Protein AF-0000000065781585 (afdb_homodimer)

Foldseek 3Di:
DPPPPPPVVVVVVVVVVVVVVCVVCVVVVLLLQLLQADVVVCVVPNRDPDDDPVRGHNVLVVCCVPPVPLLVLQAVLLVVLLVLLLVLQLVPLLVLLLCLQQDDDDCSVVVLVVLVVVVVDDVVVVLVVLLVVCVVVVNFQHSCSVRVVSSHHSVLNNLSNVVNNPDDCVQVVVVVVVVDDPVRCVPPPSVVVCLLSSLVSSLVSSVCSSQPDPNQVSRHDDSSNHHNNPVLVVLPDPDDCSSSNNSNSVVVSVPVSVVSCVVRVVSNVVVVPVVPPPD/DPPPPPPVVVVVVVVVVVVVVCVVCVVVVLLQQLLQADVVVCVVPNRDPDDDPVRGHNVLVVCCVPPVPLLVLQAVLLVVLLVLLLVLQLVVLLVLLLCLQQPDDDCSVVVLVVLVVVVVDDVVVVLVVLLVVCVVVVNFQHSCSVRVVSSHHSVLNNLSNVVNNPDDCVQVVVVVVVVDDPVRCVPPPSVVVCLLSSLVSSLVSSVCSSQPDPNQVSRHDDSSNHHNNPVLVVLPDPDDCSSSNNSSSVVVSVPVSVVSCVVRVVSNVVVVPVVPPPD

InterPro domains:
  IPR000515 ABC transporter type 1, transmembrane domain MetI-like [PF00528] (95-268)
  IPR000515 ABC transporter type 1, transmembrane domain MetI-like [PS50928] (75-264)
  IPR000515 ABC transporter type 1, transmembrane domain MetI-like [cd06261] (75-258)
  IPR035906 MetI-like superfamily [G3DSA:1.10.3720.10] (1-270)
  IPR035906 MetI-like superfamily [SSF161098] (6-279)

Sequence (558 aa):
MKRKTSPILSWLLTIGFAFIAFIAVFPLLNLILASFRPSTELMRNGITLIFDPSTLTLDNFIYIFTEAGLYWTWFGNSVWISIVIVVLSLLFSSMVGYALAVYDFKGRNFFFLLVLIILMIPFEILMLPLFQLMIKLQLVNTYTAVILPAIVAPIAVFFFRQYALGLPKELMDAARIDGCTEYGIFFKIMLPLMGPSLAAMAILQGLNSWNNFLWPLVVLRSNDMFTLPIGLATLLTPYGNNYDILLAGSVMTIVPIVILFIFFQRYFIAGLTVGGVKGMKRKTSPILSWLLTIGFAFIAFIAVFPLLNLILASFRPSTELMRNGITLIFDPSTLTLDNFIYIFTEAGLYWTWFGNSVWISIVIVVLSLLFSSMVGYALAVYDFKGRNFFFLLVLIILMIPFEILMLPLFQLMIKLQLVNTYTAVILPAIVAPIAVFFFRQYALGLPKELMDAARIDGCTEYGIFFKIMLPLMGPSLAAMAILQGLNSWNNFLWPLVVLRSNDMFTLPIGLATLLTPYGNNYDILLAGSVMTIVPIVILFIFFQRYFIAGLTVGGVKG

pLDDT: mean 84.76, std 13.51, range [27.41, 97.81]

Structure (mmCIF, N/CA/C/O backbone):
data_AF-0000000065781585-model_v1
#
loop_
_entity.id
_entity.type
_entity.pdbx_description
1 polymer 'Arabinooligosaccharides transport system permease protein AraQ'
#
loop_
_atom_site.group_PDB
_atom_site.id
_atom_site.type_symbol
_atom_site.label_atom_id
_atom_site.label_alt_id
_atom_site.label_comp_id
_atom_site.label_asym_id
_atom_site.label_entity_id
_atom_site.label_seq_id
_atom_site.pdbx_PDB_ins_code
_atom_site.Cartn_x
_atom_site.Cartn_y
_atom_site.Cartn_z
_atom_site.occupancy
_atom_site.B_iso_or_equiv
_atom_site.auth_seq_id
_atom_site.auth_comp_id
_atom_site.auth_asym_id
_atom_site.auth_atom_id
_atom_site.pdbx_PDB_model_num
ATOM 1 N N . MET A 1 1 ? 31.219 21.031 26.281 1 35.25 1 MET A N 1
ATOM 2 C CA . MET A 1 1 ? 31.906 19.844 25.766 1 35.25 1 MET A CA 1
ATOM 3 C C . MET A 1 1 ? 31.156 19.266 24.578 1 35.25 1 MET A C 1
ATOM 5 O O . MET A 1 1 ? 30.016 18.828 24.703 1 35.25 1 MET A O 1
ATOM 9 N N . LYS A 1 2 ? 31.297 19.828 23.344 1 43.53 2 LYS A N 1
ATOM 10 C CA . LYS A 1 2 ? 30.766 19.625 22 1 43.53 2 LYS A CA 1
ATOM 11 C C . LYS A 1 2 ? 30.734 18.156 21.625 1 43.53 2 LYS A C 1
ATOM 13 O O . LYS A 1 2 ? 31.797 17.531 21.453 1 43.53 2 LYS A O 1
ATOM 18 N N . ARG A 1 3 ? 29.969 17.406 22.25 1 46.88 3 ARG A N 1
ATOM 19 C CA . ARG A 1 3 ? 30.016 15.961 22.094 1 46.88 3 ARG A CA 1
ATOM 20 C C . ARG A 1 3 ? 30.062 15.57 20.609 1 46.88 3 ARG A C 1
ATOM 22 O O . ARG A 1 3 ? 29.078 15.75 19.891 1 46.88 3 ARG A O 1
ATOM 29 N N . LYS A 1 4 ? 31.203 15.617 19.953 1 51.47 4 LYS A N 1
ATOM 30 C CA . LYS A 1 4 ? 31.609 15.258 18.594 1 51.47 4 LYS A CA 1
ATOM 31 C C . LYS A 1 4 ? 31.141 13.852 18.234 1 51.47 4 LYS A C 1
ATOM 33 O O . LYS A 1 4 ? 31.438 12.898 18.969 1 51.47 4 LYS A O 1
ATOM 38 N N . THR A 1 5 ? 29.938 13.68 17.781 1 59.06 5 THR A N 1
ATOM 39 C CA . THR A 1 5 ? 29.641 12.328 17.328 1 59.06 5 THR A CA 1
ATOM 40 C C . THR A 1 5 ? 30.906 11.648 16.781 1 59.06 5 THR A C 1
ATOM 42 O O . THR A 1 5 ? 31.703 12.281 16.094 1 59.06 5 THR A O 1
ATOM 45 N N . SER A 1 6 ? 31.375 10.609 17.453 1 66 6 SER A N 1
ATOM 46 C CA . SER A 1 6 ? 32.562 9.859 17.109 1 66 6 SER A CA 1
ATOM 47 C C . SER A 1 6 ? 32.656 9.609 15.602 1 66 6 SER A C 1
ATOM 49 O O . SER A 1 6 ? 31.641 9.328 14.961 1 66 6 SER A O 1
ATOM 51 N N . PRO A 1 7 ? 33.656 10.156 14.961 1 74.31 7 PRO A N 1
ATOM 52 C CA . PRO A 1 7 ? 33.906 9.938 13.539 1 74.31 7 PRO A CA 1
ATOM 53 C C . PRO A 1 7 ? 33.625 8.5 13.102 1 74.31 7 PRO A C 1
ATOM 55 O O . PRO A 1 7 ? 33.188 8.266 11.977 1 74.31 7 PRO A O 1
ATOM 58 N N . ILE A 1 8 ? 33.781 7.617 13.984 1 76.75 8 ILE A N 1
ATOM 59 C CA . ILE A 1 8 ? 33.594 6.211 13.648 1 76.75 8 ILE A CA 1
ATOM 60 C C . ILE A 1 8 ? 32.094 5.949 13.43 1 76.75 8 ILE A C 1
ATOM 62 O O . ILE A 1 8 ? 31.719 5.23 12.5 1 76.75 8 ILE A O 1
ATOM 66 N N . LEU A 1 9 ? 31.281 6.516 14.18 1 73.31 9 LEU A N 1
ATOM 67 C CA . LEU A 1 9 ? 29.844 6.324 14.062 1 73.31 9 LEU A CA 1
ATOM 68 C C . LEU A 1 9 ? 29.312 6.941 12.773 1 73.31 9 LEU A C 1
ATOM 70 O O . LEU A 1 9 ? 28.469 6.355 12.102 1 73.31 9 LEU A O 1
ATOM 74 N N . SER A 1 10 ? 29.922 8.039 12.508 1 74.81 10 SER A N 1
ATOM 75 C CA . SER A 1 10 ? 29.516 8.703 11.273 1 74.81 10 SER A CA 1
ATOM 76 C C . SER A 1 10 ? 29.891 7.863 10.047 1 74.81 10 SER A C 1
ATOM 78 O O . SER A 1 10 ? 29.109 7.766 9.102 1 74.81 10 SER A O 1
ATOM 80 N N . TRP A 1 11 ? 31.047 7.234 10.133 1 78.56 11 TRP A N 1
ATOM 81 C CA . TRP A 1 11 ? 31.469 6.395 9.023 1 78.56 11 TRP A CA 1
ATOM 82 C C . TRP A 1 11 ? 30.609 5.145 8.914 1 78.56 11 TRP A C 1
ATOM 84 O O . TRP A 1 11 ? 30.219 4.742 7.816 1 78.56 11 TRP A O 1
ATOM 94 N N . LEU A 1 12 ? 30.219 4.633 10 1 78.62 12 LEU A N 1
ATOM 95 C CA . LEU A 1 12 ? 29.391 3.432 10.016 1 78.62 12 LEU A CA 1
ATOM 96 C C . LEU A 1 12 ? 28 3.719 9.477 1 78.62 12 LEU A C 1
ATOM 98 O O . LEU A 1 12 ? 27.453 2.928 8.711 1 78.62 12 LEU A O 1
ATOM 102 N N . LEU A 1 13 ? 27.5 4.828 9.812 1 76.5 13 LEU A N 1
ATOM 103 C CA . LEU A 1 13 ? 26.172 5.203 9.344 1 76.5 13 LEU A CA 1
ATOM 104 C C . LEU A 1 13 ? 26.188 5.496 7.844 1 76.5 13 LEU A C 1
ATOM 106 O O . LEU A 1 13 ? 25.281 5.094 7.121 1 76.5 13 LEU A O 1
ATOM 110 N N . THR A 1 14 ? 27.266 6.102 7.484 1 77.94 14 THR A N 1
ATOM 111 C CA . THR A 1 14 ? 27.375 6.43 6.066 1 77.94 14 THR A CA 1
ATOM 112 C C . THR A 1 14 ? 27.516 5.164 5.227 1 77.94 14 THR A C 1
ATOM 114 O O . THR A 1 14 ? 26.875 5.027 4.18 1 77.94 14 THR A O 1
ATOM 117 N N . ILE A 1 15 ? 28.266 4.266 5.688 1 83.06 15 ILE A N 1
ATOM 118 C CA . ILE A 1 15 ? 28.469 3.01 4.973 1 83.06 15 ILE A CA 1
ATOM 119 C C . ILE A 1 15 ? 27.172 2.201 4.977 1 83.06 15 ILE A C 1
ATOM 121 O O . ILE A 1 15 ? 26.797 1.609 3.961 1 83.06 15 ILE A O 1
ATOM 125 N N . GLY A 1 16 ? 26.562 2.221 6.137 1 82.44 16 GLY A N 1
ATOM 126 C CA . GLY A 1 16 ? 25.281 1.54 6.234 1 82.44 16 GLY A CA 1
ATOM 127 C C . GLY A 1 16 ? 24.234 2.102 5.289 1 82.44 16 GLY A C 1
ATOM 128 O O . GLY A 1 16 ? 23.547 1.348 4.598 1 82.44 16 GLY A O 1
ATOM 129 N N . PHE A 1 17 ? 24.297 3.363 5.145 1 81.75 17 PHE A N 1
ATOM 130 C CA . PHE A 1 17 ? 23.359 4.039 4.258 1 81.75 17 PHE A CA 1
ATOM 131 C C . PHE A 1 17 ? 23.672 3.729 2.801 1 81.75 17 PHE A C 1
ATOM 133 O O . PHE A 1 17 ? 22.766 3.521 1.996 1 81.75 17 PHE A O 1
ATOM 140 N N . ALA A 1 18 ? 24.906 3.748 2.58 1 82.88 18 ALA A N 1
ATOM 141 C CA . ALA A 1 18 ? 25.328 3.457 1.213 1 82.88 18 ALA A CA 1
ATOM 142 C C . ALA A 1 18 ? 24.938 2.039 0.806 1 82.88 18 ALA A C 1
ATOM 144 O O . ALA A 1 18 ? 24.484 1.812 -0.32 1 82.88 18 ALA A O 1
ATOM 145 N N . PHE A 1 19 ? 25.047 1.165 1.716 1 86.94 19 PHE A N 1
ATOM 146 C CA . PHE A 1 19 ? 24.719 -0.228 1.449 1 86.94 19 PHE A CA 1
ATOM 147 C C . PHE A 1 19 ? 23.219 -0.386 1.203 1 86.94 19 PHE A C 1
ATOM 149 O O . PHE A 1 19 ? 22.812 -1.059 0.255 1 86.94 19 PHE A O 1
ATOM 156 N N . ILE A 1 20 ? 22.5 0.238 1.979 1 84.12 20 ILE A N 1
ATOM 157 C CA . ILE A 1 20 ? 21.047 0.153 1.86 1 84.12 20 ILE A CA 1
ATOM 158 C C . ILE A 1 20 ? 20.594 0.823 0.564 1 84.12 20 ILE A C 1
ATOM 160 O O . ILE A 1 20 ? 19.703 0.314 -0.13 1 84.12 20 ILE A O 1
ATOM 164 N N . ALA A 1 21 ? 21.188 1.916 0.282 1 83.19 21 ALA A N 1
ATOM 165 C CA . ALA A 1 21 ? 20.906 2.619 -0.963 1 83.19 21 ALA A CA 1
ATOM 166 C C . ALA A 1 21 ? 21.234 1.754 -2.176 1 83.19 21 ALA A C 1
ATOM 168 O O . ALA A 1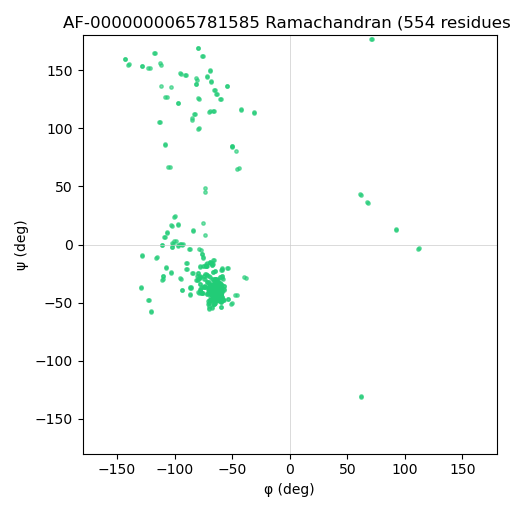 21 ? 20.5 1.746 -3.162 1 83.19 21 ALA A O 1
ATOM 169 N N . PHE A 1 22 ? 22.297 1.062 -2.033 1 85.19 22 PHE A N 1
ATOM 170 C CA . PHE A 1 22 ? 22.719 0.182 -3.117 1 85.19 22 PHE A CA 1
ATOM 171 C C . PHE A 1 22 ? 21.672 -0.909 -3.359 1 85.19 22 PHE A C 1
ATOM 173 O O . PHE A 1 22 ? 21.328 -1.192 -4.504 1 85.19 22 PHE A O 1
ATOM 180 N N . ILE A 1 23 ? 21.203 -1.459 -2.377 1 84.5 23 ILE A N 1
ATOM 181 C CA . ILE A 1 23 ? 20.219 -2.535 -2.48 1 84.5 23 ILE A CA 1
ATOM 182 C C . ILE A 1 23 ? 18.938 -2.008 -3.117 1 84.5 23 ILE A C 1
ATOM 184 O O . ILE A 1 23 ? 18.312 -2.693 -3.93 1 84.5 23 ILE A O 1
ATOM 188 N N . ALA A 1 24 ? 18.609 -0.815 -2.787 1 82.06 24 ALA A N 1
ATOM 189 C CA . ALA A 1 24 ? 17.375 -0.208 -3.283 1 82.06 24 ALA A CA 1
ATOM 190 C C . ALA A 1 24 ? 17.516 0.186 -4.75 1 82.06 24 ALA A C 1
ATOM 192 O O . ALA A 1 24 ? 16.578 -0.002 -5.539 1 82.06 24 ALA A O 1
ATOM 193 N N . VAL A 1 25 ? 18.688 0.637 -5.129 1 85.5 25 VAL A N 1
ATOM 194 C CA . VAL A 1 25 ? 18.906 1.213 -6.453 1 85.5 25 VAL A CA 1
ATOM 195 C C . VAL A 1 25 ? 19.312 0.117 -7.434 1 85.5 25 VAL A C 1
ATOM 197 O O . VAL A 1 25 ? 19.078 0.239 -8.641 1 85.5 25 VAL A O 1
ATOM 200 N N . PHE A 1 26 ? 19.781 -0.948 -6.984 1 85.62 26 PHE A N 1
ATOM 201 C CA . PHE A 1 26 ? 20.344 -2.006 -7.809 1 85.62 26 PHE A CA 1
ATOM 202 C C . PHE A 1 26 ? 19.312 -2.543 -8.789 1 85.62 26 PHE A C 1
ATOM 204 O O . PHE A 1 26 ? 19.562 -2.604 -9.992 1 85.62 26 PHE A O 1
ATOM 211 N N . PRO A 1 27 ? 18.156 -2.955 -8.305 1 85.69 27 PRO A N 1
ATOM 212 C CA . PRO A 1 27 ? 17.172 -3.502 -9.234 1 85.69 27 PRO A CA 1
ATOM 213 C C . PRO A 1 27 ? 16.75 -2.498 -10.312 1 85.69 27 PRO A C 1
ATOM 215 O O . PRO A 1 27 ? 16.531 -2.879 -11.461 1 85.69 27 PRO A O 1
ATOM 218 N N . LEU A 1 28 ? 16.672 -1.355 -9.906 1 85.12 28 LEU A N 1
ATOM 219 C CA . LEU A 1 28 ? 16.281 -0.295 -10.836 1 85.12 28 LEU A CA 1
ATOM 220 C C . LEU A 1 28 ? 17.359 -0.089 -11.898 1 85.12 28 LEU A C 1
ATOM 222 O O . LEU A 1 28 ? 17.062 -0.032 -13.094 1 85.12 28 LEU A O 1
ATOM 226 N N . LEU A 1 29 ? 18.562 0.066 -11.43 1 84.31 29 LEU A N 1
ATOM 227 C CA . LEU A 1 29 ? 19.688 0.274 -12.352 1 84.31 29 LEU A CA 1
ATOM 228 C C . LEU A 1 29 ? 19.812 -0.902 -13.312 1 84.31 29 LEU A C 1
ATOM 230 O O . LEU A 1 29 ? 20.047 -0.708 -14.508 1 84.31 29 LEU A O 1
ATOM 234 N N . ASN A 1 30 ? 19.641 -2.027 -12.797 1 83.38 30 ASN A N 1
ATOM 235 C CA . ASN A 1 30 ? 19.734 -3.227 -13.625 1 83.38 30 ASN A CA 1
ATOM 236 C C . ASN A 1 30 ? 18.625 -3.264 -14.68 1 83.38 30 ASN A C 1
ATOM 238 O O . ASN A 1 30 ? 18.875 -3.672 -15.82 1 83.38 30 ASN A O 1
ATOM 242 N N . LEU A 1 31 ? 17.5 -2.928 -14.297 1 83.88 31 LEU A N 1
ATOM 243 C CA . LEU A 1 31 ? 16.375 -2.916 -15.219 1 83.88 31 LEU A CA 1
ATOM 244 C C . LEU A 1 31 ? 16.578 -1.877 -16.312 1 83.88 31 LEU A C 1
ATOM 246 O O . LEU A 1 31 ? 16.328 -2.15 -17.5 1 83.88 31 LEU A O 1
ATOM 250 N N . ILE A 1 32 ? 17.031 -0.716 -15.93 1 85.19 32 ILE A N 1
ATOM 251 C CA . ILE A 1 32 ? 17.234 0.361 -16.891 1 85.19 32 ILE A CA 1
ATOM 252 C C . ILE A 1 32 ? 18.359 -0.029 -17.859 1 85.19 32 ILE A C 1
ATOM 254 O O . ILE A 1 32 ? 18.203 0.13 -19.078 1 85.19 32 ILE A O 1
ATOM 258 N N . LEU A 1 33 ? 19.375 -0.576 -17.344 1 85.19 33 LEU A N 1
ATOM 259 C CA . LEU A 1 33 ? 20.484 -1.011 -18.188 1 85.19 33 LEU A CA 1
ATOM 260 C C . LEU A 1 33 ? 20.047 -2.137 -19.125 1 85.19 33 LEU A C 1
ATOM 262 O O . LEU A 1 33 ? 20.422 -2.164 -20.297 1 85.19 33 LEU A O 1
ATOM 266 N N . ALA A 1 34 ? 19.281 -3.029 -18.609 1 85.44 34 ALA A N 1
ATOM 267 C CA . ALA A 1 34 ? 18.797 -4.168 -19.375 1 85.44 34 ALA A CA 1
ATOM 268 C C . ALA A 1 34 ? 17.891 -3.713 -20.516 1 85.44 34 ALA A C 1
ATOM 270 O O . ALA A 1 34 ? 17.828 -4.367 -21.562 1 85.44 34 ALA A O 1
ATOM 271 N N . SER A 1 35 ? 17.203 -2.621 -20.328 1 87 35 SER A N 1
ATOM 272 C CA . SER A 1 35 ? 16.281 -2.131 -21.344 1 87 35 SER A CA 1
ATOM 273 C C . SER A 1 35 ? 17.031 -1.628 -22.578 1 87 35 SER A C 1
ATOM 275 O O . SER A 1 35 ? 16.469 -1.521 -23.672 1 87 35 SER A O 1
ATOM 277 N N . PHE A 1 36 ? 18.359 -1.423 -22.422 1 88.44 36 PHE A N 1
ATOM 278 C CA . PHE A 1 36 ? 19.172 -0.934 -23.531 1 88.44 36 PHE A CA 1
ATOM 279 C C . PHE A 1 36 ? 20.047 -2.043 -24.078 1 88.44 36 PHE A C 1
ATOM 281 O O . PHE A 1 36 ? 20.953 -1.785 -24.875 1 88.44 36 PHE A O 1
ATOM 288 N N . ARG A 1 37 ? 19.781 -3.221 -23.641 1 86.69 37 ARG A N 1
ATOM 289 C CA . ARG A 1 37 ? 20.562 -4.363 -24.125 1 86.69 37 ARG A CA 1
ATOM 290 C C . ARG A 1 37 ? 19.688 -5.289 -24.969 1 86.69 37 ARG A C 1
ATOM 292 O O . ARG A 1 37 ? 18.469 -5.332 -24.797 1 86.69 37 ARG A O 1
ATOM 299 N N . PRO A 1 38 ? 20.453 -6.043 -25.859 1 81.81 38 PRO A N 1
ATOM 300 C CA . PRO A 1 38 ? 19.672 -7.016 -26.625 1 81.81 38 PRO A CA 1
ATOM 301 C C . PRO A 1 38 ? 19.062 -8.117 -25.75 1 81.81 38 PRO A C 1
ATOM 303 O O . PRO A 1 38 ? 19.734 -8.625 -24.859 1 81.81 38 PRO A O 1
ATOM 306 N N . SER A 1 39 ? 17.812 -8.359 -25.969 1 79 39 SER A N 1
ATOM 307 C CA . SER A 1 39 ? 17.078 -9.336 -25.188 1 79 39 SER A CA 1
ATOM 308 C C . SER A 1 39 ? 17.719 -10.719 -25.266 1 79 39 SER A C 1
ATOM 310 O O . SER A 1 39 ? 17.625 -11.516 -24.328 1 79 39 SER A O 1
ATOM 312 N N . THR A 1 40 ? 18.312 -10.922 -26.328 1 77.19 40 THR A N 1
ATOM 313 C CA . THR A 1 40 ? 18.953 -12.219 -26.531 1 77.19 40 THR A CA 1
ATOM 314 C C . THR A 1 40 ? 20.078 -12.43 -25.516 1 77.19 40 THR A C 1
ATOM 316 O O . THR A 1 40 ? 20.281 -13.547 -25.016 1 77.19 40 THR A O 1
ATOM 319 N N . GLU A 1 41 ? 20.766 -11.391 -25.188 1 74.25 41 GLU A N 1
ATOM 320 C CA . GLU A 1 41 ? 21.828 -11.484 -24.188 1 74.25 41 GLU A CA 1
ATOM 321 C C . GLU A 1 41 ? 21.266 -11.719 -22.797 1 74.25 41 GLU A C 1
ATOM 323 O O . GLU A 1 41 ? 21.844 -12.453 -22 1 74.25 41 GLU A O 1
ATOM 328 N N . LEU A 1 42 ? 20.188 -11.164 -22.609 1 71.38 42 LEU A N 1
ATOM 329 C CA . LEU A 1 42 ? 19.562 -11.266 -21.297 1 71.38 42 LEU A CA 1
ATOM 330 C C . LEU A 1 42 ? 18.984 -12.664 -21.078 1 71.38 42 LEU A C 1
ATOM 332 O O . LEU A 1 42 ? 19.016 -13.18 -19.953 1 71.38 42 LEU A O 1
ATOM 336 N N . MET A 1 43 ? 18.5 -13.172 -22.125 1 69.75 43 MET A N 1
ATOM 337 C CA . MET A 1 43 ? 17.969 -14.531 -22.047 1 69.75 43 MET A CA 1
ATOM 338 C C . MET A 1 43 ? 19.078 -15.539 -21.75 1 69.75 43 MET A C 1
ATOM 340 O O . MET A 1 43 ? 18.844 -16.516 -21.031 1 69.75 43 MET A O 1
ATOM 344 N N . ARG A 1 44 ? 20.203 -15.203 -22.188 1 67.25 44 ARG A N 1
ATOM 345 C CA . ARG A 1 44 ? 21.312 -16.125 -22.047 1 67.25 44 ARG A CA 1
ATOM 346 C C . ARG A 1 44 ? 22 -15.953 -20.688 1 67.25 44 ARG A C 1
ATOM 348 O O . ARG A 1 44 ? 22.328 -16.938 -20.016 1 67.25 44 ARG A O 1
ATOM 355 N N . ASN A 1 45 ? 22.203 -14.711 -20.281 1 65 45 ASN A N 1
ATOM 356 C CA . ASN A 1 45 ? 23.047 -14.438 -19.125 1 65 45 ASN A CA 1
ATOM 357 C C . ASN A 1 45 ? 22.219 -13.922 -17.953 1 65 45 ASN A C 1
ATOM 359 O O . ASN A 1 45 ? 22.75 -13.781 -16.844 1 65 45 ASN A O 1
ATOM 363 N N . GLY A 1 46 ? 20.984 -13.82 -18.172 1 66.06 46 GLY A N 1
ATOM 364 C CA . GLY A 1 46 ? 20.188 -13.188 -17.141 1 66.06 46 GLY A CA 1
ATOM 365 C C . GLY A 1 46 ? 20.422 -11.695 -17.031 1 66.06 46 GLY A C 1
ATOM 366 O O . GLY A 1 46 ? 21.172 -11.125 -17.828 1 66.06 46 GLY A O 1
ATOM 367 N N . ILE A 1 47 ? 19.688 -11.078 -16.156 1 65.44 47 ILE A N 1
ATOM 368 C CA . ILE A 1 47 ? 19.859 -9.648 -15.922 1 65.44 47 ILE A CA 1
ATOM 369 C C . ILE A 1 47 ? 21.078 -9.414 -15.023 1 65.44 47 ILE A C 1
ATOM 371 O O . ILE A 1 47 ? 21.094 -9.867 -13.875 1 65.44 47 ILE A O 1
ATOM 375 N N . THR A 1 48 ? 22.234 -9.023 -15.648 1 67.75 48 THR A N 1
ATOM 376 C CA . THR A 1 48 ? 23.484 -8.812 -14.922 1 67.75 48 THR A CA 1
ATOM 377 C C . THR A 1 48 ? 24.016 -7.398 -15.141 1 67.75 48 THR A C 1
ATOM 379 O O . THR A 1 48 ? 23.641 -6.738 -16.109 1 67.75 48 THR A O 1
ATOM 382 N N . LEU A 1 49 ? 24.719 -6.949 -14.18 1 67.56 49 LEU A N 1
ATOM 383 C CA . LEU A 1 49 ? 25.328 -5.621 -14.273 1 67.56 49 LEU A CA 1
ATOM 384 C C . LEU A 1 49 ? 26.516 -5.629 -15.211 1 67.56 49 LEU A C 1
ATOM 386 O O . LEU A 1 49 ? 26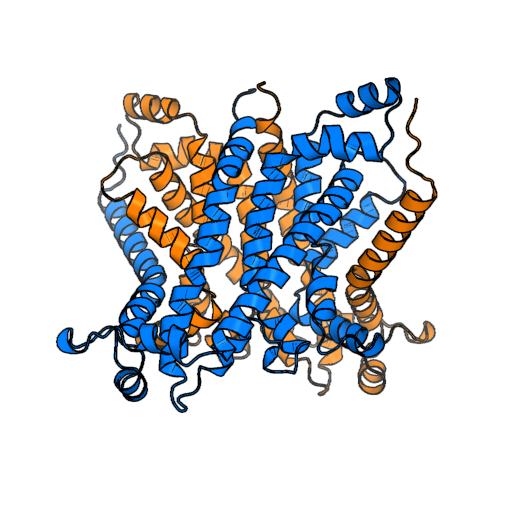.938 -4.578 -15.711 1 67.56 49 LEU A O 1
ATOM 390 N N . ILE A 1 50 ? 27 -6.762 -15.445 1 67.56 50 ILE A N 1
ATOM 391 C CA . ILE A 1 50 ? 28.156 -6.852 -16.312 1 67.56 50 ILE A CA 1
ATOM 392 C C . ILE A 1 50 ? 27.719 -6.902 -17.781 1 67.56 50 ILE A C 1
ATOM 394 O O . ILE A 1 50 ? 26.969 -7.801 -18.172 1 67.56 50 ILE A O 1
ATOM 398 N N . PHE A 1 51 ? 27.969 -5.762 -18.438 1 69.25 51 PHE A N 1
ATOM 399 C CA . PHE A 1 51 ? 27.562 -5.746 -19.844 1 69.25 51 PHE A CA 1
ATOM 400 C C . PHE A 1 51 ? 28.609 -5.055 -20.703 1 69.25 51 PHE A C 1
ATOM 402 O O . PHE A 1 51 ? 29.484 -4.363 -20.188 1 69.25 51 PHE A O 1
ATOM 409 N N . ASP A 1 52 ? 28.562 -5.473 -21.984 1 75.69 52 ASP A N 1
ATOM 410 C CA . ASP A 1 52 ? 29.375 -4.805 -22.984 1 75.69 52 ASP A CA 1
ATOM 411 C C . ASP A 1 52 ? 28.688 -3.537 -23.5 1 75.69 52 ASP A C 1
ATOM 413 O O . ASP A 1 52 ? 27.609 -3.604 -24.094 1 75.69 52 ASP A O 1
ATOM 417 N N . PRO A 1 53 ? 29.25 -2.332 -23.188 1 80.62 53 PRO A N 1
ATOM 418 C CA . PRO A 1 53 ? 28.656 -1.068 -23.609 1 80.62 53 PRO A CA 1
ATOM 419 C C . PRO A 1 53 ? 28.406 -1.012 -25.109 1 80.62 53 PRO A C 1
ATOM 421 O O . PRO A 1 53 ? 27.547 -0.248 -25.578 1 80.62 53 PRO A O 1
ATOM 424 N N . SER A 1 54 ? 29.078 -1.837 -25.859 1 79.12 54 SER A N 1
ATOM 425 C CA . SER A 1 54 ? 28.953 -1.817 -27.312 1 79.12 54 SER A CA 1
ATOM 426 C C . SER A 1 54 ? 27.625 -2.451 -27.75 1 79.12 54 SER A C 1
ATOM 428 O O . SER A 1 54 ? 27.188 -2.238 -28.875 1 79.12 54 SER A O 1
ATOM 430 N N . THR A 1 55 ? 27.016 -3.051 -26.875 1 81 55 THR A N 1
ATOM 431 C CA . THR A 1 55 ? 25.797 -3.771 -27.25 1 81 55 THR A CA 1
ATOM 432 C C . THR A 1 55 ? 24.562 -2.953 -26.922 1 81 55 THR A C 1
ATOM 434 O O . THR A 1 55 ? 23.438 -3.395 -27.172 1 81 55 THR A O 1
ATOM 437 N N . LEU A 1 56 ? 24.797 -1.786 -26.438 1 86 56 LEU A N 1
ATOM 438 C CA . LEU A 1 56 ? 23.672 -0.944 -26.078 1 86 56 LEU A CA 1
ATOM 439 C C . LEU A 1 56 ? 22.844 -0.587 -27.312 1 86 56 LEU A C 1
ATOM 441 O O . LEU A 1 56 ? 23.406 -0.319 -28.375 1 86 56 LEU A O 1
ATOM 445 N N . THR A 1 57 ? 21.516 -0.782 -27.266 1 86.25 57 THR A N 1
ATOM 446 C CA . THR A 1 57 ? 20.625 -0.524 -28.406 1 86.25 57 THR A CA 1
ATOM 447 C C . THR A 1 57 ? 19.297 0.043 -27.938 1 86.25 57 THR A C 1
ATOM 449 O O . THR A 1 57 ? 18.984 -0.009 -26.734 1 86.25 57 THR A O 1
ATOM 452 N N . LEU A 1 58 ? 18.625 0.685 -28.859 1 89.31 58 LEU A N 1
ATOM 453 C CA . LEU A 1 58 ? 17.281 1.194 -28.594 1 89.31 58 LEU A CA 1
ATOM 454 C C . LEU A 1 58 ? 16.219 0.29 -29.234 1 89.31 58 LEU A C 1
ATOM 456 O O . LEU A 1 58 ? 15.047 0.659 -29.312 1 89.31 58 LEU A O 1
ATOM 460 N N . ASP A 1 59 ? 16.609 -0.877 -29.578 1 87.19 59 ASP A N 1
ATOM 461 C CA . ASP A 1 59 ? 15.75 -1.791 -30.328 1 87.19 59 ASP A CA 1
ATOM 462 C C . ASP A 1 59 ? 14.516 -2.174 -29.516 1 87.19 59 ASP A C 1
ATOM 464 O O . ASP A 1 59 ? 13.414 -2.27 -30.062 1 87.19 59 ASP A O 1
ATOM 468 N N . ASN A 1 60 ? 14.727 -2.344 -28.234 1 87.62 60 ASN A N 1
ATOM 469 C CA . ASN A 1 60 ? 13.594 -2.705 -27.391 1 87.62 60 ASN A CA 1
ATOM 470 C C . ASN A 1 60 ? 12.531 -1.608 -27.375 1 87.62 60 ASN A C 1
ATOM 472 O O . ASN A 1 60 ? 11.336 -1.897 -27.422 1 87.62 60 ASN A O 1
ATOM 476 N N . PHE A 1 61 ? 12.984 -0.423 -27.438 1 90.12 61 PHE A N 1
ATOM 477 C CA . PHE A 1 61 ? 12.07 0.711 -27.375 1 90.12 61 PHE A CA 1
ATOM 478 C C . PHE A 1 61 ? 11.383 0.916 -28.719 1 90.12 61 PHE A C 1
ATOM 480 O O . PHE A 1 61 ? 10.211 1.298 -28.766 1 90.12 61 PHE A O 1
ATOM 487 N N . ILE A 1 62 ? 12.062 0.654 -29.75 1 89.25 62 ILE A N 1
ATOM 488 C CA . ILE A 1 62 ? 11.453 0.738 -31.062 1 89.25 62 ILE A CA 1
ATOM 489 C C . ILE A 1 62 ? 10.414 -0.369 -31.234 1 89.25 62 ILE A C 1
ATOM 491 O O . ILE A 1 62 ? 9.305 -0.124 -31.719 1 89.25 62 ILE A O 1
ATOM 495 N N . TYR A 1 63 ? 10.695 -1.444 -30.75 1 87.81 63 TYR A N 1
ATOM 496 C CA . TYR A 1 63 ? 9.836 -2.611 -30.891 1 87.81 63 TYR A CA 1
ATOM 497 C C . TYR A 1 63 ? 8.523 -2.408 -30.141 1 87.81 63 TYR A C 1
ATOM 499 O O . TYR A 1 63 ? 7.449 -2.748 -30.641 1 87.81 63 TYR A O 1
ATOM 507 N N . ILE A 1 64 ? 8.594 -1.896 -28.969 1 89.19 64 ILE A N 1
ATOM 508 C CA . ILE A 1 64 ? 7.402 -1.746 -28.125 1 89.19 64 ILE A CA 1
ATOM 509 C C . ILE A 1 64 ? 6.422 -0.785 -28.797 1 89.19 64 ILE A C 1
ATOM 511 O O . ILE A 1 64 ? 5.207 -0.941 -28.672 1 89.19 64 ILE A O 1
ATOM 515 N N . PHE A 1 65 ? 6.883 0.194 -29.562 1 90.62 65 PHE A N 1
ATOM 516 C CA . PHE A 1 65 ? 6.012 1.188 -30.172 1 90.62 65 PHE A CA 1
ATOM 517 C C . PHE A 1 65 ? 5.535 0.718 -31.547 1 90.62 65 PHE A C 1
ATOM 519 O O . PHE A 1 65 ? 4.551 1.232 -32.062 1 90.62 65 PHE A O 1
ATOM 526 N N . THR A 1 66 ? 6.188 -0.282 -32.094 1 87.88 66 THR A N 1
ATOM 527 C CA . THR A 1 66 ? 5.859 -0.652 -33.469 1 87.88 66 THR A CA 1
ATOM 528 C C . THR A 1 66 ? 5.156 -2.006 -33.5 1 87.88 66 THR A C 1
ATOM 530 O O . THR A 1 66 ? 4.293 -2.238 -34.344 1 87.88 66 THR A O 1
ATOM 533 N N . GLU A 1 67 ? 5.473 -2.912 -32.531 1 85.25 67 GLU A N 1
ATOM 534 C CA . GLU A 1 67 ? 5.035 -4.293 -32.719 1 85.25 67 GLU A CA 1
ATOM 535 C C . GLU A 1 67 ? 4.289 -4.793 -31.484 1 85.25 67 GLU A C 1
ATOM 537 O O . GLU A 1 67 ? 3.695 -5.871 -31.5 1 85.25 67 GLU A O 1
ATOM 542 N N . ALA A 1 68 ? 4.336 -4.012 -30.484 1 85.25 68 ALA A N 1
ATOM 543 C CA . ALA A 1 68 ? 3.773 -4.516 -29.234 1 85.25 68 ALA A CA 1
ATOM 544 C C . ALA A 1 68 ? 2.426 -3.867 -28.938 1 85.25 68 ALA A C 1
ATOM 546 O O . ALA A 1 68 ? 2.264 -3.201 -27.906 1 85.25 68 ALA A O 1
ATOM 547 N N . GLY A 1 69 ? 1.392 -4.172 -29.797 1 89.12 69 GLY A N 1
ATOM 548 C CA . GLY A 1 69 ? 0.068 -3.59 -29.641 1 89.12 69 GLY A CA 1
ATOM 549 C C . GLY A 1 69 ? -0.594 -3.949 -28.328 1 89.12 69 GLY A C 1
ATOM 550 O O . GLY A 1 69 ? -1.215 -3.098 -27.688 1 89.12 69 GLY A O 1
ATOM 551 N N . LEU A 1 70 ? -0.377 -5.145 -27.922 1 92.5 70 LEU A N 1
ATOM 552 C CA . LEU A 1 70 ? -1 -5.633 -26.688 1 92.5 70 LEU A CA 1
ATOM 553 C C . LEU A 1 70 ? -0.47 -4.879 -25.469 1 92.5 70 LEU A C 1
ATOM 555 O O . LEU A 1 70 ? -1.202 -4.66 -24.5 1 92.5 70 LEU A O 1
ATOM 559 N N . TYR A 1 71 ? 0.74 -4.465 -25.562 1 94.38 71 TYR A N 1
ATOM 560 C CA . TYR A 1 71 ? 1.316 -3.68 -24.484 1 94.38 71 TYR A CA 1
ATOM 561 C C . TYR A 1 71 ? 0.537 -2.389 -24.266 1 94.38 71 TYR A C 1
ATOM 563 O O . TYR A 1 71 ? 0.2 -2.039 -23.141 1 94.38 71 TYR A O 1
ATOM 571 N N . TRP A 1 72 ? 0.215 -1.759 -25.312 1 94.88 72 TRP A N 1
ATOM 572 C CA . TRP A 1 72 ? -0.455 -0.466 -25.203 1 94.88 72 TRP A CA 1
ATOM 573 C C . TRP A 1 72 ? -1.909 -0.64 -24.781 1 94.88 72 TRP A C 1
ATOM 575 O O . TRP A 1 72 ? -2.488 0.251 -24.156 1 94.88 72 TRP A O 1
ATOM 585 N N . THR A 1 73 ? -2.465 -1.79 -25.109 1 96.44 73 THR A N 1
ATOM 586 C CA . THR A 1 73 ? -3.785 -2.119 -24.578 1 96.44 73 THR A CA 1
ATOM 587 C C . THR A 1 73 ? -3.734 -2.283 -23.062 1 96.44 73 THR A C 1
ATOM 589 O O . THR A 1 73 ? -4.566 -1.722 -22.344 1 96.44 73 THR A O 1
ATOM 592 N N . TRP A 1 74 ? -2.748 -2.998 -22.562 1 96.56 74 TRP A N 1
ATOM 593 C CA . TRP A 1 74 ? -2.572 -3.182 -21.125 1 96.56 74 TRP A CA 1
ATOM 594 C C . TRP A 1 74 ? -2.309 -1.847 -20.438 1 96.56 74 TRP A C 1
ATOM 596 O O . TRP A 1 74 ? -2.861 -1.574 -19.359 1 96.56 74 TRP A O 1
ATOM 606 N N . PHE A 1 75 ? -1.503 -1.065 -21.109 1 96.06 75 PHE A N 1
ATOM 607 C CA . PHE A 1 75 ? -1.173 0.257 -20.594 1 96.06 75 PHE A CA 1
ATOM 608 C C . PHE A 1 75 ? -2.424 1.12 -20.484 1 96.06 75 PHE A C 1
ATOM 610 O O . PHE A 1 75 ? -2.682 1.707 -19.422 1 96.06 75 PHE A O 1
ATOM 617 N N . GLY A 1 76 ? -3.184 1.149 -21.484 1 96.5 76 GLY A N 1
ATOM 618 C CA . GLY A 1 76 ? -4.43 1.898 -21.484 1 96.5 76 GLY A CA 1
ATOM 619 C C . GLY A 1 76 ? -5.426 1.401 -20.453 1 96.5 76 GLY A C 1
ATOM 620 O O . GLY A 1 76 ? -6.07 2.199 -19.766 1 96.5 76 GLY A O 1
ATOM 621 N N . ASN A 1 77 ? -5.547 0.125 -20.328 1 97.62 77 ASN A N 1
ATOM 622 C CA . ASN A 1 77 ? -6.414 -0.459 -19.312 1 97.62 77 ASN A CA 1
ATOM 623 C C . ASN A 1 77 ? -6.023 -0.002 -17.906 1 97.62 77 ASN A C 1
ATOM 625 O O . ASN A 1 77 ? -6.879 0.414 -17.125 1 97.62 77 ASN A O 1
ATOM 629 N N . SER A 1 78 ? -4.73 -0.081 -17.609 1 96.25 78 SER A N 1
ATOM 630 C CA . SER A 1 78 ? -4.25 0.323 -16.297 1 96.25 78 SER A CA 1
ATOM 631 C C . SER A 1 78 ? -4.535 1.798 -16.031 1 96.25 78 SER A C 1
ATOM 633 O O . SER A 1 78 ? -4.93 2.17 -14.922 1 96.25 78 SER A O 1
ATOM 635 N N . VAL A 1 79 ? -4.383 2.607 -17.078 1 95.62 79 VAL A N 1
ATOM 636 C CA . VAL A 1 79 ? -4.566 4.047 -16.922 1 95.62 79 VAL A CA 1
ATOM 637 C C . VAL A 1 79 ? -6.031 4.348 -16.625 1 95.62 79 VAL A C 1
ATOM 639 O O . VAL A 1 79 ? -6.348 4.996 -15.617 1 95.62 79 VAL A O 1
ATOM 642 N N . TRP A 1 80 ? -6.883 3.895 -17.406 1 96.69 80 TRP A N 1
ATOM 643 C CA . TRP A 1 80 ? -8.281 4.277 -17.234 1 96.69 80 TRP A CA 1
ATOM 644 C C . TRP A 1 80 ? -8.867 3.629 -15.984 1 96.69 80 TRP A C 1
ATOM 646 O O . TRP A 1 80 ? -9.664 4.246 -15.273 1 96.69 80 TRP A O 1
ATOM 656 N N . ILE A 1 81 ? -8.508 2.395 -15.664 1 97.62 81 ILE A N 1
ATOM 657 C CA . ILE A 1 81 ? -8.969 1.739 -14.445 1 97.62 81 ILE A CA 1
ATOM 658 C C . ILE A 1 81 ? -8.484 2.523 -13.227 1 97.62 81 ILE A C 1
ATOM 660 O O . ILE A 1 81 ? -9.25 2.764 -12.289 1 97.62 81 ILE A O 1
ATOM 664 N N . SER A 1 82 ? -7.215 2.914 -13.258 1 96.56 82 SER A N 1
ATOM 665 C CA . SER A 1 82 ? -6.66 3.666 -12.133 1 96.56 82 SER A CA 1
ATOM 666 C C . SER A 1 82 ? -7.371 5.004 -11.961 1 96.56 82 SER A C 1
ATOM 668 O O . SER A 1 82 ? -7.664 5.414 -10.836 1 96.56 82 SER A O 1
ATOM 670 N N . ILE A 1 83 ? -7.645 5.676 -13.055 1 96.12 83 ILE A N 1
ATOM 671 C CA . ILE A 1 83 ? -8.336 6.961 -12.984 1 96.12 83 ILE A CA 1
ATOM 672 C C . ILE A 1 83 ? -9.719 6.773 -12.367 1 96.12 83 ILE A C 1
ATOM 674 O O . ILE A 1 83 ? -10.102 7.512 -11.461 1 96.12 83 ILE A O 1
ATOM 678 N N . VAL A 1 84 ? -10.398 5.805 -12.82 1 97.81 84 VAL A N 1
ATOM 679 C CA . VAL A 1 84 ? -11.75 5.547 -12.344 1 97.81 84 VAL A CA 1
ATOM 680 C C . VAL A 1 84 ? -11.711 5.18 -10.859 1 97.81 84 VAL A C 1
ATOM 682 O O . VAL A 1 84 ? -12.508 5.691 -10.062 1 97.81 84 VAL A O 1
ATOM 685 N N . ILE A 1 85 ? -10.773 4.336 -10.461 1 97.12 85 ILE A N 1
ATOM 686 C CA . ILE A 1 85 ? -10.656 3.895 -9.07 1 97.12 85 ILE A CA 1
ATOM 687 C C . ILE A 1 85 ? -10.312 5.086 -8.18 1 97.12 85 ILE A C 1
ATOM 689 O O . ILE A 1 85 ? -10.906 5.27 -7.117 1 97.12 85 ILE A O 1
ATOM 693 N N . VAL A 1 86 ? -9.375 5.883 -8.625 1 96 86 VAL A N 1
ATOM 694 C CA . VAL A 1 86 ? -8.945 7.016 -7.816 1 96 86 VAL A CA 1
ATOM 695 C C . VAL A 1 86 ? -10.109 7.992 -7.629 1 96 86 VAL A C 1
ATOM 697 O O . VAL A 1 86 ? -10.406 8.398 -6.504 1 96 86 VAL A O 1
ATOM 700 N N . VAL A 1 87 ? -10.805 8.344 -8.664 1 96.81 87 VAL A N 1
ATOM 701 C CA . VAL A 1 87 ? -11.891 9.32 -8.609 1 96.81 87 VAL A CA 1
ATOM 702 C C . VAL A 1 87 ? -13.008 8.789 -7.711 1 96.81 87 VAL A C 1
ATOM 704 O O . VAL A 1 87 ? -13.469 9.484 -6.805 1 96.81 87 VAL A O 1
ATOM 707 N N . LEU A 1 88 ? -13.391 7.582 -7.914 1 95.94 88 LEU A N 1
ATOM 708 C CA . LEU A 1 88 ? -14.492 7.012 -7.141 1 95.94 88 LEU A CA 1
ATOM 709 C C . LEU A 1 88 ? -14.078 6.781 -5.691 1 95.94 88 LEU A C 1
ATOM 711 O O . LEU A 1 88 ? -14.859 7.012 -4.773 1 95.94 88 LEU A O 1
ATOM 715 N N . SER A 1 89 ? -12.875 6.297 -5.516 1 96.12 89 SER A N 1
ATOM 716 C CA . SER A 1 89 ? -12.391 6.047 -4.164 1 96.12 89 SER A CA 1
ATOM 717 C C . SER A 1 89 ? -12.305 7.34 -3.359 1 96.12 89 SER A C 1
ATOM 719 O O . SER A 1 89 ? -12.711 7.383 -2.197 1 96.12 89 SER A O 1
ATOM 721 N N . LEU A 1 90 ? -11.742 8.391 -3.984 1 96.06 90 LEU A N 1
ATOM 722 C CA . LEU A 1 90 ? -11.648 9.672 -3.289 1 96.06 90 LEU A CA 1
ATOM 723 C C . LEU A 1 90 ? -13.039 10.211 -2.951 1 96.06 90 LEU A C 1
ATOM 725 O O . LEU A 1 90 ? -13.266 10.703 -1.845 1 96.06 90 LEU A O 1
ATOM 729 N N . LEU A 1 91 ? -13.906 10.086 -3.869 1 94.25 91 LEU A N 1
ATOM 730 C CA . LEU A 1 91 ? -15.25 10.609 -3.674 1 94.25 91 LEU A CA 1
ATOM 731 C C . LEU A 1 91 ? -15.977 9.852 -2.566 1 94.25 91 LEU A C 1
ATOM 733 O O . LEU A 1 91 ? -16.406 10.453 -1.579 1 94.25 91 LEU A O 1
ATOM 737 N N . PHE A 1 92 ? -16 8.57 -2.635 1 93.25 92 PHE A N 1
ATOM 738 C CA . PHE A 1 92 ? -16.812 7.781 -1.712 1 93.25 92 PHE A CA 1
ATOM 739 C C . PHE A 1 92 ? -16.109 7.633 -0.368 1 93.25 92 PHE A C 1
ATOM 741 O O . PHE A 1 92 ? -16.734 7.723 0.685 1 93.25 92 PHE A O 1
ATOM 748 N N . SER A 1 93 ? -14.828 7.41 -0.379 1 95.31 93 SER A N 1
ATOM 749 C CA . SER A 1 93 ? -14.117 7.242 0.884 1 95.31 93 SER A CA 1
ATOM 750 C C . SER A 1 93 ? -14.07 8.555 1.667 1 95.31 93 SER A C 1
ATOM 752 O O . SER A 1 93 ? -14.109 8.547 2.898 1 95.31 93 SER A O 1
ATOM 754 N N . SER A 1 94 ? -13.938 9.695 0.952 1 95.56 94 SER A N 1
ATOM 755 C CA . SER A 1 94 ? -13.945 10.977 1.654 1 95.56 94 SER A CA 1
ATOM 756 C C . SER A 1 94 ? -15.312 11.25 2.281 1 95.56 94 SER A C 1
ATOM 758 O O . SER A 1 94 ? -15.398 11.805 3.379 1 95.56 94 SER A O 1
ATOM 760 N N . MET A 1 95 ? -16.359 10.875 1.603 1 93.25 95 MET A N 1
ATOM 761 C CA . MET A 1 95 ? -17.703 11.047 2.146 1 93.25 95 MET A CA 1
ATOM 762 C C . MET A 1 95 ? -17.891 10.219 3.414 1 93.25 95 MET A C 1
ATOM 764 O O . MET A 1 95 ? -18.391 10.727 4.418 1 93.25 95 MET A O 1
ATOM 768 N N . VAL A 1 96 ? -17.453 8.969 3.34 1 92.81 96 VAL A N 1
ATOM 769 C CA . VAL A 1 96 ? -17.609 8.07 4.477 1 92.81 96 VAL A CA 1
ATOM 770 C C . VAL A 1 96 ? -16.734 8.547 5.637 1 92.81 96 VAL A C 1
ATOM 772 O O . VAL A 1 96 ? -17.203 8.633 6.777 1 92.81 96 VAL A O 1
ATOM 775 N N . GLY A 1 97 ? -15.5 8.852 5.332 1 94.19 97 GLY A N 1
ATOM 776 C CA . GLY A 1 97 ? -14.609 9.352 6.371 1 94.19 97 GLY A CA 1
ATOM 777 C C . GLY A 1 97 ? -15.102 10.633 7.016 1 94.19 97 GLY A C 1
ATOM 778 O O . GLY A 1 97 ? -15.078 10.766 8.242 1 94.19 97 GLY A O 1
ATOM 779 N N . TYR A 1 98 ? -15.57 11.539 6.199 1 94.25 98 TYR A N 1
ATOM 780 C CA . TYR A 1 98 ? -16.125 12.805 6.664 1 94.25 98 TYR A CA 1
ATOM 781 C C . TYR A 1 98 ? -17.328 12.57 7.574 1 94.25 98 TYR A C 1
ATOM 783 O O . TYR A 1 98 ? -17.422 13.141 8.664 1 94.25 98 TYR A O 1
ATOM 791 N N . ALA A 1 99 ? -18.219 11.734 7.156 1 93.19 99 ALA A N 1
ATOM 792 C CA . ALA A 1 99 ? -19.422 11.438 7.934 1 93.19 99 ALA A CA 1
ATOM 793 C C . ALA A 1 99 ? -19.062 10.82 9.281 1 93.19 99 ALA A C 1
ATOM 795 O O . ALA A 1 99 ? -19.656 11.172 10.305 1 93.19 99 ALA A O 1
ATOM 796 N N . LEU A 1 100 ? -18.125 10 9.312 1 93.31 100 LEU A N 1
ATOM 797 C CA . LEU A 1 100 ? -17.719 9.312 10.539 1 93.31 100 LEU A CA 1
ATOM 798 C C . LEU A 1 100 ? -17 10.266 11.484 1 93.31 100 LEU A C 1
ATOM 800 O O . LEU A 1 100 ? -16.891 9.992 12.688 1 93.31 100 LEU A O 1
ATOM 804 N N . ALA A 1 101 ? -16.547 11.344 10.969 1 92.81 101 ALA A N 1
ATOM 805 C CA . ALA A 1 101 ? -15.797 12.297 11.773 1 92.81 101 ALA A CA 1
ATOM 806 C C . ALA A 1 101 ? -16.703 13.375 12.344 1 92.81 101 ALA A C 1
ATOM 808 O O . ALA A 1 101 ? -16.562 13.773 13.5 1 92.81 101 ALA A O 1
ATOM 809 N N . VAL A 1 102 ? -17.641 13.828 11.586 1 93.06 102 VAL A N 1
ATOM 810 C CA . VAL A 1 102 ? -18.281 15.086 11.969 1 93.06 102 VAL A CA 1
ATOM 811 C C . VAL A 1 102 ? -19.703 14.828 12.43 1 93.06 102 VAL A C 1
ATOM 813 O O . VAL A 1 102 ? -20.266 15.617 13.195 1 93.06 102 VAL A O 1
ATOM 816 N N . TYR A 1 103 ? -20.312 13.805 11.953 1 92.44 103 TYR A N 1
ATOM 817 C CA . TYR A 1 103 ? -21.703 13.547 12.352 1 92.44 103 TYR A CA 1
ATOM 818 C C . TYR A 1 103 ? -21.75 12.648 13.578 1 92.44 103 TYR A C 1
ATOM 820 O O . TYR A 1 103 ? -20.891 11.773 13.75 1 92.44 103 TYR A O 1
ATOM 828 N N . ASP A 1 104 ? -22.766 12.938 14.375 1 90 104 ASP A N 1
ATOM 829 C CA . ASP A 1 104 ? -22.984 12.125 15.57 1 90 104 ASP A CA 1
ATOM 830 C C . ASP A 1 104 ? -24.234 11.242 15.406 1 90 104 ASP A C 1
ATOM 832 O O . ASP A 1 104 ? -25.344 11.688 15.664 1 90 104 ASP A O 1
ATOM 836 N N . PHE A 1 105 ? -24.109 10.133 14.852 1 89.5 105 PHE A N 1
ATOM 837 C CA . PHE A 1 105 ? -25.234 9.219 14.688 1 89.5 105 PHE A CA 1
ATOM 838 C C . PHE A 1 105 ? -24.984 7.918 15.438 1 89.5 105 PHE A C 1
ATOM 840 O O . PHE A 1 105 ? -23.844 7.605 15.789 1 89.5 105 PHE A O 1
ATOM 847 N N . LYS A 1 106 ? -26.172 7.172 15.586 1 87.06 106 LYS A N 1
ATOM 848 C CA . LYS A 1 106 ? -26.094 5.902 16.297 1 87.06 106 LYS A CA 1
ATOM 849 C C . LYS A 1 106 ? -25.328 4.859 15.492 1 87.06 106 LYS A C 1
ATOM 851 O O . LYS A 1 106 ? -25.578 4.672 14.305 1 87.06 106 LYS A O 1
ATOM 856 N N . GLY A 1 107 ? -24.188 4.355 15.883 1 89.19 107 GLY A N 1
ATOM 857 C CA . GLY A 1 107 ? -23.406 3.309 15.234 1 89.19 107 GLY A CA 1
ATOM 858 C C . GLY A 1 107 ? -22.109 3.811 14.641 1 89.19 107 GLY A C 1
ATOM 859 O O . GLY A 1 107 ? -21.375 3.051 13.992 1 89.19 107 GLY A O 1
ATOM 860 N N . ARG A 1 108 ? -21.938 5.051 14.719 1 90.19 108 ARG A N 1
ATOM 861 C CA . ARG A 1 108 ? -20.734 5.668 14.156 1 90.19 108 ARG A CA 1
ATOM 862 C C . ARG A 1 108 ? -19.484 4.898 14.547 1 90.19 108 ARG A C 1
ATOM 864 O O . ARG A 1 108 ? -18.656 4.574 13.695 1 90.19 108 ARG A O 1
ATOM 871 N N . ASN A 1 109 ? -19.438 4.531 15.789 1 87.5 109 ASN A N 1
ATOM 872 C CA . ASN A 1 109 ? -18.25 3.816 16.281 1 87.5 109 ASN A CA 1
ATOM 873 C C . ASN A 1 109 ? -18.203 2.391 15.742 1 87.5 109 ASN A C 1
ATOM 875 O O . ASN A 1 109 ? -17.125 1.865 15.477 1 87.5 109 ASN A O 1
ATOM 879 N N . PHE A 1 110 ? -19.359 1.88 15.562 1 86.88 110 PHE A N 1
ATOM 880 C CA . PHE A 1 110 ? -19.438 0.53 15.016 1 86.88 110 PHE A CA 1
ATOM 881 C C . PHE A 1 110 ? -18.938 0.503 13.57 1 86.88 110 PHE A C 1
ATOM 883 O O . PHE A 1 110 ? -18.141 -0.367 13.203 1 86.88 110 PHE A O 1
ATOM 890 N N . PHE A 1 111 ? -19.328 1.441 12.773 1 88 111 PHE A N 1
ATOM 891 C CA . PHE A 1 111 ? -18.922 1.495 11.375 1 88 111 PHE A CA 1
ATOM 892 C C . PHE A 1 111 ? -17.422 1.78 11.258 1 88 111 PHE A C 1
ATOM 894 O O . PHE A 1 111 ? -16.75 1.219 10.391 1 88 111 PHE A O 1
ATOM 901 N N . PHE A 1 112 ? -17 2.604 12.133 1 87.75 112 PHE A N 1
ATOM 902 C CA . PHE A 1 112 ? -15.578 2.889 12.109 1 87.75 112 PHE A CA 1
ATOM 903 C C . PHE A 1 112 ? -14.773 1.655 12.5 1 87.75 112 PHE A C 1
ATOM 905 O O . PHE A 1 112 ? -13.719 1.389 11.922 1 87.75 112 PHE A O 1
ATOM 912 N N . LEU A 1 113 ? -15.312 0.906 13.414 1 83.69 113 LEU A N 1
ATOM 913 C CA . LEU A 1 113 ? -14.664 -0.339 13.812 1 83.69 113 LEU A CA 1
ATOM 914 C C . LEU A 1 113 ? -14.617 -1.323 12.648 1 83.69 113 LEU A C 1
ATOM 916 O O . LEU A 1 113 ? -13.625 -2.027 12.469 1 83.69 113 LEU A O 1
ATOM 920 N N . LEU A 1 114 ? -15.648 -1.342 11.875 1 85.75 114 LEU A N 1
ATOM 921 C CA . LEU A 1 114 ? -15.68 -2.217 10.703 1 85.75 114 LEU A CA 1
ATOM 922 C C . LEU A 1 114 ? -14.609 -1.817 9.695 1 85.75 114 LEU A C 1
ATOM 924 O O . LEU A 1 114 ? -13.961 -2.68 9.094 1 85.75 114 LEU A O 1
ATOM 928 N N . VAL A 1 115 ? -14.453 -0.534 9.5 1 87.25 115 VAL A N 1
ATOM 929 C CA . VAL A 1 115 ? -13.422 -0.029 8.594 1 87.25 115 VAL A CA 1
ATOM 930 C C . VAL A 1 115 ? -12.047 -0.491 9.07 1 87.25 115 VAL A C 1
ATOM 932 O O . VAL A 1 115 ? -11.242 -0.979 8.281 1 87.25 115 VAL A O 1
ATOM 935 N N . LEU A 1 116 ? -11.828 -0.481 10.336 1 83.25 116 LEU A N 1
ATOM 936 C CA . LEU A 1 116 ? -10.547 -0.872 10.922 1 83.25 116 LEU A CA 1
ATOM 937 C C . LEU A 1 116 ? -10.32 -2.373 10.773 1 83.25 116 LEU A C 1
ATOM 939 O O . LEU A 1 116 ? -9.211 -2.807 10.445 1 83.25 116 LEU A O 1
ATOM 943 N N . ILE A 1 117 ? -11.367 -3.141 10.969 1 83.75 117 ILE A N 1
ATOM 944 C CA . ILE A 1 117 ? -11.266 -4.594 10.875 1 83.75 117 ILE A CA 1
ATOM 945 C C . ILE A 1 117 ? -10.883 -4.992 9.453 1 83.75 117 ILE A C 1
ATOM 947 O O . ILE A 1 117 ? -10.023 -5.848 9.25 1 83.75 117 ILE A O 1
ATOM 951 N N . ILE A 1 118 ? -11.477 -4.344 8.477 1 84.62 118 ILE A N 1
ATOM 952 C CA . ILE A 1 118 ? -11.172 -4.652 7.086 1 84.62 118 ILE A CA 1
ATOM 953 C C . ILE A 1 118 ? -9.711 -4.328 6.785 1 84.62 118 ILE A C 1
ATOM 955 O O . ILE A 1 118 ? -9.039 -5.074 6.074 1 84.62 118 ILE A O 1
ATOM 959 N N . LEU A 1 119 ? -9.234 -3.266 7.312 1 80.69 119 LEU A N 1
ATOM 960 C CA . LEU A 1 119 ? -7.855 -2.836 7.117 1 80.69 119 LEU A CA 1
ATOM 961 C C . LEU A 1 119 ? -6.883 -3.838 7.73 1 80.69 119 LEU A C 1
ATOM 963 O O . LEU A 1 119 ? -5.754 -3.986 7.254 1 80.69 119 LEU A O 1
ATOM 967 N N . MET A 1 120 ? -7.355 -4.594 8.656 1 76.94 120 MET A N 1
ATOM 968 C CA . MET A 1 120 ? -6.473 -5.434 9.461 1 76.94 120 MET A CA 1
ATOM 969 C C . MET A 1 120 ? -6.383 -6.84 8.883 1 76.94 120 MET A C 1
ATOM 971 O O . MET A 1 120 ? -5.406 -7.555 9.117 1 76.94 120 MET A O 1
ATOM 975 N N . ILE A 1 121 ? -7.363 -7.309 8.258 1 80.38 121 ILE A N 1
ATOM 976 C CA . ILE A 1 121 ? -7.379 -8.641 7.672 1 80.38 121 ILE A CA 1
ATOM 977 C C . ILE A 1 121 ? -6.613 -8.641 6.352 1 80.38 121 ILE A C 1
ATOM 979 O O . ILE A 1 121 ? -6.848 -7.781 5.496 1 80.38 121 ILE A O 1
ATOM 983 N N . PRO A 1 122 ? -5.602 -9.547 6.219 1 81.81 122 PRO A N 1
ATOM 984 C CA . PRO A 1 122 ? -4.855 -9.633 4.961 1 81.81 122 PRO A CA 1
ATOM 985 C C . PRO A 1 122 ? -5.762 -9.836 3.748 1 81.81 122 PRO A C 1
ATOM 987 O O . PRO A 1 122 ? -6.695 -10.641 3.799 1 81.81 122 PRO A O 1
ATOM 990 N N . PHE A 1 123 ? -5.457 -9.141 2.779 1 85.19 123 PHE A N 1
ATOM 991 C CA . PHE A 1 123 ? -6.258 -9.219 1.562 1 85.19 123 PHE A CA 1
ATOM 992 C C . PHE A 1 123 ? -6.27 -10.633 1.006 1 85.19 123 PHE A C 1
ATOM 994 O O . PHE A 1 123 ? -7.281 -11.078 0.456 1 85.19 123 PHE A O 1
ATOM 1001 N N . GLU A 1 124 ? -5.203 -11.336 1.131 1 78.94 124 GLU A N 1
ATOM 1002 C CA . GLU A 1 124 ? -5.062 -12.68 0.582 1 78.94 124 GLU A CA 1
ATOM 1003 C C . GLU A 1 124 ? -6.125 -13.625 1.147 1 78.94 124 GLU A C 1
ATOM 1005 O O . GLU A 1 124 ? -6.488 -14.609 0.51 1 78.94 124 GLU A O 1
ATOM 1010 N N . ILE A 1 125 ? -6.559 -13.289 2.332 1 79.56 125 ILE A N 1
ATOM 1011 C CA . ILE A 1 125 ? -7.594 -14.102 2.959 1 79.56 125 ILE A CA 1
ATOM 1012 C C . ILE A 1 125 ? -8.969 -13.633 2.5 1 79.56 125 ILE A C 1
ATOM 1014 O O . ILE A 1 125 ? -9.859 -14.453 2.242 1 79.56 125 ILE A O 1
ATOM 1018 N N . LEU A 1 126 ? -9.109 -12.359 2.336 1 86.62 126 LEU A N 1
ATOM 1019 C CA . LEU A 1 126 ? -10.406 -11.789 1.966 1 86.62 126 LEU A CA 1
ATOM 1020 C C . LEU A 1 126 ? -10.68 -11.992 0.479 1 86.62 126 LEU A C 1
ATOM 1022 O O . LEU A 1 126 ? -11.828 -11.914 0.04 1 86.62 126 LEU A O 1
ATOM 1026 N N . MET A 1 127 ? -9.602 -12.25 -0.212 1 87 127 MET A N 1
ATOM 1027 C CA . MET A 1 127 ? -9.75 -12.297 -1.664 1 87 127 MET A CA 1
ATOM 1028 C C . MET A 1 127 ? -10.609 -13.477 -2.092 1 87 127 MET A C 1
ATOM 1030 O O . MET A 1 127 ? -11.336 -13.398 -3.082 1 87 127 MET A O 1
ATOM 1034 N N . LEU A 1 128 ? -10.57 -14.531 -1.317 1 83.88 128 LEU A N 1
ATOM 1035 C CA . LEU A 1 128 ? -11.297 -15.727 -1.725 1 83.88 128 LEU A CA 1
ATOM 1036 C C . LEU A 1 128 ? -12.805 -15.508 -1.63 1 83.88 128 LEU A C 1
ATOM 1038 O O . LEU A 1 128 ? -13.523 -15.703 -2.611 1 83.88 128 LEU A O 1
ATOM 1042 N N . PRO A 1 129 ? -13.281 -15.102 -0.45 1 86.12 129 PRO A N 1
ATOM 1043 C CA . PRO A 1 129 ? -14.719 -14.82 -0.401 1 86.12 129 PRO A CA 1
ATOM 1044 C C . PRO A 1 129 ? -15.133 -13.719 -1.368 1 86.12 129 PRO A C 1
ATOM 1046 O O . PRO A 1 129 ? -16.25 -13.742 -1.905 1 86.12 129 PRO A O 1
ATOM 1049 N N . LEU A 1 130 ? -14.32 -12.805 -1.579 1 90 130 LEU A N 1
ATOM 1050 C CA . LEU A 1 130 ? -14.617 -11.742 -2.529 1 90 130 LEU A CA 1
ATOM 1051 C C . LEU A 1 130 ? -14.734 -12.297 -3.945 1 90 130 LEU A C 1
ATOM 1053 O O . LEU A 1 130 ? -15.609 -11.883 -4.707 1 90 130 LEU A O 1
ATOM 1057 N N . PHE A 1 131 ? -13.891 -13.219 -4.262 1 91.69 131 PHE A N 1
ATOM 1058 C CA . PHE A 1 131 ? -13.922 -13.836 -5.582 1 91.69 131 PHE A CA 1
ATOM 1059 C C . PHE A 1 131 ? -15.203 -14.641 -5.77 1 91.69 131 PHE A C 1
ATOM 1061 O O . PHE A 1 131 ? -15.828 -14.586 -6.832 1 91.69 131 PHE A O 1
ATOM 1068 N N . GLN A 1 132 ? -15.547 -15.336 -4.734 1 88 132 GLN A N 1
ATOM 1069 C CA . GLN A 1 132 ? -16.797 -16.094 -4.785 1 88 132 GLN A CA 1
ATOM 1070 C C . GLN A 1 132 ? -18 -15.172 -4.988 1 88 132 GLN A C 1
ATOM 1072 O O . GLN A 1 132 ? -18.938 -15.516 -5.703 1 88 132 GLN A O 1
ATOM 1077 N N . LEU A 1 133 ? -17.938 -14.055 -4.336 1 89.94 133 LEU A N 1
ATOM 1078 C CA . LEU A 1 133 ? -19 -13.07 -4.516 1 89.94 133 LEU A CA 1
ATOM 1079 C C . LEU A 1 133 ? -19.062 -12.586 -5.965 1 89.94 133 LEU A C 1
ATOM 1081 O O . LEU A 1 133 ? -20.141 -12.445 -6.535 1 89.94 133 LEU A O 1
ATOM 1085 N N . MET A 1 134 ? -17.875 -12.344 -6.598 1 93.56 134 MET A N 1
ATOM 1086 C CA . MET A 1 134 ? -17.828 -11.898 -7.988 1 93.56 134 MET A CA 1
ATOM 1087 C C . MET A 1 134 ? -18.391 -12.969 -8.922 1 93.56 134 MET A C 1
ATOM 1089 O O . MET A 1 134 ? -19.016 -12.648 -9.938 1 93.56 134 MET A O 1
ATOM 1093 N N . ILE A 1 135 ? -18.078 -14.211 -8.594 1 93.19 135 ILE A N 1
ATOM 1094 C CA . ILE A 1 135 ? -18.625 -15.312 -9.375 1 93.19 135 ILE A CA 1
ATOM 1095 C C . ILE A 1 135 ? -20.156 -15.312 -9.289 1 93.19 135 ILE A C 1
ATOM 1097 O O . ILE A 1 135 ? -20.844 -15.391 -10.312 1 93.19 135 ILE A O 1
ATOM 1101 N N . LYS A 1 136 ? -20.656 -15.148 -8.086 1 90 136 LYS A N 1
ATOM 1102 C CA . LYS A 1 136 ? -22.094 -15.164 -7.859 1 90 136 LYS A CA 1
ATOM 1103 C C . LYS A 1 136 ? -22.781 -14.008 -8.586 1 90 136 LYS A C 1
ATOM 1105 O O . LYS A 1 136 ? -23.891 -14.156 -9.094 1 90 136 LYS A O 1
ATOM 1110 N N . LEU A 1 137 ? -22.125 -12.906 -8.664 1 93.56 137 LEU A N 1
ATOM 1111 C CA . LEU A 1 137 ? -22.688 -11.727 -9.312 1 93.56 137 LEU A CA 1
ATOM 1112 C C . LEU A 1 137 ? -22.406 -11.742 -10.805 1 93.56 137 LEU A C 1
ATOM 1114 O O . LEU A 1 137 ? -22.781 -10.805 -11.523 1 93.56 137 LEU A O 1
ATOM 1118 N N . GLN A 1 138 ? -21.656 -12.727 -11.297 1 96.5 138 GLN A N 1
ATOM 1119 C CA . GLN A 1 138 ? -21.297 -12.891 -12.703 1 96.5 138 GLN A CA 1
ATOM 1120 C C . GLN A 1 138 ? -20.484 -11.695 -13.203 1 96.5 138 GLN A C 1
ATOM 1122 O O . GLN A 1 138 ? -20.734 -11.203 -14.305 1 96.5 138 GLN A O 1
ATOM 1127 N N . LEU A 1 139 ? -19.578 -11.305 -12.344 1 96.56 139 LEU A N 1
ATOM 1128 C CA . LEU A 1 139 ? -18.766 -10.141 -12.703 1 96.56 139 LEU A CA 1
ATOM 1129 C C . LEU A 1 139 ? -17.344 -10.547 -13.039 1 96.56 139 LEU A C 1
ATOM 1131 O O . LEU A 1 139 ? -16.516 -9.703 -13.367 1 96.56 139 LEU A O 1
ATOM 1135 N N . VAL A 1 140 ? -17.109 -11.836 -13.094 1 96.19 140 VAL A N 1
ATOM 1136 C CA . VAL A 1 140 ? -15.758 -12.289 -13.398 1 96.19 140 VAL A CA 1
ATOM 1137 C C . VAL A 1 140 ? -15.414 -11.945 -14.852 1 96.19 140 VAL A C 1
ATOM 1139 O O . VAL A 1 140 ? -16.266 -12 -15.727 1 96.19 140 VAL A O 1
ATOM 1142 N N . ASN A 1 141 ? -14.164 -11.523 -15.031 1 97.56 141 ASN A N 1
ATOM 1143 C CA . ASN A 1 141 ? -13.617 -11.109 -16.312 1 97.56 141 ASN A CA 1
ATOM 1144 C C . ASN A 1 141 ? -14.273 -9.828 -16.828 1 97.56 141 ASN A C 1
ATOM 1146 O O . ASN A 1 141 ? -14.633 -9.734 -18 1 97.56 141 ASN A O 1
ATOM 1150 N N . THR A 1 142 ? -14.555 -8.977 -15.867 1 97.69 142 THR A N 1
ATOM 1151 C CA . THR A 1 142 ? -15 -7.621 -16.172 1 97.69 142 THR A CA 1
ATOM 1152 C C . THR A 1 142 ? -14.164 -6.59 -15.414 1 97.69 142 THR A C 1
ATOM 1154 O O . THR A 1 142 ? -13.609 -6.891 -14.359 1 97.69 142 THR A O 1
ATOM 1157 N N . TYR A 1 143 ? -14.109 -5.375 -16.031 1 97.75 143 TYR A N 1
ATOM 1158 C CA . TYR A 1 143 ? -13.414 -4.297 -15.336 1 97.75 143 TYR A CA 1
ATOM 1159 C C . TYR A 1 143 ? -14.156 -3.9 -14.07 1 97.75 143 TYR A C 1
ATOM 1161 O O . TYR A 1 143 ? -13.547 -3.434 -13.102 1 97.75 143 TYR A O 1
ATOM 1169 N N . THR A 1 144 ? -15.414 -4.168 -14.039 1 96.44 144 THR A N 1
ATOM 1170 C CA . THR A 1 144 ? -16.234 -3.859 -12.867 1 96.44 144 THR A CA 1
ATOM 1171 C C . THR A 1 144 ? -15.773 -4.672 -11.656 1 96.44 144 THR A C 1
ATOM 1173 O O . THR A 1 144 ? -15.773 -4.168 -10.531 1 96.44 144 THR A O 1
ATOM 1176 N N . ALA A 1 145 ? -15.383 -5.91 -11.898 1 96.56 145 ALA A N 1
ATOM 1177 C CA . ALA A 1 145 ? -14.898 -6.754 -10.812 1 96.56 145 ALA A CA 1
ATOM 1178 C C . ALA A 1 145 ? -13.625 -6.188 -10.203 1 96.56 145 ALA A C 1
ATOM 1180 O O . ALA A 1 145 ? -13.383 -6.336 -9 1 96.56 145 ALA A O 1
ATOM 1181 N N . VAL A 1 146 ? -12.852 -5.52 -11.039 1 97 146 VAL A N 1
ATOM 1182 C CA . VAL A 1 146 ? -11.594 -4.938 -10.586 1 97 146 VAL A CA 1
ATOM 1183 C C . VAL A 1 146 ? -11.867 -3.648 -9.812 1 97 146 VAL A C 1
ATOM 1185 O O . VAL A 1 146 ? -11.273 -3.408 -8.758 1 97 146 VAL A O 1
ATOM 1188 N N . ILE A 1 147 ? -12.805 -2.854 -10.227 1 96.94 147 ILE A N 1
ATOM 1189 C CA . ILE A 1 147 ? -13.008 -1.482 -9.766 1 96.94 147 ILE A CA 1
ATOM 1190 C C . ILE A 1 147 ? -13.875 -1.48 -8.508 1 96.94 147 ILE A C 1
ATOM 1192 O O . ILE A 1 147 ? -13.586 -0.764 -7.551 1 96.94 147 ILE A O 1
ATOM 1196 N N . LEU A 1 148 ? -14.812 -2.342 -8.453 1 94.62 148 LEU A N 1
ATOM 1197 C CA . LEU A 1 148 ? -15.883 -2.277 -7.461 1 94.62 148 LEU A CA 1
ATOM 1198 C C . LEU A 1 148 ? -15.328 -2.4 -6.047 1 94.62 148 LEU A C 1
ATOM 1200 O O . LEU A 1 148 ? -15.648 -1.592 -5.176 1 94.62 148 LEU A O 1
ATOM 1204 N N . PRO A 1 149 ? -14.469 -3.363 -5.816 1 92.62 149 PRO A N 1
ATOM 1205 C CA . PRO A 1 149 ? -13.984 -3.525 -4.441 1 92.62 149 PRO A CA 1
ATOM 1206 C C . PRO A 1 149 ? -13.086 -2.373 -3.994 1 92.62 149 PRO A C 1
ATOM 1208 O O . PRO A 1 149 ? -12.852 -2.199 -2.795 1 92.62 149 PRO A O 1
ATOM 1211 N N . ALA A 1 150 ? -12.609 -1.59 -4.953 1 93.56 150 ALA A N 1
ATOM 1212 C CA . ALA A 1 150 ? -11.633 -0.55 -4.641 1 93.56 150 ALA A CA 1
ATOM 1213 C C . ALA A 1 150 ? -12.305 0.807 -4.473 1 93.56 150 ALA A C 1
ATOM 1215 O O . ALA A 1 150 ? -11.656 1.796 -4.133 1 93.56 150 ALA A O 1
ATOM 1216 N N . ILE A 1 151 ? -13.609 0.881 -4.637 1 93.62 151 ILE A N 1
ATOM 1217 C CA . ILE A 1 151 ? -14.336 2.145 -4.625 1 93.62 151 ILE A CA 1
ATOM 1218 C C . ILE A 1 151 ? -14.289 2.758 -3.229 1 93.62 151 ILE A C 1
ATOM 1220 O O . ILE A 1 151 ? -14.102 3.967 -3.08 1 93.62 151 ILE A O 1
ATOM 1224 N N . VAL A 1 152 ? -14.492 1.92 -2.238 1 91.12 152 VAL A N 1
ATOM 1225 C CA . VAL A 1 152 ? -14.336 2.373 -0.86 1 91.12 152 VAL A CA 1
ATOM 1226 C C . VAL A 1 152 ? -13.141 1.674 -0.221 1 91.12 152 VAL A C 1
ATOM 1228 O O . VAL A 1 152 ? -13.188 0.473 0.057 1 91.12 152 VAL A O 1
ATOM 1231 N N . ALA A 1 153 ? -12.125 2.395 -0.084 1 91.69 153 ALA A N 1
ATOM 1232 C CA . ALA A 1 153 ? -10.891 1.853 0.467 1 91.69 153 ALA A CA 1
ATOM 1233 C C . ALA A 1 153 ? -10.773 2.154 1.958 1 91.69 153 ALA A C 1
ATOM 1235 O O . ALA A 1 153 ? -10.742 3.318 2.363 1 91.69 153 ALA A O 1
ATOM 1236 N N . PRO A 1 154 ? -10.656 1.146 2.734 1 90.12 154 PRO A N 1
ATOM 1237 C CA . PRO A 1 154 ? -10.617 1.354 4.184 1 90.12 154 PRO A CA 1
ATOM 1238 C C . PRO A 1 154 ? -9.492 2.289 4.617 1 90.12 154 PRO A C 1
ATOM 1240 O O . PRO A 1 154 ? -9.68 3.113 5.516 1 90.12 154 PRO A O 1
ATOM 1243 N N . ILE A 1 155 ? -8.391 2.176 3.994 1 88.5 155 ILE A N 1
ATOM 1244 C CA . ILE A 1 155 ? -7.266 3.037 4.344 1 88.5 155 ILE A CA 1
ATOM 1245 C C . ILE A 1 155 ? -7.621 4.492 4.043 1 88.5 155 ILE A C 1
ATOM 1247 O O . ILE A 1 155 ? -7.27 5.395 4.809 1 88.5 155 ILE A O 1
ATOM 1251 N N . ALA A 1 156 ? -8.25 4.73 2.949 1 92.75 156 ALA A N 1
ATOM 1252 C CA . ALA A 1 156 ? -8.664 6.082 2.59 1 92.75 156 ALA A CA 1
ATOM 1253 C C . ALA A 1 156 ? -9.727 6.609 3.555 1 92.75 156 ALA A C 1
ATOM 1255 O O . ALA A 1 156 ? -9.672 7.77 3.973 1 92.75 156 ALA A O 1
ATOM 1256 N N . VAL A 1 157 ? -10.656 5.754 3.902 1 92.44 157 VAL A N 1
ATOM 1257 C CA . VAL A 1 157 ? -11.695 6.152 4.848 1 92.44 157 VAL A CA 1
ATOM 1258 C C . VAL A 1 157 ? -11.055 6.562 6.176 1 92.44 157 VAL A C 1
ATOM 1260 O O . VAL A 1 157 ? -11.391 7.605 6.738 1 92.44 157 VAL A O 1
ATOM 1263 N N . PHE A 1 158 ? -10.234 5.734 6.57 1 87.69 158 PHE A N 1
ATOM 1264 C CA . PHE A 1 158 ? -9.539 6.012 7.82 1 87.69 158 PHE A CA 1
ATOM 1265 C C . PHE A 1 158 ? -8.805 7.34 7.746 1 87.69 158 PHE A C 1
ATOM 1267 O O . PHE A 1 158 ? -8.883 8.156 8.672 1 87.69 158 PHE A O 1
ATOM 1274 N N . PHE A 1 159 ? -8.102 7.531 6.711 1 86.25 159 PHE A N 1
ATOM 1275 C CA . PHE A 1 159 ? -7.316 8.742 6.531 1 86.25 159 PHE A CA 1
ATOM 1276 C C . PHE A 1 159 ? -8.219 9.969 6.484 1 86.25 159 PHE A C 1
ATOM 1278 O O . PHE A 1 159 ? -7.938 10.977 7.137 1 86.25 159 PHE A O 1
ATOM 1285 N N . PHE A 1 160 ? -9.258 9.938 5.781 1 91.88 160 PHE A N 1
ATOM 1286 C CA . PHE A 1 160 ? -10.164 11.078 5.66 1 91.88 160 PHE A CA 1
ATOM 1287 C C . PHE A 1 160 ? -10.867 11.352 6.984 1 91.88 160 PHE A C 1
ATOM 1289 O O . PHE A 1 160 ? -11.125 12.508 7.324 1 91.88 160 PHE A O 1
ATOM 1296 N N . ARG A 1 161 ? -11.211 10.305 7.648 1 90.69 161 ARG A N 1
ATOM 1297 C CA . ARG A 1 161 ? -11.828 10.484 8.961 1 90.69 161 ARG A CA 1
ATOM 1298 C C . ARG A 1 161 ? -10.891 11.242 9.898 1 90.69 161 ARG A C 1
ATOM 1300 O O . ARG A 1 161 ? -11.312 12.195 10.562 1 90.69 161 ARG A O 1
ATOM 1307 N N . GLN A 1 162 ? -9.727 10.766 9.922 1 81.94 162 GLN A N 1
ATOM 1308 C CA . GLN A 1 162 ? -8.742 11.406 10.789 1 81.94 162 GLN A CA 1
ATOM 1309 C C . GLN A 1 162 ? -8.523 12.859 10.398 1 81.94 162 GLN A C 1
ATOM 1311 O O . GLN A 1 162 ? -8.43 13.734 11.266 1 81.94 162 GLN A O 1
ATOM 1316 N N . TYR A 1 163 ? -8.469 13.18 9.148 1 83.69 163 TYR A N 1
ATOM 1317 C CA . TYR A 1 163 ? -8.289 14.547 8.672 1 83.69 163 TYR A CA 1
ATOM 1318 C C . TYR A 1 163 ? -9.508 15.406 9.016 1 83.69 163 TYR A C 1
ATOM 1320 O O . TYR A 1 163 ? -9.367 16.547 9.469 1 83.69 163 TYR A O 1
ATOM 1328 N N . ALA A 1 164 ? -10.625 14.883 8.875 1 90.69 164 ALA A N 1
ATOM 1329 C CA . ALA A 1 164 ? -11.875 15.625 9.039 1 90.69 164 ALA A CA 1
ATOM 1330 C C . ALA A 1 164 ? -12.133 15.953 10.5 1 90.69 164 ALA A C 1
ATOM 1332 O O . ALA A 1 164 ? -12.867 16.891 10.812 1 90.69 164 ALA A O 1
ATOM 1333 N N . LEU A 1 165 ? -11.609 15.164 11.352 1 86.38 165 LEU A N 1
ATOM 1334 C CA . LEU A 1 165 ? -11.734 15.445 12.781 1 86.38 165 LEU A CA 1
ATOM 1335 C C . LEU A 1 165 ? -11.133 16.797 13.117 1 86.38 165 LEU A C 1
ATOM 1337 O O . LEU A 1 165 ? -11.531 17.438 14.102 1 86.38 165 LEU A O 1
ATOM 1341 N N . GLY A 1 166 ? -10.258 17.25 12.258 1 82.19 166 GLY A N 1
ATOM 1342 C CA . GLY A 1 166 ? -9.586 18.516 12.516 1 82.19 166 GLY A CA 1
ATOM 1343 C C . GLY A 1 166 ? -10.266 19.703 11.836 1 82.19 166 GLY A C 1
ATOM 1344 O O . GLY A 1 166 ? -9.852 20.844 12.023 1 82.19 166 GLY A O 1
ATOM 1345 N N . LEU A 1 167 ? -11.328 19.469 11.148 1 86.62 167 LEU A N 1
ATOM 1346 C CA . LEU A 1 167 ? -12.016 20.531 10.43 1 86.62 167 LEU A CA 1
ATOM 1347 C C . LEU A 1 167 ? -12.906 21.344 11.367 1 86.62 167 LEU A C 1
ATOM 1349 O O . LEU A 1 167 ? -13.469 20.781 12.32 1 86.62 167 LEU A O 1
ATOM 1353 N N . PRO A 1 168 ? -12.938 22.641 11.133 1 91.06 168 PRO A N 1
ATOM 1354 C CA . PRO A 1 168 ? -13.82 23.469 11.961 1 91.06 168 PRO A CA 1
ATOM 1355 C C . PRO A 1 168 ? -15.297 23.156 11.734 1 91.06 168 PRO A C 1
ATOM 1357 O O . PRO A 1 168 ? -15.867 23.547 10.711 1 91.06 168 PRO A O 1
ATOM 1360 N N . LYS A 1 169 ? -15.945 22.656 12.727 1 91.25 169 LYS A N 1
ATOM 1361 C CA . LYS A 1 169 ? -17.344 22.266 12.648 1 91.25 169 LYS A CA 1
ATOM 1362 C C . LYS A 1 169 ? -18.25 23.484 12.602 1 91.25 169 LYS A C 1
ATOM 1364 O O . LYS A 1 169 ? -19.406 23.406 12.164 1 91.25 169 LYS A O 1
ATOM 1369 N N . GLU A 1 170 ? -17.688 24.547 13.008 1 93.94 170 GLU A N 1
ATOM 1370 C CA . GLU A 1 170 ? -18.453 25.797 13.016 1 93.94 170 GLU A CA 1
ATOM 1371 C C . GLU A 1 170 ? -18.859 26.188 11.609 1 93.94 170 GLU A C 1
ATOM 1373 O O . GLU A 1 170 ? -19.906 26.812 11.414 1 93.94 170 GLU A O 1
ATOM 1378 N N . LEU A 1 171 ? -18.078 25.828 10.672 1 93.69 171 LEU A N 1
ATOM 1379 C CA . LEU A 1 171 ? -18.406 26.125 9.289 1 93.69 171 LEU A CA 1
ATOM 1380 C C . LEU A 1 171 ? -19.641 25.375 8.828 1 93.69 171 LEU A C 1
ATOM 1382 O O . LEU A 1 171 ? -20.438 25.875 8.039 1 93.69 171 LEU A O 1
ATOM 1386 N N . MET A 1 172 ? -19.781 24.234 9.344 1 94.19 172 MET A N 1
ATOM 1387 C CA . MET A 1 172 ? -20.953 23.422 9.023 1 94.19 172 MET A CA 1
ATOM 1388 C C . MET A 1 172 ? -22.219 24.031 9.617 1 94.19 172 MET A C 1
ATOM 1390 O O . MET A 1 172 ? -23.25 24.141 8.938 1 94.19 172 MET A O 1
ATOM 1394 N N . ASP A 1 173 ? -22.094 24.438 10.812 1 94.38 173 ASP A N 1
ATOM 1395 C CA . ASP A 1 173 ? -23.234 25.047 11.508 1 94.38 173 ASP A CA 1
ATOM 1396 C C . ASP A 1 173 ? -23.656 26.344 10.828 1 94.38 173 ASP A C 1
ATOM 1398 O O . ASP A 1 173 ? -24.859 26.594 10.656 1 94.38 173 ASP A O 1
ATOM 1402 N N . ALA A 1 174 ? -22.656 27.109 10.461 1 95.69 174 ALA A N 1
ATOM 1403 C CA . ALA A 1 174 ? -22.938 28.359 9.766 1 95.69 174 ALA A CA 1
ATOM 1404 C C . ALA A 1 174 ? -23.641 28.109 8.438 1 95.69 174 ALA A C 1
ATOM 1406 O O . ALA A 1 174 ? -24.578 28.828 8.078 1 95.69 174 ALA A O 1
ATOM 1407 N N . ALA A 1 175 ? -23.188 27.156 7.758 1 94.94 175 ALA A N 1
ATOM 1408 C CA . ALA A 1 175 ? -23.766 26.828 6.465 1 94.94 175 ALA A CA 1
ATOM 1409 C C . ALA A 1 175 ? -25.203 26.312 6.625 1 94.94 175 ALA A C 1
ATOM 1411 O O . ALA A 1 175 ? -26.062 26.578 5.789 1 94.94 175 ALA A O 1
ATOM 1412 N N . ARG A 1 176 ? -25.422 25.625 7.699 1 93.56 176 ARG A N 1
ATOM 1413 C CA . ARG A 1 176 ? -26.766 25.141 8 1 93.56 176 ARG A CA 1
ATOM 1414 C C . ARG A 1 176 ? -27.719 26.312 8.242 1 93.56 176 ARG A C 1
ATOM 1416 O O . ARG A 1 176 ? -28.859 26.281 7.781 1 93.56 176 ARG A O 1
ATOM 1423 N N . ILE A 1 177 ? -27.203 27.172 8.938 1 95.31 177 ILE A N 1
ATOM 1424 C CA . ILE A 1 177 ? -27.984 28.375 9.242 1 95.31 177 ILE A CA 1
ATOM 1425 C C . ILE A 1 177 ? -28.312 29.109 7.953 1 95.31 177 ILE A C 1
ATOM 1427 O O . ILE A 1 177 ? -29.422 29.656 7.801 1 95.31 177 ILE A O 1
ATOM 1431 N N . ASP A 1 178 ? -27.438 29.109 6.953 1 94.44 178 ASP A N 1
ATOM 1432 C CA . ASP A 1 178 ? -27.641 29.766 5.664 1 94.44 178 ASP A CA 1
ATOM 1433 C C . ASP A 1 178 ? -28.547 28.938 4.762 1 94.44 178 ASP A C 1
ATOM 1435 O O . ASP A 1 178 ? -28.875 29.359 3.645 1 94.44 178 ASP A O 1
ATOM 1439 N N . GLY A 1 179 ? -28.922 27.781 5.227 1 92.12 179 GLY A N 1
ATOM 1440 C CA . GLY A 1 179 ? -29.891 26.969 4.504 1 92.12 179 GLY A CA 1
ATOM 1441 C C . GLY A 1 179 ? -29.266 25.984 3.545 1 92.12 179 GLY A C 1
ATOM 1442 O O . GLY A 1 179 ? -29.938 25.422 2.684 1 92.12 179 GLY A O 1
ATOM 1443 N N . CYS A 1 180 ? -27.984 25.812 3.676 1 92.06 180 CYS A N 1
ATOM 1444 C CA . CYS A 1 180 ? -27.328 24.844 2.807 1 92.06 180 CYS A CA 1
ATOM 1445 C C . CYS A 1 180 ? -27.688 23.422 3.189 1 92.06 180 CYS A C 1
ATOM 1447 O O . CYS A 1 180 ? -27.844 23.109 4.371 1 92.06 180 CYS A O 1
ATOM 1449 N N . THR A 1 181 ? -27.797 22.562 2.117 1 91.31 181 THR A N 1
ATOM 1450 C CA . THR A 1 181 ? -28.031 21.141 2.367 1 91.31 181 THR A CA 1
ATOM 1451 C C . THR A 1 181 ? -26.734 20.453 2.836 1 91.31 181 THR A C 1
ATOM 1453 O O . THR A 1 181 ? -25.641 21 2.682 1 91.31 181 THR A O 1
ATOM 1456 N N . GLU A 1 182 ? -26.906 19.25 3.449 1 90.25 182 GLU A N 1
ATOM 1457 C CA . GLU A 1 182 ? -25.734 18.516 3.934 1 90.25 182 GLU A CA 1
ATOM 1458 C C . GLU A 1 182 ? -24.781 18.156 2.789 1 90.25 182 GLU A C 1
ATOM 1460 O O . GLU A 1 182 ? -23.562 18.219 2.945 1 90.25 182 GLU A O 1
ATOM 1465 N N . TYR A 1 183 ? -25.344 17.812 1.673 1 89.12 183 TYR A N 1
ATOM 1466 C CA . TYR A 1 183 ? -24.516 17.531 0.506 1 89.12 183 TYR A CA 1
ATOM 1467 C C . TYR A 1 183 ? -23.828 18.797 0.008 1 89.12 183 TYR A C 1
ATOM 1469 O O . TYR A 1 183 ? -22.688 18.75 -0.431 1 89.12 183 TYR A O 1
ATOM 1477 N N . GLY A 1 184 ? -24.578 19.875 0.083 1 91.12 184 GLY A N 1
ATOM 1478 C CA . GLY A 1 184 ? -23.969 21.156 -0.275 1 91.12 184 GLY A CA 1
ATOM 1479 C C . GLY A 1 184 ? -22.812 21.531 0.617 1 91.12 184 GLY A C 1
ATOM 1480 O O . GLY A 1 184 ? -21.781 22.016 0.133 1 91.12 184 GLY A O 1
ATOM 1481 N N . ILE A 1 185 ? -23.047 21.328 1.916 1 94.81 185 ILE A N 1
ATOM 1482 C CA . ILE A 1 185 ? -22 21.641 2.881 1 94.81 185 ILE A CA 1
ATOM 1483 C C . ILE A 1 185 ? -20.766 20.797 2.576 1 94.81 185 ILE A C 1
ATOM 1485 O O . ILE A 1 185 ? -19.641 21.312 2.553 1 94.81 185 ILE A O 1
ATOM 1489 N N . PHE A 1 186 ? -20.953 19.531 2.275 1 94.75 186 PHE A N 1
ATOM 1490 C CA . PHE A 1 186 ? -19.828 18.641 1.994 1 94.75 186 PHE A CA 1
ATOM 1491 C C . PHE A 1 186 ? -19.094 19.078 0.731 1 94.75 186 PHE A C 1
ATOM 1493 O O . PHE A 1 186 ? -17.891 19.312 0.758 1 94.75 186 PHE A O 1
ATOM 1500 N N . PHE A 1 187 ? -19.797 19.297 -0.34 1 94.25 187 PHE A N 1
ATOM 1501 C CA . PHE A 1 187 ? -19.172 19.5 -1.641 1 94.25 187 PHE A CA 1
ATOM 1502 C C . PHE A 1 187 ? -18.641 20.922 -1.781 1 94.25 187 PHE A C 1
ATOM 1504 O O . PHE A 1 187 ? -17.594 21.141 -2.402 1 94.25 187 PHE A O 1
ATOM 1511 N N . LYS A 1 188 ? -19.203 21.875 -1.114 1 94.31 188 LYS A N 1
ATOM 1512 C CA . LYS A 1 188 ? -18.859 23.266 -1.364 1 94.31 188 LYS A CA 1
ATOM 1513 C C . LYS A 1 188 ? -17.922 23.812 -0.276 1 94.31 188 LYS A C 1
ATOM 1515 O O . LYS A 1 188 ? -17.172 24.75 -0.51 1 94.31 188 LYS A O 1
ATOM 1520 N N . ILE A 1 189 ? -17.969 23.203 0.895 1 95.06 189 ILE A N 1
ATOM 1521 C CA . ILE A 1 189 ? -17.25 23.797 2.014 1 95.06 189 ILE A CA 1
ATOM 1522 C C . ILE A 1 189 ? -16.219 22.812 2.549 1 95.06 189 ILE A C 1
ATOM 1524 O O . ILE A 1 189 ? -15.008 23.062 2.459 1 95.06 189 ILE A O 1
ATOM 1528 N N . MET A 1 190 ? -16.688 21.656 2.938 1 95.12 190 MET A N 1
ATOM 1529 C CA . MET A 1 190 ? -15.812 20.75 3.676 1 95.12 190 MET A CA 1
ATOM 1530 C C . MET A 1 190 ? -14.836 20.062 2.736 1 95.12 190 MET A C 1
ATOM 1532 O O . MET A 1 190 ? -13.648 19.938 3.049 1 95.12 190 MET A O 1
ATOM 1536 N N . LEU A 1 191 ? -15.297 19.625 1.569 1 95.12 191 LEU A N 1
ATOM 1537 C CA . LEU A 1 191 ? -14.453 18.891 0.629 1 95.12 191 LEU A CA 1
ATOM 1538 C C . LEU A 1 191 ? -13.289 19.75 0.155 1 95.12 191 LEU A C 1
ATOM 1540 O O . LEU A 1 191 ? -12.141 19.297 0.132 1 95.12 191 LEU A O 1
ATOM 1544 N N . PRO A 1 192 ? -13.555 20.984 -0.17 1 92.44 192 PRO A N 1
ATOM 1545 C CA . PRO A 1 192 ? -12.43 21.844 -0.55 1 92.44 192 PRO A CA 1
ATOM 1546 C C . PRO A 1 192 ? -11.414 22.016 0.575 1 92.44 192 PRO A C 1
ATOM 1548 O O . PRO A 1 192 ? -10.211 22.109 0.316 1 92.44 192 PRO A O 1
ATOM 1551 N N . LEU A 1 193 ? -11.883 22.047 1.8 1 88.31 193 LEU A N 1
ATOM 1552 C CA . LEU A 1 193 ? -10.992 22.172 2.945 1 88.31 193 LEU A CA 1
ATOM 1553 C C . LEU A 1 193 ? -10.141 20.922 3.111 1 88.31 193 LEU A C 1
ATOM 1555 O O . LEU A 1 193 ? -9.094 20.953 3.754 1 88.31 193 LEU A O 1
ATOM 1559 N N . MET A 1 194 ? -10.578 19.812 2.459 1 90.25 194 MET A N 1
ATOM 1560 C CA . MET A 1 194 ? -9.852 18.547 2.551 1 90.25 194 MET A CA 1
ATOM 1561 C C . MET A 1 194 ? -8.922 18.359 1.355 1 90.25 194 MET A C 1
ATOM 1563 O O . MET A 1 194 ? -8.453 17.25 1.093 1 90.25 194 MET A O 1
ATOM 1567 N N . GLY A 1 195 ? -8.641 19.391 0.677 1 87.75 195 GLY A N 1
ATOM 1568 C CA . GLY A 1 195 ? -7.82 19.391 -0.524 1 87.75 195 GLY A CA 1
ATOM 1569 C C . GLY A 1 195 ? -6.496 18.672 -0.341 1 87.75 195 GLY A C 1
ATOM 1570 O O . GLY A 1 195 ? -6.176 17.75 -1.096 1 87.75 195 GLY A O 1
ATOM 1571 N N . PRO A 1 196 ? -5.75 18.984 0.666 1 80.31 196 PRO A N 1
ATOM 1572 C CA . PRO A 1 196 ? -4.457 18.328 0.892 1 80.31 196 PRO A CA 1
ATOM 1573 C C . PRO A 1 196 ? -4.582 16.828 1.117 1 80.31 196 PRO A C 1
ATOM 1575 O O . PRO A 1 196 ? -3.773 16.047 0.599 1 80.31 196 PRO A O 1
ATOM 1578 N N . SER A 1 197 ? -5.574 16.547 1.949 1 84.62 197 SER A N 1
ATOM 1579 C CA . SER A 1 197 ? -5.781 15.117 2.197 1 84.62 197 SER A CA 1
ATOM 1580 C C . SER A 1 197 ? -6.223 14.398 0.928 1 84.62 197 SER A C 1
ATOM 1582 O O . SER A 1 197 ? -5.84 13.242 0.701 1 84.62 197 SER A O 1
ATOM 1584 N N . LEU A 1 198 ? -6.992 15.094 0.072 1 91.56 198 LEU A N 1
ATOM 1585 C CA . LEU A 1 198 ? -7.414 14.516 -1.199 1 91.56 198 LEU A CA 1
ATOM 1586 C C . LEU A 1 198 ? -6.219 14.289 -2.117 1 91.56 198 LEU A C 1
ATOM 1588 O O . LEU A 1 198 ? -6.105 13.242 -2.752 1 91.56 198 LEU A O 1
ATOM 1592 N N . ALA A 1 199 ? -5.367 15.219 -2.127 1 86.12 199 ALA A N 1
ATOM 1593 C CA . ALA A 1 199 ? -4.18 15.109 -2.969 1 86.12 199 ALA A CA 1
ATOM 1594 C C . ALA A 1 199 ? -3.291 13.953 -2.514 1 86.12 199 ALA A C 1
ATOM 1596 O O . ALA A 1 199 ? -2.828 13.156 -3.334 1 86.12 199 ALA A O 1
ATOM 1597 N N . ALA A 1 200 ? -3.098 13.891 -1.233 1 82.69 200 ALA A N 1
ATOM 1598 C CA . ALA A 1 200 ? -2.266 12.82 -0.677 1 82.69 200 ALA A CA 1
ATOM 1599 C C . ALA A 1 200 ? -2.857 11.453 -0.982 1 82.69 200 ALA A C 1
ATOM 1601 O O . ALA A 1 200 ? -2.145 10.547 -1.419 1 82.69 200 ALA A O 1
ATOM 1602 N N . MET A 1 201 ? -4.145 11.359 -0.808 1 89.19 201 MET A N 1
ATOM 1603 C CA . MET A 1 201 ? -4.793 10.062 -1.02 1 89.19 201 MET A CA 1
ATOM 1604 C C . MET A 1 201 ? -4.895 9.742 -2.508 1 89.19 201 MET A C 1
ATOM 1606 O O . MET A 1 201 ? -4.918 8.57 -2.893 1 89.19 201 MET A O 1
ATOM 1610 N N . ALA A 1 202 ? -4.992 10.797 -3.303 1 91.38 202 ALA A N 1
ATOM 1611 C CA . ALA A 1 202 ? -4.98 10.57 -4.742 1 91.38 202 ALA A CA 1
ATOM 1612 C C . ALA A 1 202 ? -3.684 9.891 -5.18 1 91.38 202 ALA A C 1
ATOM 1614 O O . ALA A 1 202 ? -3.703 8.961 -5.984 1 91.38 202 ALA A O 1
ATOM 1615 N N .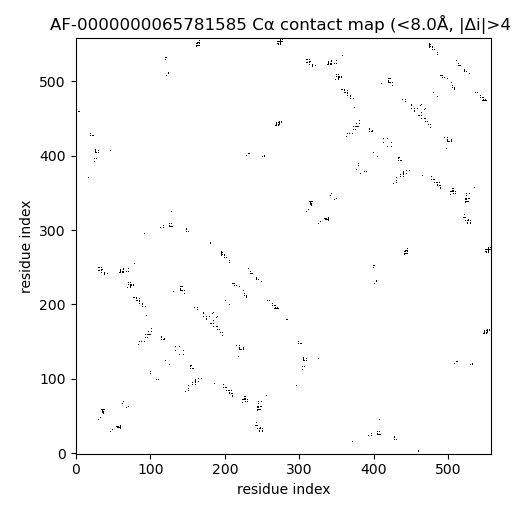 ILE A 1 203 ? -2.617 10.328 -4.648 1 85.88 203 ILE A N 1
ATOM 1616 C CA . ILE A 1 203 ? -1.314 9.766 -4.988 1 85.88 203 ILE A CA 1
ATOM 1617 C C . ILE A 1 203 ? -1.223 8.328 -4.48 1 85.88 203 ILE A C 1
ATOM 1619 O O . ILE A 1 203 ? -0.859 7.418 -5.23 1 85.88 203 ILE A O 1
ATOM 1623 N N . LEU A 1 204 ? -1.605 8.156 -3.242 1 87 204 LEU A N 1
ATOM 1624 C CA . LEU A 1 204 ? -1.485 6.836 -2.635 1 87 204 LEU A CA 1
ATOM 1625 C C . LEU A 1 204 ? -2.402 5.832 -3.326 1 87 204 LEU A C 1
ATOM 1627 O O . LEU A 1 204 ? -1.986 4.711 -3.633 1 87 204 LEU A O 1
ATOM 1631 N N . GLN A 1 205 ? -3.629 6.207 -3.549 1 92.5 205 GLN A N 1
ATOM 1632 C CA . GLN A 1 205 ? -4.574 5.316 -4.215 1 92.5 205 GLN A CA 1
ATOM 1633 C C . GLN A 1 205 ? -4.18 5.086 -5.672 1 92.5 205 GLN A C 1
ATOM 1635 O O . GLN A 1 205 ? -4.402 4.004 -6.219 1 92.5 205 GLN A O 1
ATOM 1640 N N . GLY A 1 206 ? -3.717 6.141 -6.27 1 91.69 206 GLY A N 1
ATOM 1641 C CA . GLY A 1 206 ? -3.221 5.988 -7.629 1 91.69 206 GLY A CA 1
ATOM 1642 C C . GLY A 1 206 ? -2.086 4.988 -7.738 1 91.69 206 GLY A C 1
ATOM 1643 O O . GLY A 1 206 ? -2.094 4.129 -8.625 1 91.69 206 GLY A O 1
ATOM 1644 N N . LEU A 1 207 ? -1.156 5.094 -6.824 1 88.56 207 LEU A N 1
ATOM 1645 C CA . LEU A 1 207 ? -0.036 4.16 -6.789 1 88.56 207 LEU A CA 1
ATOM 1646 C C . LEU A 1 207 ? -0.523 2.736 -6.535 1 88.56 207 LEU A C 1
ATOM 1648 O O . LEU A 1 207 ? -0.074 1.797 -7.195 1 88.56 207 LEU A O 1
ATOM 1652 N N . ASN A 1 208 ? -1.413 2.629 -5.629 1 90.19 208 ASN A N 1
ATOM 1653 C CA . ASN A 1 208 ? -1.947 1.312 -5.293 1 90.19 208 ASN A CA 1
ATOM 1654 C C . ASN A 1 208 ? -2.676 0.683 -6.477 1 90.19 208 ASN A C 1
ATOM 1656 O O . ASN A 1 208 ? -2.488 -0.5 -6.766 1 90.19 208 ASN A O 1
ATOM 1660 N N . SER A 1 209 ? -3.477 1.437 -7.113 1 93.94 209 SER A N 1
ATOM 1661 C CA . SER A 1 209 ? -4.23 0.925 -8.258 1 93.94 209 SER A CA 1
ATOM 1662 C C . SER A 1 209 ? -3.307 0.587 -9.422 1 93.94 209 SER A C 1
ATOM 1664 O O . SER A 1 209 ? -3.469 -0.448 -10.07 1 93.94 209 SER A O 1
ATOM 1666 N N . TRP A 1 210 ? -2.371 1.446 -9.656 1 91.62 210 TRP A N 1
ATOM 1667 C CA . TRP A 1 210 ? -1.433 1.269 -10.758 1 91.62 210 TRP A CA 1
ATOM 1668 C C . TRP A 1 210 ? -0.617 -0.007 -10.578 1 91.62 210 TRP A C 1
ATOM 1670 O O . TRP A 1 210 ? -0.34 -0.716 -11.555 1 91.62 210 TRP A O 1
ATOM 1680 N N . ASN A 1 211 ? -0.321 -0.373 -9.359 1 89.44 211 ASN A N 1
ATOM 1681 C CA . ASN A 1 211 ? 0.576 -1.485 -9.062 1 89.44 211 ASN A CA 1
ATOM 1682 C C . ASN A 1 211 ? -0.198 -2.734 -8.648 1 89.44 211 ASN A C 1
ATOM 1684 O O . ASN A 1 211 ? 0.398 -3.785 -8.398 1 89.44 211 ASN A O 1
ATOM 1688 N N . ASN A 1 212 ? -1.472 -2.578 -8.594 1 92 212 ASN A N 1
ATOM 1689 C CA . ASN A 1 212 ? -2.285 -3.707 -8.156 1 92 212 ASN A CA 1
ATOM 1690 C C . ASN A 1 212 ? -2.113 -4.914 -9.078 1 92 212 ASN A C 1
ATOM 1692 O O . ASN A 1 212 ? -2.34 -4.812 -10.281 1 92 212 ASN A O 1
ATOM 1696 N N . PHE A 1 213 ? -1.758 -6.043 -8.547 1 90.62 213 PHE A N 1
ATOM 1697 C CA . PHE A 1 213 ? -1.45 -7.227 -9.344 1 90.62 213 PHE A CA 1
ATOM 1698 C C . PHE A 1 213 ? -2.355 -8.391 -8.953 1 90.62 213 PHE A C 1
ATOM 1700 O O . PHE A 1 213 ? -3.014 -8.984 -9.812 1 90.62 213 PHE A O 1
ATOM 1707 N N . LEU A 1 214 ? -2.496 -8.648 -7.668 1 89.88 214 LEU A N 1
ATOM 1708 C CA . LEU A 1 214 ? -3.076 -9.898 -7.188 1 89.88 214 LEU A CA 1
ATOM 1709 C C . LEU A 1 214 ? -4.566 -9.969 -7.504 1 89.88 214 LEU A C 1
ATOM 1711 O O . LEU A 1 214 ? -5.039 -10.945 -8.094 1 89.88 214 LEU A O 1
ATOM 1715 N N . TRP A 1 215 ? -5.281 -8.938 -7.223 1 93.88 215 TRP A N 1
ATOM 1716 C CA . TRP A 1 215 ? -6.73 -9 -7.398 1 93.88 215 TRP A CA 1
ATOM 1717 C C . TRP A 1 215 ? -7.098 -9.039 -8.875 1 93.88 215 TRP A C 1
ATOM 1719 O O . TRP A 1 215 ? -7.852 -9.914 -9.312 1 93.88 215 TRP A O 1
ATOM 1729 N N . PRO A 1 216 ? -6.555 -8.133 -9.672 1 96.44 216 PRO A N 1
ATOM 1730 C CA . PRO A 1 216 ? -6.863 -8.234 -11.094 1 96.44 216 PRO A CA 1
ATOM 1731 C C . PRO A 1 216 ? -6.477 -9.594 -11.688 1 96.44 216 PRO A C 1
ATOM 1733 O O . PRO A 1 216 ? -7.164 -10.102 -12.57 1 96.44 216 PRO A O 1
ATOM 1736 N N . LEU A 1 217 ? -5.41 -10.148 -11.234 1 93.75 217 LEU A N 1
ATOM 1737 C CA . LEU A 1 217 ? -4.969 -11.453 -11.711 1 93.75 217 LEU A CA 1
ATOM 1738 C C . LEU A 1 217 ? -6.027 -12.523 -11.453 1 93.75 217 LEU A C 1
ATOM 1740 O O . LEU A 1 217 ? -6.215 -13.43 -12.266 1 93.75 217 LEU A O 1
ATOM 1744 N N . VAL A 1 218 ? -6.73 -12.391 -10.375 1 93.69 218 VAL A N 1
ATOM 1745 C CA . VAL A 1 218 ? -7.695 -13.398 -9.945 1 93.69 218 VAL A CA 1
ATOM 1746 C C . VAL A 1 218 ? -9.008 -13.211 -10.711 1 93.69 218 VAL A C 1
ATOM 1748 O O . VAL A 1 218 ? -9.672 -14.195 -11.055 1 93.69 218 VAL A O 1
ATOM 1751 N N . VAL A 1 219 ? -9.328 -12.008 -11.094 1 96.69 219 VAL A N 1
ATOM 1752 C CA . VAL A 1 219 ? -10.688 -11.789 -11.578 1 96.69 219 VAL A CA 1
ATOM 1753 C C . VAL A 1 219 ? -10.68 -11.594 -13.086 1 96.69 219 VAL A C 1
ATOM 1755 O O . VAL A 1 219 ? -11.719 -11.711 -13.742 1 96.69 219 VAL A O 1
ATOM 1758 N N . LEU A 1 220 ? -9.555 -11.258 -13.688 1 97.19 220 LEU A N 1
ATOM 1759 C CA . LEU A 1 220 ? -9.477 -11.086 -15.133 1 97.19 220 LEU A CA 1
ATOM 1760 C C . LEU A 1 220 ? -8.992 -12.367 -15.805 1 97.19 220 LEU A C 1
ATOM 1762 O O . LEU A 1 220 ? -8.141 -13.078 -15.258 1 97.19 220 LEU A O 1
ATOM 1766 N N . ARG A 1 221 ? -9.5 -12.633 -17.078 1 95.06 221 ARG A N 1
ATOM 1767 C CA . ARG A 1 221 ? -9.164 -13.867 -17.781 1 95.06 221 ARG A CA 1
ATOM 1768 C C . ARG A 1 221 ? -8.664 -13.578 -19.188 1 95.06 221 ARG A C 1
ATOM 1770 O O . ARG A 1 221 ? -7.707 -14.203 -19.656 1 95.06 221 ARG A O 1
ATOM 1777 N N . SER A 1 222 ? -9.227 -12.625 -19.812 1 96.56 222 SER A N 1
ATOM 1778 C CA . SER A 1 222 ? -8.891 -12.328 -21.203 1 96.56 222 SER A CA 1
ATOM 1779 C C . SER A 1 222 ? -7.613 -11.492 -21.297 1 96.56 222 SER A C 1
ATOM 1781 O O . SER A 1 222 ? -7.457 -10.5 -20.578 1 96.56 222 SER A O 1
ATOM 1783 N N . ASN A 1 223 ? -6.863 -11.867 -22.203 1 94.81 223 ASN A N 1
ATOM 1784 C CA . ASN A 1 223 ? -5.559 -11.234 -22.391 1 94.81 223 ASN A CA 1
ATOM 1785 C C . ASN A 1 223 ? -5.688 -9.75 -22.688 1 94.81 223 ASN A C 1
ATOM 1787 O O . ASN A 1 223 ? -4.891 -8.938 -22.203 1 94.81 223 ASN A O 1
ATOM 1791 N N . ASP A 1 224 ? -6.637 -9.422 -23.406 1 95.81 224 ASP A N 1
ATOM 1792 C CA . ASP A 1 224 ? -6.801 -8.023 -23.797 1 95.81 224 ASP A CA 1
ATOM 1793 C C . ASP A 1 224 ? -7.359 -7.191 -22.656 1 95.81 224 ASP A C 1
ATOM 1795 O O . ASP A 1 224 ? -7.34 -5.957 -22.703 1 95.81 224 ASP A O 1
ATOM 1799 N N . MET A 1 225 ? -7.766 -7.852 -21.547 1 97.25 225 MET A N 1
ATOM 1800 C CA . MET A 1 225 ? -8.367 -7.133 -20.422 1 97.25 225 MET A CA 1
ATOM 1801 C C . MET A 1 225 ? -7.359 -6.945 -19.297 1 97.25 225 MET A C 1
ATOM 1803 O O . MET A 1 225 ? -7.652 -6.277 -18.297 1 97.25 225 MET A O 1
ATOM 1807 N N . PHE A 1 226 ? -6.195 -7.414 -19.5 1 96.94 226 PHE A N 1
ATOM 1808 C CA . PHE A 1 226 ? -5.207 -7.371 -18.422 1 96.94 226 PHE A CA 1
ATOM 1809 C C . PHE A 1 226 ? -4.773 -5.934 -18.156 1 96.94 226 PHE A C 1
ATOM 1811 O O . PHE A 1 226 ? -4.836 -5.082 -19.047 1 96.94 226 PHE A O 1
ATOM 1818 N N . THR A 1 227 ? -4.422 -5.742 -16.859 1 96.5 227 THR A N 1
ATOM 1819 C CA . THR A 1 227 ? -3.699 -4.523 -16.5 1 96.5 227 THR A CA 1
ATOM 1820 C C . THR A 1 227 ? -2.217 -4.66 -16.844 1 96.5 227 THR A C 1
ATOM 1822 O O . THR A 1 227 ? -1.748 -5.75 -17.188 1 96.5 227 THR A O 1
ATOM 1825 N N . LEU A 1 228 ? -1.557 -3.568 -16.766 1 93.88 228 LEU A N 1
ATOM 1826 C CA . LEU A 1 228 ? -0.16 -3.523 -17.188 1 93.88 228 LEU A CA 1
ATOM 1827 C C . LEU A 1 228 ? 0.692 -4.461 -16.328 1 93.88 228 LEU A C 1
ATOM 1829 O O . LEU A 1 228 ? 1.503 -5.223 -16.859 1 93.88 228 LEU A O 1
ATOM 1833 N N . PRO A 1 229 ? 0.529 -4.484 -14.969 1 92 229 PRO A N 1
ATOM 1834 C CA . PRO A 1 229 ? 1.342 -5.406 -14.172 1 92 229 PRO A CA 1
ATOM 1835 C C . PRO A 1 229 ? 1.136 -6.867 -14.562 1 92 229 PRO A C 1
ATOM 1837 O O . PRO A 1 229 ? 2.104 -7.629 -14.664 1 92 229 PRO A O 1
ATOM 1840 N N . ILE A 1 230 ? -0.061 -7.242 -14.859 1 93.12 230 ILE A N 1
ATOM 1841 C CA . ILE A 1 230 ? -0.351 -8.617 -15.25 1 93.12 230 ILE A CA 1
ATOM 1842 C C . ILE A 1 230 ? 0.23 -8.891 -16.641 1 93.12 230 ILE A C 1
ATOM 1844 O O . ILE A 1 230 ? 0.851 -9.93 -16.859 1 93.12 230 ILE A O 1
ATOM 1848 N N . GLY A 1 231 ? -0.049 -7.992 -17.531 1 93.56 231 GLY A N 1
ATOM 1849 C CA . GLY A 1 231 ? 0.512 -8.141 -18.859 1 93.56 231 GLY A CA 1
ATOM 1850 C C . GLY A 1 231 ? 2.02 -8.312 -18.859 1 93.56 231 GLY A C 1
ATOM 1851 O O . GLY A 1 231 ? 2.547 -9.211 -19.516 1 93.56 231 GLY A O 1
ATOM 1852 N N . LEU A 1 232 ? 2.707 -7.5 -18.125 1 90.56 232 LEU A N 1
ATOM 1853 C CA . LEU A 1 232 ? 4.16 -7.578 -18.031 1 90.56 232 LEU A CA 1
ATOM 1854 C C . LEU A 1 232 ? 4.598 -8.906 -17.422 1 90.56 232 LEU A C 1
ATOM 1856 O O . LEU A 1 232 ? 5.621 -9.469 -17.812 1 90.56 232 LEU A O 1
ATOM 1860 N N . ALA A 1 233 ? 3.861 -9.375 -16.5 1 87.75 233 ALA A N 1
ATOM 1861 C CA . ALA A 1 233 ? 4.184 -10.641 -15.852 1 87.75 233 ALA A CA 1
ATOM 1862 C C . ALA A 1 233 ? 4.117 -11.805 -16.844 1 87.75 233 ALA A C 1
ATOM 1864 O O . ALA A 1 233 ? 4.871 -12.773 -16.719 1 87.75 233 ALA A O 1
ATOM 1865 N N . THR A 1 234 ? 3.217 -11.711 -17.766 1 88.62 234 THR A N 1
ATOM 1866 C CA . THR A 1 234 ? 3.111 -12.766 -18.766 1 88.62 234 THR A CA 1
ATOM 1867 C C . THR A 1 234 ? 4.348 -12.789 -19.672 1 88.62 234 THR A C 1
ATOM 1869 O O . THR A 1 234 ? 4.602 -13.781 -20.359 1 88.62 234 THR A O 1
ATOM 1872 N N . LEU A 1 235 ? 5.09 -11.727 -19.625 1 87.88 235 LEU A N 1
ATOM 1873 C CA . LEU A 1 235 ? 6.246 -11.594 -20.5 1 87.88 235 LEU A CA 1
ATOM 1874 C C . LEU A 1 235 ? 7.512 -12.086 -19.812 1 87.88 235 LEU A C 1
ATOM 1876 O O . LEU A 1 235 ? 8.594 -12.07 -20.406 1 87.88 235 LEU A O 1
ATOM 1880 N N . LEU A 1 236 ? 7.379 -12.539 -18.578 1 81.25 236 LEU A N 1
ATOM 1881 C CA . LEU A 1 236 ? 8.523 -13.047 -17.844 1 81.25 236 LEU A CA 1
ATOM 1882 C C . LEU A 1 236 ? 8.93 -14.43 -18.344 1 81.25 236 LEU A C 1
ATOM 1884 O O . LEU A 1 236 ? 9.547 -15.203 -17.609 1 81.25 236 LEU A O 1
ATOM 1888 N N . THR A 1 237 ? 8.539 -14.82 -19.484 1 77.81 237 THR A N 1
ATOM 1889 C CA . THR A 1 237 ? 8.93 -16.062 -20.141 1 77.81 237 THR A CA 1
ATOM 1890 C C . THR A 1 237 ? 9.797 -15.781 -21.359 1 77.81 237 THR A C 1
ATOM 1892 O O . THR A 1 237 ? 9.578 -14.797 -22.062 1 77.81 237 THR A O 1
ATOM 1895 N N . PRO A 1 238 ? 10.836 -16.578 -21.469 1 72.06 238 PRO A N 1
ATOM 1896 C CA . PRO A 1 238 ? 11.797 -16.344 -22.547 1 72.06 238 PRO A CA 1
ATOM 1897 C C . PRO A 1 238 ? 11.258 -16.75 -23.922 1 72.06 238 PRO A C 1
ATOM 1899 O O . PRO A 1 238 ? 11.867 -17.578 -24.609 1 72.06 238 PRO A O 1
ATOM 1902 N N . TYR A 1 239 ? 10.125 -16.375 -24.109 1 76.12 239 TYR A N 1
ATOM 1903 C CA . TYR A 1 239 ? 9.555 -16.734 -25.406 1 76.12 239 TYR A CA 1
ATOM 1904 C C . TYR A 1 239 ? 9.461 -15.531 -26.328 1 76.12 239 TYR A C 1
ATOM 1906 O O . TYR A 1 239 ? 8.977 -14.469 -25.922 1 76.12 239 TYR A O 1
ATOM 1914 N N . GLY A 1 240 ? 10.047 -15.789 -27.484 1 76.75 240 GLY A N 1
ATOM 1915 C CA . GLY A 1 240 ? 9.906 -14.781 -28.516 1 76.75 240 GLY A CA 1
ATOM 1916 C C . GLY A 1 240 ? 10.508 -13.438 -28.141 1 76.75 240 GLY A C 1
ATOM 1917 O O . GLY A 1 240 ? 11.664 -13.375 -27.719 1 76.75 240 GLY A O 1
ATOM 1918 N N . ASN A 1 241 ? 9.672 -12.43 -28.359 1 81.38 241 ASN A N 1
ATOM 1919 C CA . ASN A 1 241 ? 10.109 -11.055 -28.125 1 81.38 241 ASN A CA 1
ATOM 1920 C C . ASN A 1 241 ? 9.586 -10.531 -26.781 1 81.38 241 ASN A C 1
ATOM 1922 O O . ASN A 1 241 ? 9.508 -9.32 -26.578 1 81.38 241 ASN A O 1
ATOM 1926 N N . ASN A 1 242 ? 9.32 -11.461 -25.953 1 83.88 242 ASN A N 1
ATOM 1927 C CA . ASN A 1 242 ? 8.727 -11.102 -24.672 1 83.88 242 ASN A CA 1
ATOM 1928 C C . ASN A 1 242 ? 9.656 -10.203 -23.844 1 83.88 242 ASN A C 1
ATOM 1930 O O . ASN A 1 242 ? 9.227 -9.195 -23.297 1 83.88 242 ASN A O 1
ATOM 1934 N N . TYR A 1 243 ? 10.914 -10.492 -23.984 1 82.94 243 TYR A N 1
ATOM 1935 C CA . TYR A 1 243 ? 11.844 -9.75 -23.156 1 82.94 243 TYR A CA 1
ATOM 1936 C C . TYR A 1 243 ? 12.086 -8.352 -23.703 1 82.94 243 TYR A C 1
ATOM 1938 O O . TYR A 1 243 ? 12.32 -7.406 -22.938 1 82.94 243 TYR A O 1
ATOM 1946 N N . ASP A 1 244 ? 11.961 -8.25 -24.984 1 84.69 244 ASP A N 1
ATOM 1947 C CA . ASP A 1 244 ? 12.07 -6.93 -25.594 1 84.69 244 ASP A CA 1
ATOM 1948 C C . ASP A 1 244 ? 10.992 -5.988 -25.062 1 84.69 244 ASP A C 1
ATOM 1950 O O . ASP A 1 244 ? 11.281 -4.852 -24.688 1 84.69 244 ASP A O 1
ATOM 1954 N N . ILE A 1 245 ? 9.859 -6.578 -24.984 1 87.12 245 ILE A N 1
ATOM 1955 C CA . ILE A 1 245 ? 8.703 -5.793 -24.547 1 87.12 245 ILE A CA 1
ATOM 1956 C C . ILE A 1 245 ? 8.781 -5.57 -23.031 1 87.12 245 ILE A C 1
ATOM 1958 O O . ILE A 1 245 ? 8.539 -4.461 -22.562 1 87.12 245 ILE A O 1
ATOM 1962 N N . LEU A 1 246 ? 9.141 -6.574 -22.344 1 87.25 246 LEU A N 1
ATOM 1963 C CA . LEU A 1 246 ? 9.18 -6.527 -20.891 1 87.25 246 LEU A CA 1
ATOM 1964 C C . LEU A 1 246 ? 10.133 -5.438 -20.406 1 87.25 246 LEU A C 1
ATOM 1966 O O . LEU A 1 246 ? 9.766 -4.629 -19.547 1 87.25 246 LEU A O 1
ATOM 1970 N N . LEU A 1 247 ? 11.281 -5.395 -20.938 1 84.56 247 LEU A N 1
ATOM 1971 C CA . LEU A 1 247 ? 12.32 -4.488 -20.438 1 84.56 247 LEU A CA 1
ATOM 1972 C C . LEU A 1 247 ? 11.977 -3.041 -20.781 1 84.56 247 LEU A C 1
ATOM 1974 O O . LEU A 1 247 ? 11.938 -2.189 -19.891 1 84.56 247 LEU A O 1
ATOM 1978 N N . ALA A 1 248 ? 11.688 -2.818 -22.031 1 87.38 248 ALA A N 1
ATOM 1979 C CA . ALA A 1 248 ? 11.312 -1.465 -22.438 1 87.38 248 ALA A CA 1
ATOM 1980 C C . ALA A 1 248 ? 9.992 -1.048 -21.797 1 87.38 248 ALA A C 1
ATOM 1982 O O . ALA A 1 248 ? 9.836 0.097 -21.359 1 87.38 248 ALA A O 1
ATOM 1983 N N . GLY A 1 249 ? 9.078 -1.956 -21.781 1 90.56 249 GLY A N 1
ATOM 1984 C CA . GLY A 1 249 ? 7.773 -1.674 -21.203 1 90.56 249 GLY A CA 1
ATOM 1985 C C . GLY A 1 249 ? 7.844 -1.355 -19.719 1 90.56 249 GLY A C 1
ATOM 1986 O O . GLY A 1 249 ? 7.082 -0.521 -19.219 1 90.56 249 GLY A O 1
ATOM 1987 N N . SER A 1 250 ? 8.719 -1.98 -18.984 1 87.94 250 SER A N 1
ATOM 1988 C CA . SER A 1 250 ? 8.883 -1.742 -17.562 1 87.94 250 SER A CA 1
ATOM 1989 C C . SER A 1 250 ? 9.383 -0.329 -17.281 1 87.94 250 SER A C 1
ATOM 1991 O O . SER A 1 250 ? 8.953 0.316 -16.328 1 87.94 250 SER A O 1
ATOM 1993 N N . VAL A 1 251 ? 10.211 0.113 -18.125 1 86.38 251 VAL A N 1
ATOM 1994 C CA . VAL A 1 251 ? 10.727 1.469 -17.984 1 86.38 251 VAL A CA 1
ATOM 1995 C C . VAL A 1 251 ? 9.617 2.479 -18.266 1 86.38 251 VAL A C 1
ATOM 1997 O O . VAL A 1 251 ? 9.492 3.484 -17.562 1 86.38 251 VAL A O 1
ATOM 2000 N N . MET A 1 252 ? 8.781 2.131 -19.172 1 88.69 252 MET A N 1
ATOM 2001 C CA . MET A 1 252 ? 7.707 3.039 -19.562 1 88.69 252 MET A CA 1
ATOM 2002 C C . MET A 1 252 ? 6.645 3.137 -18.484 1 88.69 252 MET A C 1
ATOM 2004 O O . MET A 1 252 ? 5.84 4.07 -18.469 1 88.69 252 MET A O 1
ATOM 2008 N N . THR A 1 253 ? 6.66 2.213 -17.562 1 88.75 253 THR A N 1
ATOM 2009 C CA . THR A 1 253 ? 5.676 2.23 -16.484 1 88.75 253 THR A CA 1
ATOM 2010 C C . THR A 1 253 ? 5.891 3.439 -15.586 1 88.75 253 THR A C 1
ATOM 2012 O O . THR A 1 253 ? 5.008 3.795 -14.797 1 88.75 253 THR A O 1
ATOM 2015 N N . ILE A 1 254 ? 7 4.098 -15.719 1 85.12 254 ILE A N 1
ATOM 2016 C CA . ILE A 1 254 ? 7.371 5.227 -14.875 1 85.12 254 ILE A CA 1
ATOM 2017 C C . ILE A 1 254 ? 6.535 6.449 -15.242 1 85.12 254 ILE A C 1
ATOM 2019 O O . ILE A 1 254 ? 6.191 7.258 -14.383 1 85.12 254 ILE A O 1
ATOM 2023 N N . VAL A 1 255 ? 6.055 6.539 -16.391 1 85.31 255 VAL A N 1
ATOM 2024 C CA . VAL A 1 255 ? 5.516 7.75 -17 1 85.31 255 VAL A CA 1
ATOM 2025 C C . VAL A 1 255 ? 4.207 8.133 -16.312 1 85.31 255 VAL A C 1
ATOM 2027 O O . VAL A 1 255 ? 4.055 9.266 -15.844 1 85.31 255 VAL A O 1
ATOM 2030 N N . PRO A 1 256 ? 3.287 7.223 -16.109 1 86.12 256 PRO A N 1
ATOM 2031 C CA . PRO A 1 256 ? 2.012 7.629 -15.508 1 86.12 256 PRO A CA 1
ATOM 2032 C C . PRO A 1 256 ? 2.154 8.102 -14.062 1 86.12 256 PRO A C 1
ATOM 2034 O O . PRO A 1 256 ? 1.466 9.031 -13.641 1 86.12 256 PRO A O 1
ATOM 2037 N N . ILE A 1 257 ? 3.002 7.516 -13.398 1 80.62 257 ILE A N 1
ATOM 2038 C CA . ILE A 1 257 ? 3.166 7.859 -11.992 1 80.62 257 ILE A CA 1
ATOM 2039 C C . ILE A 1 257 ? 3.859 9.211 -11.867 1 80.62 257 ILE A C 1
ATOM 2041 O O . ILE A 1 257 ? 3.533 10.008 -10.984 1 80.62 257 ILE A O 1
ATOM 2045 N N . VAL A 1 258 ? 4.82 9.461 -12.805 1 79.56 258 VAL A N 1
ATOM 2046 C CA . VAL A 1 258 ? 5.473 10.766 -12.836 1 79.56 258 VAL A CA 1
ATOM 2047 C C . VAL A 1 258 ? 4.434 11.852 -13.086 1 79.56 258 VAL A C 1
ATOM 2049 O O . VAL A 1 258 ? 4.445 12.898 -12.43 1 79.56 258 VAL A O 1
ATOM 2052 N N . ILE A 1 259 ? 3.557 11.547 -13.938 1 83.38 259 ILE A N 1
ATOM 2053 C CA . ILE A 1 259 ? 2.496 12.5 -14.258 1 83.38 259 ILE A CA 1
ATOM 2054 C C . ILE A 1 259 ? 1.596 12.703 -13.047 1 83.38 259 ILE A C 1
ATOM 2056 O O . ILE A 1 259 ? 1.248 13.836 -12.703 1 83.38 259 ILE A O 1
ATOM 2060 N N . LEU A 1 260 ? 1.278 11.656 -12.398 1 81.88 260 LEU A N 1
ATOM 2061 C CA . LEU A 1 260 ? 0.452 11.727 -11.195 1 81.88 260 LEU A CA 1
ATOM 2062 C C . LEU A 1 260 ? 1.118 12.578 -10.125 1 81.88 260 LEU A C 1
ATOM 2064 O O . LEU A 1 260 ? 0.463 13.414 -9.492 1 81.88 260 LEU A O 1
ATOM 2068 N N . PHE A 1 261 ? 2.359 12.445 -10.008 1 74.25 261 PHE A N 1
ATOM 2069 C CA . PHE A 1 261 ? 3.115 13.172 -8.992 1 74.25 261 PHE A CA 1
ATOM 2070 C C . PHE A 1 261 ? 3.207 14.648 -9.336 1 74.25 261 PHE A C 1
ATOM 2072 O O . PHE A 1 261 ? 3.045 15.508 -8.469 1 74.25 261 PHE A O 1
ATOM 2079 N N . ILE A 1 262 ? 3.447 14.93 -10.523 1 75.88 262 ILE A N 1
ATOM 2080 C CA . ILE A 1 262 ? 3.582 16.312 -10.961 1 75.88 262 ILE A CA 1
ATOM 2081 C C . ILE A 1 262 ? 2.264 17.062 -10.742 1 75.88 262 ILE A C 1
ATOM 2083 O O . ILE A 1 262 ? 2.258 18.219 -10.32 1 75.88 262 ILE A O 1
ATOM 2087 N N . PHE A 1 263 ? 1.202 16.359 -10.859 1 79.12 263 PHE A N 1
ATOM 2088 C CA . PHE A 1 263 ? -0.111 16.984 -10.766 1 79.12 263 PHE A CA 1
ATOM 2089 C C . PHE A 1 263 ? -0.497 17.219 -9.305 1 79.12 263 PHE A C 1
ATOM 2091 O O . PHE A 1 263 ? -1.139 18.219 -8.984 1 79.12 263 PHE A O 1
ATOM 2098 N N . PHE A 1 264 ? -0.013 16.359 -8.383 1 75.06 264 PHE A N 1
ATOM 2099 C CA . PHE A 1 264 ? -0.576 16.438 -7.039 1 75.06 264 PHE A CA 1
ATOM 2100 C C . PHE A 1 264 ? 0.486 16.859 -6.031 1 75.06 264 PHE A C 1
ATOM 2102 O O . PHE A 1 264 ? 0.175 17.125 -4.867 1 75.06 264 PHE A O 1
ATOM 2109 N N . GLN A 1 265 ? 1.701 16.875 -6.371 1 67.88 265 GLN A N 1
ATOM 2110 C CA . GLN A 1 265 ? 2.777 17.141 -5.422 1 67.88 265 GLN A CA 1
ATOM 2111 C C . GLN A 1 265 ? 2.633 18.531 -4.793 1 67.88 265 GLN A C 1
ATOM 2113 O O . GLN A 1 265 ? 3.059 18.75 -3.658 1 67.88 265 GLN A O 1
ATOM 2118 N N . ARG A 1 266 ? 2.02 19.453 -5.496 1 66.31 266 ARG A N 1
ATOM 2119 C CA . ARG A 1 266 ? 1.895 20.812 -4.973 1 66.31 266 ARG A CA 1
ATOM 2120 C C . ARG A 1 266 ? 0.931 20.859 -3.793 1 66.31 266 ARG A C 1
ATOM 2122 O O . ARG A 1 266 ? 1.045 21.719 -2.926 1 66.31 266 ARG A O 1
ATOM 2129 N N . TYR A 1 267 ? 0.05 19.938 -3.84 1 61.88 267 TYR A N 1
ATOM 2130 C CA . TYR A 1 267 ? -0.961 19.938 -2.789 1 61.88 267 TYR A CA 1
ATOM 2131 C C . TYR A 1 267 ? -0.454 19.234 -1.54 1 61.88 267 TYR A C 1
ATOM 2133 O O . TYR A 1 267 ? -0.989 19.422 -0.446 1 61.88 267 TYR A O 1
ATOM 2141 N N . PHE A 1 268 ? 0.541 18.328 -1.788 1 56.81 268 PHE A N 1
ATOM 2142 C CA . PHE A 1 268 ? 1.099 17.625 -0.632 1 56.81 268 PHE A CA 1
ATOM 2143 C C . PHE A 1 268 ? 1.725 18.625 0.342 1 56.81 268 PHE A C 1
ATOM 2145 O O . PHE A 1 268 ? 1.624 18.453 1.559 1 56.81 268 PHE A O 1
ATOM 2152 N N . ILE A 1 269 ? 2.4 19.594 -0.18 1 49.22 269 ILE A N 1
ATOM 2153 C CA . ILE A 1 269 ? 3.107 20.609 0.601 1 49.22 269 ILE A CA 1
ATOM 2154 C C . ILE A 1 269 ? 2.111 21.375 1.457 1 49.22 269 ILE A C 1
ATOM 2156 O O . ILE A 1 269 ? 2.367 21.641 2.635 1 49.22 269 ILE A O 1
ATOM 2160 N N . ALA A 1 270 ? 1.146 21.703 0.896 1 45.81 270 ALA A N 1
ATOM 2161 C CA . ALA A 1 270 ? 0.215 22.594 1.6 1 45.81 270 ALA A CA 1
ATOM 2162 C C . ALA A 1 270 ? -0.481 21.844 2.738 1 45.81 270 ALA A C 1
ATOM 2164 O O . ALA A 1 270 ? -0.764 22.438 3.787 1 45.81 270 ALA A O 1
ATOM 2165 N N . GLY A 1 271 ? -0.699 20.688 2.59 1 42.28 271 GLY A N 1
ATOM 2166 C CA . GLY A 1 271 ? -1.478 19.922 3.551 1 42.28 271 GLY A CA 1
ATOM 2167 C C . GLY A 1 271 ? -0.702 19.578 4.809 1 42.28 271 GLY A C 1
ATOM 2168 O O . GLY A 1 271 ? -1.269 19.547 5.902 1 42.28 271 GLY A O 1
ATOM 2169 N N . LEU A 1 272 ? 0.664 19.281 4.66 1 40.56 272 LEU A N 1
ATOM 2170 C CA . LEU A 1 272 ? 1.489 18.891 5.801 1 40.56 272 LEU A CA 1
ATOM 2171 C C . LEU A 1 272 ? 1.867 20.125 6.629 1 40.56 272 LEU A C 1
ATOM 2173 O O . LEU A 1 272 ? 2.059 20.016 7.84 1 40.56 272 LEU A O 1
ATOM 2177 N N . THR A 1 273 ? 2.217 21.328 6.086 1 37.75 273 THR A N 1
ATOM 2178 C CA . THR A 1 273 ? 2.662 22.562 6.738 1 37.75 273 THR A CA 1
ATOM 2179 C C . THR A 1 273 ? 1.523 23.188 7.535 1 37.75 273 THR A C 1
ATOM 2181 O O . THR A 1 273 ? 1.764 23.938 8.477 1 37.75 273 THR A O 1
ATOM 2184 N N . VAL A 1 274 ? 0.456 23.219 7.125 1 37.31 274 VAL A N 1
ATOM 2185 C CA . VAL A 1 274 ? -0.569 24.031 7.773 1 37.31 274 VAL A CA 1
ATOM 2186 C C . VAL A 1 274 ? -0.739 23.594 9.227 1 37.31 274 VAL A C 1
ATOM 2188 O O . VAL A 1 274 ? -1.091 24.391 10.094 1 37.31 274 VAL A O 1
ATOM 2191 N N . GLY A 1 275 ? -0.355 22.391 9.648 1 36.28 275 GLY A N 1
ATOM 2192 C CA . GLY A 1 275 ? -0.509 22.062 11.055 1 36.28 275 GLY A CA 1
ATOM 2193 C C . GLY A 1 275 ? 0.583 22.641 11.93 1 36.28 275 GLY A C 1
ATOM 2194 O O . GLY A 1 275 ? 0.526 22.547 13.156 1 36.28 275 GLY A O 1
ATOM 2195 N N . GLY A 1 276 ? 1.814 22.969 11.539 1 32.75 276 GLY A N 1
ATOM 2196 C CA . GLY A 1 276 ? 2.896 23.453 12.383 1 32.75 276 GLY A CA 1
ATOM 2197 C C . GLY A 1 276 ? 2.656 24.859 12.922 1 32.75 276 GLY A C 1
ATOM 2198 O O . GLY A 1 276 ? 3.377 25.312 13.812 1 32.75 276 GLY A O 1
ATOM 2199 N N . VAL A 1 277 ? 2.137 25.766 12.273 1 31.27 277 VAL A N 1
ATOM 2200 C CA . VAL A 1 277 ? 2.324 27.156 12.703 1 31.27 277 VAL A CA 1
ATOM 2201 C C . VAL A 1 277 ? 1.407 27.453 13.883 1 31.27 277 VAL A C 1
ATOM 2203 O O . VAL A 1 277 ? 1.48 28.531 14.477 1 31.27 277 VAL A O 1
ATOM 2206 N N . LYS A 1 278 ? 0.254 26.906 14.18 1 33.44 278 LYS A N 1
ATOM 2207 C CA . LYS A 1 278 ? -0.47 27.703 15.164 1 33.44 278 LYS A CA 1
ATOM 2208 C C . LYS A 1 278 ? -0.016 27.375 16.578 1 33.44 278 LYS A C 1
ATOM 2210 O O . LYS A 1 278 ? -0.649 27.781 17.562 1 33.44 278 LYS A O 1
ATOM 2215 N N . GLY A 1 279 ? 1.062 26.641 16.922 1 27.58 279 GLY A N 1
ATOM 2216 C CA . GLY A 1 279 ? 1.325 26.875 18.328 1 27.58 279 GLY A CA 1
ATOM 2217 C C . GLY A 1 279 ? 1.995 28.219 18.609 1 27.58 279 GLY A C 1
ATOM 2218 O O . GLY A 1 279 ? 2.58 28.812 17.703 1 27.58 279 GLY A O 1
ATOM 2219 N N . MET B 1 1 ? -33.594 30.531 -3.029 1 35.19 1 MET B N 1
ATOM 2220 C CA . MET B 1 1 ? -34.156 29.328 -3.65 1 35.19 1 MET B CA 1
ATOM 2221 C C . MET B 1 1 ? -33.375 28.094 -3.244 1 35.19 1 MET B C 1
ATOM 2223 O O . MET B 1 1 ? -32.188 27.953 -3.562 1 35.19 1 MET B O 1
ATOM 2227 N N . LYS B 1 2 ? -33.594 27.516 -2.039 1 42.88 2 LYS B N 1
ATOM 2228 C CA . LYS B 1 2 ? -33.062 26.406 -1.26 1 42.88 2 LYS B CA 1
ATOM 2229 C C . LYS B 1 2 ? -32.906 25.156 -2.125 1 42.88 2 LYS B C 1
ATOM 2231 O O . LYS B 1 2 ? -33.906 24.547 -2.516 1 42.88 2 LYS B O 1
ATOM 2236 N N . ARG B 1 3 ? -32.094 25.172 -3.061 1 46.16 3 ARG B N 1
ATOM 2237 C CA . ARG B 1 3 ? -32.062 24.078 -4.039 1 46.16 3 ARG B CA 1
ATOM 2238 C C . ARG B 1 3 ? -32 22.719 -3.348 1 46.16 3 ARG B C 1
ATOM 2240 O O . ARG B 1 3 ? -31.016 22.391 -2.705 1 46.16 3 ARG B O 1
ATOM 2247 N N . LYS B 1 4 ? -33.125 22.156 -2.951 1 51.16 4 LYS B N 1
ATOM 2248 C CA . LYS B 1 4 ? -33.438 20.859 -2.35 1 51.16 4 LYS B CA 1
ATOM 2249 C C . LYS B 1 4 ? -32.812 19.719 -3.145 1 51.16 4 LYS B C 1
ATOM 2251 O O . LYS B 1 4 ? -33.031 19.609 -4.352 1 51.16 4 LYS B O 1
ATOM 2256 N N . THR B 1 5 ? -31.594 19.406 -2.908 1 58.72 5 THR B N 1
ATOM 2257 C CA . THR B 1 5 ? -31.141 18.203 -3.602 1 58.72 5 THR B CA 1
ATOM 2258 C C . THR B 1 5 ? -32.281 17.219 -3.795 1 58.72 5 THR B C 1
ATOM 2260 O O . THR B 1 5 ? -33.125 17.031 -2.898 1 58.72 5 THR B O 1
ATOM 2263 N N . SER B 1 6 ? -32.688 17 -5.035 1 65.88 6 SER B N 1
ATOM 2264 C CA . SER B 1 6 ? -33.812 16.109 -5.41 1 65.88 6 SER B CA 1
ATOM 2265 C C . SER B 1 6 ? -33.781 14.82 -4.605 1 65.88 6 SER B C 1
ATOM 2267 O O . SER B 1 6 ? -32.719 14.258 -4.355 1 65.88 6 SER B O 1
ATOM 2269 N N . PRO B 1 7 ? -34.812 14.602 -3.811 1 74.44 7 PRO B N 1
ATOM 2270 C CA . PRO B 1 7 ? -34.938 13.367 -3.037 1 74.44 7 PRO B CA 1
ATOM 2271 C C . PRO B 1 7 ? -34.5 12.133 -3.812 1 74.44 7 PRO B C 1
ATOM 2273 O O . PRO B 1 7 ? -34 11.172 -3.219 1 74.44 7 PRO B O 1
ATOM 2276 N N . ILE B 1 8 ? -34.625 12.195 -5.062 1 76.75 8 ILE B N 1
ATOM 2277 C CA . ILE B 1 8 ? -34.281 11.039 -5.883 1 76.75 8 ILE B CA 1
ATOM 2278 C C . ILE B 1 8 ? -32.75 10.844 -5.871 1 76.75 8 ILE B C 1
ATOM 2280 O O . ILE B 1 8 ? -32.281 9.711 -5.777 1 76.75 8 ILE B O 1
ATOM 2284 N N . LEU B 1 9 ? -32.062 11.867 -5.91 1 73.38 9 LEU B N 1
ATOM 2285 C CA . LEU B 1 9 ? -30.594 11.789 -5.918 1 73.38 9 LEU B CA 1
ATOM 2286 C C . LEU B 1 9 ? -30.062 11.273 -4.578 1 73.38 9 LEU B C 1
ATOM 2288 O O . LEU B 1 9 ? -29.141 10.469 -4.539 1 73.38 9 LEU B O 1
ATOM 2292 N N . SER B 1 10 ? -30.766 11.734 -3.609 1 74.75 10 SER B N 1
ATOM 2293 C CA . SER B 1 10 ? -30.375 11.281 -2.279 1 74.75 10 SER B CA 1
ATOM 2294 C C . SER B 1 10 ? -30.609 9.781 -2.113 1 74.75 10 SER B C 1
ATOM 2296 O O . SER B 1 10 ? -29.781 9.078 -1.527 1 74.75 10 SER B O 1
ATOM 2298 N N . TRP B 1 11 ? -31.672 9.32 -2.695 1 78.25 11 TRP B N 1
ATOM 2299 C CA . TRP B 1 11 ? -31.984 7.898 -2.607 1 78.25 11 TRP B CA 1
ATOM 2300 C C . TRP B 1 11 ? -31 7.078 -3.438 1 78.25 11 TRP B C 1
ATOM 2302 O O . TRP B 1 11 ? -30.531 6.023 -2.996 1 78.25 11 TRP B O 1
ATOM 2312 N N . LEU B 1 12 ? -30.625 7.594 -4.516 1 78.44 12 LEU B N 1
ATOM 2313 C CA . LEU B 1 12 ? -29.688 6.898 -5.398 1 78.44 12 LEU B CA 1
ATOM 2314 C C . LEU B 1 12 ? -28.297 6.816 -4.766 1 78.44 12 LEU B C 1
ATOM 2316 O O . LEU B 1 12 ? -27.641 5.773 -4.832 1 78.44 12 LEU B O 1
ATOM 2320 N N . LEU B 1 13 ? -27.922 7.836 -4.129 1 76.25 13 LEU B N 1
ATOM 2321 C CA . LEU B 1 13 ? -26.625 7.859 -3.48 1 76.25 13 LEU B CA 1
ATOM 2322 C C . LEU B 1 13 ? -26.594 6.93 -2.273 1 76.25 13 LEU B C 1
ATOM 2324 O O . LEU B 1 13 ? -25.609 6.211 -2.059 1 76.25 13 LEU B O 1
ATOM 2328 N N . THR B 1 14 ? -27.719 6.957 -1.629 1 77.44 14 THR B N 1
ATOM 2329 C CA . THR B 1 14 ? -27.781 6.102 -0.449 1 77.44 14 THR B CA 1
ATOM 2330 C C . THR B 1 14 ? -27.781 4.629 -0.848 1 77.44 14 THR B C 1
ATOM 2332 O O . THR B 1 14 ? -27.078 3.816 -0.232 1 77.44 14 THR B O 1
ATOM 2335 N N . ILE B 1 15 ? -28.453 4.305 -1.856 1 82.81 15 ILE B N 1
ATOM 2336 C CA . ILE B 1 15 ? -28.516 2.926 -2.33 1 82.81 15 ILE B CA 1
ATOM 2337 C C . ILE B 1 15 ? -27.141 2.521 -2.887 1 82.81 15 ILE B C 1
ATOM 2339 O O . ILE B 1 15 ? -26.672 1.409 -2.641 1 82.81 15 ILE B O 1
ATOM 2343 N N . GLY B 1 16 ? -26.594 3.467 -3.617 1 82.19 16 GLY B N 1
ATOM 2344 C CA . GLY B 1 16 ? -25.266 3.217 -4.137 1 82.19 16 GLY B CA 1
ATOM 2345 C C . GLY B 1 16 ? -24.234 2.979 -3.051 1 82.19 16 GLY B C 1
ATOM 2346 O O . GLY B 1 16 ? -23.453 2.035 -3.133 1 82.19 16 GLY B O 1
ATOM 2347 N N . PHE B 1 17 ? -24.406 3.688 -2.008 1 81.31 17 PHE B N 1
ATOM 2348 C CA . PHE B 1 17 ? -23.5 3.557 -0.876 1 81.31 17 PHE B CA 1
ATOM 2349 C C . PHE B 1 17 ? -23.719 2.23 -0.16 1 81.31 17 PHE B C 1
ATOM 2351 O O . PHE B 1 17 ? -22.75 1.581 0.258 1 81.31 17 PHE B O 1
ATOM 2358 N N . ALA B 1 18 ? -24.938 1.959 -0.052 1 82.44 18 ALA B N 1
ATOM 2359 C CA . ALA B 1 18 ? -25.266 0.703 0.614 1 82.44 18 ALA B CA 1
ATOM 2360 C C . ALA B 1 18 ? -24.719 -0.491 -0.162 1 82.44 18 ALA B C 1
ATOM 2362 O O . ALA B 1 18 ? -24.203 -1.441 0.43 1 82.44 18 ALA B O 1
ATOM 2363 N N . PHE B 1 19 ? -24.797 -0.394 -1.425 1 86.88 19 PHE B N 1
ATOM 2364 C CA . PHE B 1 19 ? -24.312 -1.473 -2.279 1 86.88 19 PHE B CA 1
ATOM 2365 C C . PHE B 1 19 ? -22.797 -1.614 -2.17 1 86.88 19 PHE B C 1
ATOM 2367 O O . PHE B 1 19 ? -22.281 -2.725 -2.029 1 86.88 19 PHE B O 1
ATOM 2374 N N . ILE B 1 20 ? -22.172 -0.554 -2.18 1 84.06 20 ILE B N 1
ATOM 2375 C CA . ILE B 1 20 ? -20.703 -0.557 -2.1 1 84.06 20 ILE B CA 1
ATOM 2376 C C . ILE B 1 20 ? -20.266 -1.046 -0.721 1 84.06 20 ILE B C 1
ATOM 2378 O O . ILE B 1 20 ? -19.312 -1.817 -0.605 1 84.06 20 ILE B O 1
ATOM 2382 N N . ALA B 1 21 ? -20.969 -0.601 0.253 1 82.69 21 ALA B N 1
ATOM 2383 C CA . ALA B 1 21 ? -20.688 -1.043 1.616 1 82.69 21 ALA B CA 1
ATOM 2384 C C . ALA B 1 21 ? -20.875 -2.551 1.756 1 82.69 21 ALA B C 1
ATOM 2386 O O . ALA B 1 21 ? -20.094 -3.221 2.438 1 82.69 21 ALA B O 1
ATOM 2387 N N . PHE B 1 22 ? -21.875 -3.002 1.102 1 84.88 22 PHE B N 1
ATOM 2388 C CA . PHE B 1 22 ? -22.156 -4.43 1.143 1 84.88 22 PHE B CA 1
ATOM 2389 C C . PHE B 1 22 ? -21.016 -5.227 0.529 1 84.88 22 PHE B C 1
ATOM 2391 O O . PHE B 1 22 ? -20.578 -6.238 1.087 1 84.88 22 PHE B O 1
ATOM 2398 N N . ILE B 1 23 ? -20.531 -4.809 -0.513 1 84.5 23 ILE B N 1
ATOM 2399 C CA . ILE B 1 23 ? -19.453 -5.5 -1.21 1 84.5 23 ILE B CA 1
ATOM 2400 C C . ILE B 1 23 ? -18.188 -5.504 -0.339 1 84.5 23 ILE B C 1
ATOM 2402 O O . ILE B 1 23 ? -17.469 -6.5 -0.289 1 84.5 23 ILE B O 1
ATOM 2406 N N . ALA B 1 24 ? -18 -4.441 0.351 1 81.94 24 ALA B N 1
ATOM 2407 C CA . ALA B 1 24 ? -16.812 -4.297 1.188 1 81.94 24 ALA B CA 1
ATOM 2408 C C . ALA B 1 24 ? -16.922 -5.156 2.445 1 81.94 24 ALA B C 1
ATOM 2410 O O . ALA B 1 24 ? -15.938 -5.777 2.867 1 81.94 24 ALA B O 1
ATOM 2411 N N . VAL B 1 25 ? -18.109 -5.25 2.979 1 85.44 25 VAL B N 1
ATOM 2412 C CA . VAL B 1 25 ? -18.312 -5.891 4.273 1 85.44 25 VAL B CA 1
ATOM 2413 C C . VAL B 1 25 ? -18.562 -7.383 4.082 1 85.44 25 VAL B C 1
ATOM 2415 O O . VAL B 1 25 ? -18.281 -8.188 4.977 1 85.44 25 VAL B O 1
ATOM 2418 N N . PHE B 1 26 ? -18.953 -7.785 2.967 1 85.69 26 PHE B N 1
ATOM 2419 C CA . PHE B 1 26 ? -19.375 -9.156 2.691 1 85.69 26 PHE B CA 1
ATOM 2420 C C . PHE B 1 26 ? -18.25 -10.141 2.98 1 85.69 26 PHE B C 1
ATOM 2422 O O . PHE B 1 26 ? -18.438 -11.102 3.723 1 85.69 26 PHE B O 1
ATOM 2429 N N . PRO B 1 27 ? -17.094 -9.93 2.396 1 85.62 27 PRO B N 1
ATOM 2430 C CA . PRO B 1 27 ? -16.016 -10.891 2.648 1 85.62 27 PRO B CA 1
ATOM 2431 C C . PRO B 1 27 ? -15.648 -11 4.129 1 85.62 27 PRO B C 1
ATOM 2433 O O . PRO B 1 27 ? -15.336 -12.086 4.613 1 85.62 27 PRO B O 1
ATOM 2436 N N . LEU B 1 28 ? -15.695 -9.938 4.727 1 85.12 28 LEU B N 1
ATOM 2437 C CA . LEU B 1 28 ? -15.383 -9.898 6.152 1 85.12 28 LEU B CA 1
ATOM 2438 C C . LEU B 1 28 ? -16.422 -10.672 6.961 1 85.12 28 LEU B C 1
ATOM 2440 O O . LEU B 1 28 ? -16.062 -11.508 7.801 1 85.12 28 LEU B O 1
ATOM 2444 N N . LEU B 1 29 ? -17.656 -10.352 6.715 1 84.38 29 LEU B N 1
ATOM 2445 C CA . LEU B 1 29 ? -18.734 -11.016 7.43 1 84.38 29 LEU B CA 1
ATOM 2446 C C . LEU B 1 29 ? -18.719 -12.516 7.176 1 84.38 29 LEU B C 1
ATOM 2448 O O . LEU B 1 29 ? -18.922 -13.312 8.094 1 84.38 29 LEU B O 1
ATOM 2452 N N . ASN B 1 30 ? -18.453 -12.852 5.992 1 83.38 30 ASN B N 1
ATOM 2453 C CA . ASN B 1 30 ? -18.391 -14.258 5.633 1 83.38 30 ASN B CA 1
ATOM 2454 C C . ASN B 1 30 ? -17.25 -14.969 6.352 1 83.38 30 ASN B C 1
ATOM 2456 O O . ASN B 1 30 ? -17.391 -16.109 6.781 1 83.38 30 ASN B O 1
ATOM 2460 N N . LEU B 1 31 ? -16.172 -14.344 6.398 1 83.81 31 LEU B N 1
ATOM 2461 C CA . LEU B 1 31 ? -15.016 -14.922 7.066 1 83.81 31 LEU B CA 1
ATOM 2462 C C . LEU B 1 31 ? -15.273 -15.086 8.562 1 83.81 31 LEU B C 1
ATOM 2464 O O . LEU B 1 31 ? -14.945 -16.125 9.141 1 83.81 31 LEU B O 1
ATOM 2468 N N . ILE B 1 32 ? -15.836 -14.078 9.148 1 85.12 32 ILE B N 1
ATOM 2469 C CA . ILE B 1 32 ? -16.109 -14.117 10.578 1 85.12 32 ILE B CA 1
ATOM 2470 C C . ILE B 1 32 ? -17.141 -15.211 10.883 1 85.12 32 ILE B C 1
ATOM 2472 O O . ILE B 1 32 ? -16.953 -16 11.805 1 85.12 32 ILE B O 1
ATOM 2476 N N . LEU B 1 33 ? -18.141 -15.281 10.086 1 85.12 33 LEU B N 1
ATOM 2477 C CA . LEU B 1 33 ? -19.156 -16.312 10.273 1 85.12 33 LEU B CA 1
ATOM 2478 C C . LEU B 1 33 ? -18.562 -17.703 10.062 1 85.12 33 LEU B C 1
ATOM 2480 O O . LEU B 1 33 ? -18.891 -18.641 10.797 1 85.12 33 LEU B O 1
ATOM 2484 N N . ALA B 1 34 ? -17.734 -17.812 9.086 1 85.25 34 ALA B N 1
ATOM 2485 C CA . ALA B 1 34 ? -17.109 -19.094 8.758 1 85.25 34 ALA B CA 1
ATOM 2486 C C . ALA B 1 34 ? -16.203 -19.562 9.891 1 85.25 34 ALA B C 1
ATOM 2488 O O . ALA B 1 34 ? -16.031 -20.766 10.086 1 85.25 34 ALA B O 1
ATOM 2489 N N . SER B 1 35 ? -15.633 -18.641 10.625 1 86.94 35 SER B N 1
ATOM 2490 C CA . SER B 1 35 ? -14.719 -19 11.711 1 86.94 35 SER B CA 1
ATOM 2491 C C . SER B 1 35 ? -15.461 -19.672 12.859 1 86.94 35 SER B C 1
ATOM 2493 O O . SER B 1 35 ? -14.859 -20.359 13.68 1 86.94 35 SER B O 1
ATOM 2495 N N . PHE B 1 36 ? -16.797 -19.547 12.844 1 88.38 36 PHE B N 1
ATOM 2496 C CA . PHE B 1 36 ? -17.609 -20.141 13.898 1 88.38 36 PHE B CA 1
ATOM 2497 C C . PHE B 1 36 ? -18.359 -21.375 13.391 1 88.38 36 PHE B C 1
ATOM 2499 O O . PHE B 1 36 ? -19.234 -21.891 14.07 1 88.38 36 PHE B O 1
ATOM 2506 N N . ARG B 1 37 ? -18 -21.781 12.227 1 86.56 37 ARG B N 1
ATOM 2507 C CA . ARG B 1 37 ? -18.625 -22.969 11.648 1 86.56 37 ARG B CA 1
ATOM 2508 C C . ARG B 1 37 ? -17.641 -24.125 11.547 1 86.56 37 ARG B C 1
ATOM 2510 O O . ARG B 1 37 ? -16.422 -23.906 11.469 1 86.56 37 ARG B O 1
ATOM 2517 N N . PRO B 1 38 ? -18.266 -25.359 11.547 1 81.69 38 PRO B N 1
ATOM 2518 C CA . PRO B 1 38 ? -17.359 -26.484 11.359 1 81.69 38 PRO B CA 1
ATOM 2519 C C . PRO B 1 38 ? -16.688 -26.5 9.984 1 81.69 38 PRO B C 1
ATOM 2521 O O . PRO B 1 38 ? -17.344 -26.219 8.977 1 81.69 38 PRO B O 1
ATOM 2524 N N . SER B 1 39 ? -15.414 -26.703 9.992 1 78.75 39 SER B N 1
ATOM 2525 C CA . SER B 1 39 ? -14.617 -26.672 8.773 1 78.75 39 SER B CA 1
ATOM 2526 C C . SER B 1 39 ? -15.117 -27.703 7.762 1 78.75 39 SER B C 1
ATOM 2528 O O . SER B 1 39 ? -14.984 -27.5 6.555 1 78.75 39 SER B O 1
ATOM 2530 N N . THR B 1 40 ? -15.656 -28.688 8.281 1 77.06 40 THR B N 1
ATOM 2531 C CA . THR B 1 40 ? -16.156 -29.75 7.41 1 77.06 40 THR B CA 1
ATOM 2532 C C . THR B 1 40 ? -17.297 -29.234 6.531 1 77.06 40 THR B C 1
ATOM 2534 O O . THR B 1 40 ? -17.406 -29.594 5.359 1 77.06 40 THR B O 1
ATOM 2537 N N . GLU B 1 41 ? -18.094 -28.375 7.062 1 74.12 41 GLU B N 1
ATOM 2538 C CA . GLU B 1 41 ? -19.172 -27.781 6.289 1 74.12 41 GLU B CA 1
ATOM 2539 C C . GLU B 1 41 ? -18.656 -26.828 5.219 1 74.12 41 GLU B C 1
ATOM 2541 O O . GLU B 1 41 ? -19.188 -26.766 4.113 1 74.12 41 GLU B O 1
ATOM 2546 N N . LEU B 1 42 ? -17.656 -26.234 5.559 1 71.25 42 LEU B N 1
ATOM 2547 C CA . LEU B 1 42 ? -17.078 -25.25 4.648 1 71.25 42 LEU B CA 1
ATOM 2548 C C . LEU B 1 42 ? -16.359 -25.938 3.484 1 71.25 42 LEU B C 1
ATOM 2550 O O . LEU B 1 42 ? -16.391 -25.438 2.357 1 71.25 42 LEU B O 1
ATOM 2554 N N . MET B 1 43 ? -15.773 -27.016 3.824 1 69.75 43 MET B N 1
ATOM 2555 C CA . MET B 1 43 ? -15.102 -27.781 2.777 1 69.75 43 MET B CA 1
ATOM 2556 C C . MET B 1 43 ? -16.109 -28.312 1.768 1 69.75 43 MET B C 1
ATOM 2558 O O . MET B 1 43 ? -15.82 -28.406 0.574 1 69.75 43 MET B O 1
ATOM 2562 N N . ARG B 1 44 ? -17.25 -28.531 2.246 1 67.5 44 ARG B N 1
ATOM 2563 C CA . ARG B 1 44 ? -18.266 -29.141 1.397 1 67.5 44 ARG B CA 1
ATOM 2564 C C . ARG B 1 44 ? -19.016 -28.078 0.605 1 67.5 44 ARG B C 1
ATOM 2566 O O . ARG B 1 44 ? -19.266 -28.25 -0.592 1 67.5 44 ARG B O 1
ATOM 2573 N N . ASN B 1 45 ? -19.359 -26.984 1.259 1 65.31 45 ASN B N 1
ATOM 2574 C CA . ASN B 1 45 ? -20.281 -26.016 0.66 1 65.31 45 ASN B CA 1
ATOM 2575 C C . ASN B 1 45 ? -19.562 -24.719 0.311 1 65.31 45 ASN B C 1
ATOM 2577 O O . ASN B 1 45 ? -20.141 -23.844 -0.343 1 65.31 45 ASN B O 1
ATOM 2581 N N . GLY B 1 46 ? -18.312 -24.703 0.598 1 66.12 46 GLY B N 1
ATOM 2582 C CA . GLY B 1 46 ? -17.625 -23.422 0.432 1 66.12 46 GLY B CA 1
ATOM 2583 C C . GLY B 1 46 ? -18.031 -22.391 1.472 1 66.12 46 GLY B C 1
ATOM 2584 O O . GLY B 1 46 ? -18.797 -22.688 2.389 1 66.12 46 GLY B O 1
ATOM 2585 N N . ILE B 1 47 ? -17.391 -21.25 1.398 1 65.25 47 ILE B N 1
ATOM 2586 C CA . ILE B 1 47 ? -17.719 -20.172 2.316 1 65.25 47 ILE B CA 1
ATOM 2587 C C . ILE B 1 47 ? -18.984 -19.453 1.841 1 65.25 47 ILE B C 1
ATOM 2589 O O . ILE B 1 47 ? -19.016 -18.891 0.747 1 65.25 47 ILE B O 1
ATOM 2593 N N . THR B 1 48 ? -20.172 -19.812 2.477 1 67.5 48 THR B N 1
ATOM 2594 C CA . THR B 1 48 ? -21.469 -19.25 2.096 1 67.5 48 THR B CA 1
ATOM 2595 C C . THR B 1 48 ? -22.125 -18.547 3.279 1 67.5 48 THR B C 1
ATOM 2597 O O . THR B 1 48 ? -21.781 -18.812 4.434 1 67.5 48 THR B O 1
ATOM 2600 N N . LEU B 1 49 ? -22.922 -17.594 2.955 1 67.31 49 LEU B N 1
ATOM 2601 C CA . LEU B 1 49 ? -23.641 -16.859 3.986 1 67.31 49 LEU B CA 1
ATOM 2602 C C . LEU B 1 49 ? -24.797 -17.703 4.539 1 67.31 49 LEU B C 1
ATOM 2604 O O . LEU B 1 49 ? -25.281 -17.438 5.637 1 67.31 49 LEU B O 1
ATOM 2608 N N . ILE B 1 50 ? -25.141 -18.656 3.812 1 67.44 50 ILE B N 1
ATOM 2609 C CA . ILE B 1 50 ? -26.25 -19.484 4.262 1 67.44 50 ILE B CA 1
ATOM 2610 C C . ILE B 1 50 ? -25.734 -20.562 5.203 1 67.44 50 ILE B C 1
ATOM 2612 O O . ILE B 1 50 ? -24.891 -21.375 4.824 1 67.44 50 ILE B O 1
ATOM 2616 N N . PHE B 1 51 ? -26.094 -20.344 6.492 1 68.5 51 PHE B N 1
ATOM 2617 C CA . PHE B 1 51 ? -25.625 -21.344 7.441 1 68.5 51 PHE B CA 1
ATOM 2618 C C . PHE B 1 51 ? -26.688 -21.641 8.484 1 68.5 51 PHE B C 1
ATOM 2620 O O . PHE B 1 51 ? -27.656 -20.891 8.625 1 68.5 51 PHE B O 1
ATOM 2627 N N . ASP B 1 52 ? -26.547 -22.875 9.008 1 75.69 52 ASP B N 1
ATOM 2628 C CA . ASP B 1 52 ? -27.375 -23.281 10.141 1 75.69 52 ASP B CA 1
ATOM 2629 C C . ASP B 1 52 ? -26.797 -22.766 11.453 1 75.69 52 ASP B C 1
ATOM 2631 O O . ASP B 1 52 ? -25.703 -23.141 11.852 1 75.69 52 ASP B O 1
ATOM 2635 N N . PRO B 1 53 ? -27.5 -21.797 12.133 1 80.44 53 PRO B N 1
ATOM 2636 C CA . PRO B 1 53 ? -27 -21.234 13.398 1 80.44 53 PRO B CA 1
ATOM 2637 C C . PRO B 1 53 ? -26.703 -22.312 14.438 1 80.44 53 PRO B C 1
ATOM 2639 O O . PRO B 1 53 ? -25.906 -22.078 15.359 1 80.44 53 PRO B O 1
ATOM 2642 N N . SER B 1 54 ? -27.266 -23.469 14.273 1 78.88 54 SER B N 1
ATOM 2643 C CA . SER B 1 54 ? -27.078 -24.531 15.25 1 78.88 54 SER B CA 1
ATOM 2644 C C . SER B 1 54 ? -25.688 -25.156 15.133 1 78.88 54 SER B C 1
ATOM 2646 O O . SER B 1 54 ? -25.219 -25.812 16.062 1 78.88 54 SER B O 1
ATOM 2648 N N . THR B 1 55 ? -25.047 -24.812 14.125 1 80.88 55 THR B N 1
ATOM 2649 C CA . THR B 1 55 ? -23.766 -25.453 13.898 1 80.88 55 THR B CA 1
ATOM 2650 C C . THR B 1 55 ? -22.625 -24.547 14.352 1 80.88 55 THR B C 1
ATOM 2652 O O . THR B 1 55 ? -21.453 -24.906 14.234 1 80.88 55 THR B O 1
ATOM 2655 N N . LEU B 1 56 ? -23.016 -23.438 14.898 1 86 56 LEU B N 1
ATOM 2656 C CA . LEU B 1 56 ? -21.984 -22.516 15.352 1 86 56 LEU B CA 1
ATOM 2657 C C . LEU B 1 56 ? -21.141 -23.125 16.469 1 86 56 LEU B C 1
ATOM 2659 O O . LEU B 1 56 ? -21.688 -23.812 17.344 1 86 56 LEU B O 1
ATOM 2663 N N . THR B 1 57 ? -19.797 -23.094 16.359 1 86.19 57 THR B N 1
ATOM 2664 C CA . THR B 1 57 ? -18.891 -23.688 17.328 1 86.19 57 THR B CA 1
ATOM 2665 C C . THR B 1 57 ? -17.641 -22.828 17.516 1 86.19 57 THR B C 1
ATOM 2667 O O . THR B 1 57 ? -17.375 -21.938 16.719 1 86.19 57 THR B O 1
ATOM 2670 N N . LEU B 1 58 ? -17 -23.047 18.641 1 89.12 58 LEU B N 1
ATOM 2671 C CA . LEU B 1 58 ? -15.727 -22.391 18.922 1 89.12 58 LEU B CA 1
ATOM 2672 C C . LEU B 1 58 ? -14.555 -23.359 18.703 1 89.12 58 LEU B C 1
ATOM 2674 O O . LEU B 1 58 ? -13.422 -23.062 19.078 1 89.12 58 LEU B O 1
ATOM 2678 N N . ASP B 1 59 ? -14.805 -24.422 18.031 1 86.88 59 ASP B N 1
ATOM 2679 C CA . ASP B 1 59 ? -13.828 -25.484 17.875 1 86.88 59 ASP B CA 1
ATOM 2680 C C . ASP B 1 59 ? -12.594 -25 17.109 1 86.88 59 ASP B C 1
ATOM 2682 O O . ASP B 1 59 ? -11.469 -25.359 17.438 1 86.88 59 ASP B O 1
ATOM 2686 N N . ASN B 1 60 ? -12.844 -24.172 16.141 1 87.44 60 ASN B N 1
ATOM 2687 C CA . ASN B 1 60 ? -11.727 -23.641 15.359 1 87.44 60 ASN B CA 1
ATOM 2688 C C . ASN B 1 60 ? -10.781 -22.812 16.234 1 87.44 60 ASN B C 1
ATOM 2690 O O . ASN B 1 60 ? -9.562 -22.922 16.094 1 87.44 60 ASN B O 1
ATOM 2694 N N . PHE B 1 61 ? -11.352 -22.141 17.141 1 90.06 61 PHE B N 1
ATOM 2695 C CA . PHE B 1 61 ? -10.562 -21.266 18 1 90.06 61 PHE B CA 1
ATOM 2696 C C . PHE B 1 61 ? -9.836 -22.078 19.062 1 90.06 61 PHE B C 1
ATOM 2698 O O . PHE B 1 61 ? -8.711 -21.75 19.453 1 90.06 61 PHE B O 1
ATOM 2705 N N . ILE B 1 62 ? -10.438 -23.094 19.5 1 89.12 62 ILE B N 1
ATOM 2706 C CA . ILE B 1 62 ? -9.781 -23.969 20.469 1 89.12 62 ILE B CA 1
ATOM 2707 C C . ILE B 1 62 ? -8.633 -24.703 19.781 1 89.12 62 ILE B C 1
ATOM 2709 O O . ILE B 1 62 ? -7.535 -24.812 20.344 1 89.12 62 ILE B O 1
ATOM 2713 N N . TYR B 1 63 ? -8.828 -25.078 18.641 1 87.62 63 TYR B N 1
ATOM 2714 C CA . TYR B 1 63 ? -7.844 -25.859 17.891 1 87.62 63 TYR B CA 1
ATOM 2715 C C . TYR B 1 63 ? -6.598 -25.031 17.625 1 87.62 63 TYR B C 1
ATOM 2717 O O . TYR B 1 63 ? -5.477 -25.516 17.75 1 87.62 63 TYR B O 1
ATOM 2725 N N . ILE B 1 64 ? -6.766 -23.812 17.234 1 89.19 64 ILE B N 1
ATOM 2726 C CA . ILE B 1 64 ? -5.641 -22.969 16.844 1 89.19 64 ILE B CA 1
ATOM 2727 C C . ILE B 1 64 ? -4.734 -22.734 18.062 1 89.19 64 ILE B C 1
ATOM 2729 O O . ILE B 1 64 ? -3.516 -22.609 17.906 1 89.19 64 ILE B O 1
ATOM 2733 N N . PHE B 1 65 ? -5.25 -22.734 19.281 1 90.62 65 PHE B N 1
ATOM 2734 C CA . PHE B 1 65 ? -4.453 -22.453 20.469 1 90.62 65 PHE B CA 1
ATOM 2735 C C . PHE B 1 65 ? -3.873 -23.75 21.031 1 90.62 65 PHE B C 1
ATOM 2737 O O . PHE B 1 65 ? -2.92 -23.719 21.812 1 90.62 65 PHE B O 1
ATOM 2744 N N . THR B 1 66 ? -4.402 -24.875 20.609 1 87.69 66 THR B N 1
ATOM 2745 C CA . THR B 1 66 ? -3.977 -26.109 21.25 1 87.69 66 THR B CA 1
ATOM 2746 C C . THR B 1 66 ? -3.143 -26.953 20.297 1 87.69 66 THR B C 1
ATOM 2748 O O . THR B 1 66 ? -2.223 -27.656 20.719 1 87.69 66 THR B O 1
ATOM 2751 N N . GLU B 1 67 ? -3.408 -26.844 18.969 1 84.94 67 GLU B N 1
ATOM 2752 C CA . GLU B 1 67 ? -2.828 -27.828 18.062 1 84.94 67 GLU B CA 1
ATOM 2753 C C . GLU B 1 67 ? -2.092 -27.156 16.906 1 84.94 67 GLU B C 1
ATOM 2755 O O . GLU B 1 67 ? -1.394 -27.812 16.141 1 84.94 67 GLU B O 1
ATOM 2760 N N . ALA B 1 68 ? -2.27 -25.906 16.828 1 85.12 68 ALA B N 1
ATOM 2761 C CA . ALA B 1 68 ? -1.718 -25.234 15.656 1 85.12 68 ALA B CA 1
ATOM 2762 C C . ALA B 1 68 ? -0.454 -24.469 16.016 1 85.12 68 ALA B C 1
ATOM 2764 O O . ALA B 1 68 ? -0.404 -23.234 15.844 1 85.12 68 ALA B O 1
ATOM 2765 N N . GLY B 1 69 ? 0.654 -25.203 16.391 1 89.06 69 GLY B N 1
ATOM 2766 C CA . GLY B 1 69 ? 1.908 -24.578 16.781 1 89.06 69 GLY B CA 1
ATOM 2767 C C . GLY B 1 69 ? 2.543 -23.766 15.68 1 89.06 69 GLY B C 1
ATOM 2768 O O . GLY B 1 69 ? 3.047 -22.656 15.922 1 89.06 69 GLY B O 1
ATOM 2769 N N . LEU B 1 70 ? 2.42 -24.25 14.508 1 92.44 70 LEU B N 1
ATOM 2770 C CA . LEU B 1 70 ? 3.033 -23.594 13.359 1 92.44 70 LEU B CA 1
ATOM 2771 C C . LEU B 1 70 ? 2.383 -22.234 13.102 1 92.44 70 LEU B C 1
ATOM 2773 O O . LEU B 1 70 ? 3.051 -21.297 12.672 1 92.44 70 LEU B O 1
ATOM 2777 N N . TYR B 1 71 ? 1.142 -22.141 13.414 1 94.38 71 TYR B N 1
ATOM 2778 C CA . TYR B 1 71 ? 0.445 -20.875 13.266 1 94.38 71 TYR B CA 1
ATOM 2779 C C . TYR B 1 71 ? 1.084 -19.797 14.133 1 94.38 71 TYR B C 1
ATOM 2781 O O . TYR B 1 71 ? 1.333 -18.672 13.664 1 94.38 71 TYR B O 1
ATOM 2789 N N . TRP B 1 72 ? 1.386 -20.141 15.305 1 94.94 72 TRP B N 1
ATOM 2790 C CA . TRP B 1 72 ? 1.919 -19.156 16.234 1 94.94 72 TRP B CA 1
ATOM 2791 C C . TRP B 1 72 ? 3.363 -18.812 15.891 1 94.94 72 TRP B C 1
ATOM 2793 O O . TRP B 1 72 ? 3.828 -17.703 16.188 1 94.94 72 TRP B O 1
ATOM 2803 N N . THR B 1 73 ? 4.051 -19.75 15.266 1 96.38 73 THR B N 1
ATOM 2804 C CA . THR B 1 73 ? 5.371 -19.438 14.734 1 96.38 73 THR B CA 1
ATOM 2805 C C . THR B 1 73 ? 5.27 -18.406 13.609 1 96.38 73 THR B C 1
ATOM 2807 O O . THR B 1 73 ? 6.008 -17.422 13.594 1 96.38 73 THR B O 1
ATOM 2810 N N . TRP B 1 74 ? 4.336 -18.594 12.703 1 96.62 74 TRP B N 1
ATOM 2811 C CA . TRP B 1 74 ? 4.113 -17.641 11.609 1 96.62 74 TRP B CA 1
ATOM 2812 C C . TRP B 1 74 ? 3.689 -16.281 12.148 1 96.62 74 TRP B C 1
ATOM 2814 O O . TRP B 1 74 ? 4.16 -15.25 11.672 1 96.62 74 TRP B O 1
ATOM 2824 N N . PHE B 1 75 ? 2.836 -16.375 13.141 1 96.06 75 PHE B N 1
ATOM 2825 C CA . PHE B 1 75 ? 2.355 -15.156 13.789 1 96.06 75 PHE B CA 1
ATOM 2826 C C . PHE B 1 75 ? 3.508 -14.375 14.414 1 96.06 75 PHE B C 1
ATOM 2828 O O . PHE B 1 75 ? 3.658 -13.18 14.18 1 96.06 75 PHE B O 1
ATOM 2835 N N . GLY B 1 76 ? 4.309 -15.047 15.133 1 96.5 76 GLY B N 1
ATOM 2836 C CA . GLY B 1 76 ? 5.473 -14.438 15.75 1 96.5 76 GLY B CA 1
ATOM 2837 C C . GLY B 1 76 ? 6.465 -13.883 14.742 1 96.5 76 GLY B C 1
ATOM 2838 O O . GLY B 1 76 ? 6.996 -12.781 14.93 1 96.5 76 GLY B O 1
ATOM 2839 N N . ASN B 1 77 ? 6.707 -14.602 13.703 1 97.62 77 ASN B N 1
ATOM 2840 C CA . ASN B 1 77 ? 7.582 -14.133 12.633 1 97.62 77 ASN B CA 1
ATOM 2841 C C . ASN B 1 77 ? 7.082 -12.82 12.039 1 97.62 77 ASN B C 1
ATOM 2843 O O . ASN B 1 77 ? 7.855 -11.875 11.875 1 97.62 77 ASN B O 1
ATOM 2847 N N . SER B 1 78 ? 5.789 -12.773 11.727 1 96.31 78 SER B N 1
ATOM 2848 C CA . SER B 1 78 ? 5.211 -11.562 11.141 1 96.31 78 SER B CA 1
ATOM 2849 C C . SER B 1 78 ? 5.336 -10.375 12.094 1 96.31 78 SER B C 1
ATOM 2851 O O . SER B 1 78 ? 5.641 -9.266 11.656 1 96.31 78 SER B O 1
ATOM 2853 N N . VAL B 1 79 ? 5.152 -10.648 13.375 1 95.69 79 VAL B N 1
ATOM 2854 C CA . VAL B 1 79 ? 5.184 -9.57 14.359 1 95.69 79 VAL B CA 1
ATOM 2855 C C . VAL B 1 79 ? 6.598 -9 14.453 1 95.69 79 VAL B C 1
ATOM 2857 O O . VAL B 1 79 ? 6.801 -7.797 14.297 1 95.69 79 VAL B O 1
ATOM 2860 N N . TRP B 1 80 ? 7.523 -9.812 14.688 1 96.69 80 TRP B N 1
ATOM 2861 C CA . TRP B 1 80 ? 8.867 -9.289 14.922 1 96.69 80 TRP B CA 1
ATOM 2862 C C . TRP B 1 80 ? 9.461 -8.719 13.641 1 96.69 80 TRP B C 1
ATOM 2864 O O . TRP B 1 80 ? 10.164 -7.703 13.672 1 96.69 80 TRP B O 1
ATOM 2874 N N . ILE B 1 81 ? 9.211 -9.32 12.492 1 97.62 81 ILE B N 1
ATOM 2875 C CA . ILE B 1 81 ? 9.68 -8.789 11.211 1 97.62 81 ILE B CA 1
ATOM 2876 C C . ILE B 1 81 ? 9.062 -7.41 10.977 1 97.62 81 ILE B C 1
ATOM 2878 O O . ILE B 1 81 ? 9.766 -6.477 10.578 1 97.62 81 ILE B O 1
ATOM 2882 N N . SER B 1 82 ? 7.766 -7.301 11.219 1 96.62 82 SER B N 1
ATOM 2883 C CA . SER B 1 82 ? 7.09 -6.023 11.023 1 96.62 82 SER B CA 1
ATOM 2884 C C . SER B 1 82 ? 7.652 -4.949 11.945 1 96.62 82 SER B C 1
ATOM 2886 O O . SER B 1 82 ? 7.852 -3.807 11.523 1 96.62 82 SER B O 1
ATOM 2888 N N . ILE B 1 83 ? 7.906 -5.301 13.188 1 96.12 83 ILE B N 1
ATOM 2889 C CA . ILE B 1 83 ? 8.461 -4.344 14.141 1 96.12 83 ILE B CA 1
ATOM 2890 C C . ILE B 1 83 ? 9.828 -3.863 13.656 1 96.12 83 ILE B C 1
ATOM 2892 O O . ILE B 1 83 ? 10.094 -2.66 13.633 1 96.12 83 ILE B O 1
ATOM 2896 N N . VAL B 1 84 ? 10.625 -4.773 13.266 1 97.81 84 VAL B N 1
ATOM 2897 C CA . VAL B 1 84 ? 11.977 -4.441 12.82 1 97.81 84 VAL B CA 1
ATOM 2898 C C . VAL B 1 84 ? 11.906 -3.574 11.562 1 97.81 84 VAL B C 1
ATOM 2900 O O . VAL B 1 84 ? 12.609 -2.564 11.461 1 97.81 84 VAL B O 1
ATOM 2903 N N . ILE B 1 85 ? 11.039 -3.912 10.625 1 97.12 85 ILE B N 1
ATOM 2904 C CA . ILE B 1 85 ? 10.914 -3.172 9.375 1 97.12 85 ILE B CA 1
ATOM 2905 C C . ILE B 1 85 ? 10.406 -1.76 9.664 1 97.12 85 ILE B C 1
ATOM 2907 O O . ILE B 1 85 ? 10.93 -0.782 9.125 1 97.12 85 ILE B O 1
ATOM 2911 N N . VAL B 1 86 ? 9.422 -1.663 10.516 1 96 86 VAL B N 1
ATOM 2912 C CA . VAL B 1 86 ? 8.844 -0.358 10.812 1 96 86 VAL B CA 1
ATOM 2913 C C . VAL B 1 86 ? 9.883 0.535 11.469 1 96 86 VAL B C 1
ATOM 2915 O O . VAL B 1 86 ? 10.094 1.677 11.055 1 96 86 VAL B O 1
ATOM 2918 N N . VAL B 1 87 ? 10.594 0.059 12.445 1 96.81 87 VAL B N 1
ATOM 2919 C CA . VAL B 1 87 ? 11.578 0.841 13.195 1 96.81 87 VAL B CA 1
ATOM 2920 C C . VAL B 1 87 ? 12.703 1.281 12.258 1 96.81 87 VAL B C 1
ATOM 2922 O O . VAL B 1 87 ? 13.047 2.463 12.203 1 96.81 87 VAL B O 1
ATOM 2925 N N . LEU B 1 88 ? 13.211 0.383 11.5 1 95.94 88 LEU B N 1
ATOM 2926 C CA . LEU B 1 88 ? 14.328 0.699 10.609 1 95.94 88 LEU B CA 1
ATOM 2927 C C . LEU B 1 88 ? 13.867 1.598 9.461 1 95.94 88 LEU B C 1
ATOM 2929 O O . LEU B 1 88 ? 14.586 2.521 9.07 1 95.94 88 LEU B O 1
ATOM 2933 N N . SER B 1 89 ? 12.711 1.296 8.93 1 96.19 89 SER B N 1
ATOM 2934 C CA . SER B 1 89 ? 12.195 2.102 7.828 1 96.19 89 SER B CA 1
ATOM 2935 C C . SER B 1 89 ? 11.945 3.539 8.266 1 96.19 89 SER B C 1
ATOM 2937 O O . SER B 1 89 ? 12.281 4.484 7.555 1 96.19 89 SER B O 1
ATOM 2939 N N . LEU B 1 90 ? 11.312 3.695 9.445 1 96.06 90 LEU B N 1
ATOM 2940 C CA . LEU B 1 90 ? 11.062 5.043 9.945 1 96.06 90 LEU B CA 1
ATOM 2941 C C . LEU B 1 90 ? 12.375 5.785 10.188 1 96.06 90 LEU B C 1
ATOM 2943 O O . LEU B 1 90 ? 12.492 6.965 9.844 1 96.06 90 LEU B O 1
ATOM 2947 N N . LEU B 1 91 ? 13.289 5.109 10.742 1 94.31 91 LEU B N 1
ATOM 2948 C CA . LEU B 1 91 ? 14.562 5.734 11.07 1 94.31 91 LEU B CA 1
ATOM 2949 C C . LEU B 1 91 ? 15.312 6.141 9.805 1 94.31 91 LEU B C 1
ATOM 2951 O O . LEU B 1 91 ? 15.641 7.316 9.625 1 94.31 91 LEU B O 1
ATOM 2955 N N . PHE B 1 92 ? 15.477 5.262 8.891 1 93.31 92 PHE B N 1
ATOM 2956 C CA . PHE B 1 92 ? 16.312 5.52 7.723 1 93.31 92 PHE B CA 1
ATOM 2957 C C . PHE B 1 92 ? 15.57 6.363 6.695 1 93.31 92 PHE B C 1
ATOM 2959 O O . PHE B 1 92 ? 16.141 7.277 6.102 1 93.31 92 PHE B O 1
ATOM 2966 N N . SER B 1 93 ? 14.32 6.082 6.48 1 95.44 93 SER B N 1
ATOM 2967 C CA . SER B 1 93 ? 13.57 6.855 5.492 1 95.44 93 SER B CA 1
ATOM 2968 C C . SER B 1 93 ? 13.352 8.289 5.961 1 95.44 93 SER B C 1
ATOM 2970 O O . SER B 1 93 ? 13.336 9.219 5.148 1 95.44 93 SER B O 1
ATOM 2972 N N . SER B 1 94 ? 13.141 8.484 7.281 1 95.62 94 SER B N 1
ATOM 2973 C CA . SER B 1 94 ? 13 9.852 7.785 1 95.62 94 SER B CA 1
ATOM 2974 C C . SER B 1 94 ? 14.297 10.633 7.645 1 95.62 94 SER B C 1
ATOM 2976 O O . SER B 1 94 ? 14.273 11.828 7.344 1 95.62 94 SER B O 1
ATOM 2978 N N . MET B 1 95 ? 15.406 9.984 7.859 1 93.38 95 MET B N 1
ATOM 2979 C CA . MET B 1 95 ? 16.703 10.633 7.695 1 93.38 95 MET B CA 1
ATOM 2980 C C . MET B 1 95 ? 16.922 11.07 6.246 1 93.38 95 MET B C 1
ATOM 2982 O O . MET B 1 95 ? 17.328 12.203 5.988 1 93.38 95 MET B O 1
ATOM 2986 N N . VAL B 1 96 ? 16.594 10.156 5.332 1 92.94 96 VAL B N 1
ATOM 2987 C CA . VAL B 1 96 ? 16.797 10.445 3.914 1 92.94 96 VAL B CA 1
ATOM 2988 C C . VAL B 1 96 ? 15.828 11.539 3.467 1 92.94 96 VAL B C 1
ATOM 2990 O O . VAL B 1 96 ? 16.234 12.5 2.805 1 92.94 96 VAL B O 1
ATOM 2993 N N . GLY B 1 97 ? 14.586 11.375 3.842 1 94.25 97 GLY B N 1
ATOM 2994 C CA . GLY B 1 97 ? 13.609 12.391 3.494 1 94.25 97 GLY B CA 1
ATOM 2995 C C . GLY B 1 97 ? 13.945 13.758 4.055 1 94.25 97 GLY B C 1
ATOM 2996 O O . GLY B 1 97 ? 13.852 14.766 3.35 1 94.25 97 GLY B O 1
ATOM 2997 N N . TYR B 1 98 ? 14.367 13.789 5.301 1 94.25 98 TYR B N 1
ATOM 2998 C CA . TYR B 1 98 ? 14.773 15.016 5.969 1 94.25 98 TYR B CA 1
ATOM 2999 C C . TYR B 1 98 ? 15.953 15.664 5.246 1 94.25 98 TYR B C 1
ATOM 3001 O O . TYR B 1 98 ? 15.93 16.859 4.961 1 94.25 98 TYR B O 1
ATOM 3009 N N . ALA B 1 99 ? 16.922 14.891 4.926 1 93.25 99 ALA B N 1
ATOM 3010 C CA . ALA B 1 99 ? 18.125 15.398 4.25 1 93.25 99 ALA B CA 1
ATOM 3011 C C . ALA B 1 99 ? 17.766 15.984 2.883 1 93.25 99 ALA B C 1
ATOM 3013 O O . ALA B 1 99 ? 18.281 17.031 2.498 1 93.25 99 ALA B O 1
ATOM 3014 N N . LEU B 1 100 ? 16.906 15.375 2.207 1 93.38 100 LEU B N 1
ATOM 3015 C CA . LEU B 1 100 ? 16.516 15.812 0.869 1 93.38 100 LEU B CA 1
ATOM 3016 C C . LEU B 1 100 ? 15.672 17.078 0.928 1 93.38 100 LEU B C 1
ATOM 3018 O O . LEU B 1 100 ? 15.547 17.797 -0.069 1 93.38 100 LEU B O 1
ATOM 3022 N N . ALA B 1 101 ? 15.141 17.344 2.055 1 92.88 101 ALA B N 1
ATOM 3023 C CA . ALA B 1 101 ? 14.258 18.484 2.207 1 92.88 101 ALA B CA 1
ATOM 3024 C C . ALA B 1 101 ? 15.031 19.719 2.678 1 92.88 101 ALA B C 1
ATOM 3026 O O . ALA B 1 101 ? 14.789 20.828 2.211 1 92.88 101 ALA B O 1
ATOM 3027 N N . VAL B 1 102 ? 15.961 19.531 3.564 1 93.12 102 VAL B N 1
ATOM 3028 C CA . VAL B 1 102 ? 16.453 20.719 4.281 1 93.12 102 VAL B CA 1
ATOM 3029 C C . VAL B 1 102 ? 17.875 21.031 3.846 1 93.12 102 VAL B C 1
ATOM 3031 O O . VAL B 1 102 ? 18.328 22.172 3.963 1 93.12 102 VAL B O 1
ATOM 3034 N N . TYR B 1 103 ? 18.594 20.047 3.426 1 92.31 103 TYR B N 1
ATOM 3035 C CA . TYR B 1 103 ? 19.969 20.312 3.031 1 92.31 103 TYR B CA 1
ATOM 3036 C C . TYR B 1 103 ? 20.062 20.656 1.548 1 92.31 103 TYR B C 1
ATOM 3038 O O . TYR B 1 103 ? 19.281 20.141 0.74 1 92.31 103 TYR B O 1
ATOM 3046 N N . ASP B 1 104 ? 21.016 21.547 1.289 1 90 104 ASP B N 1
ATOM 3047 C CA . ASP B 1 104 ? 21.266 21.938 -0.096 1 90 104 ASP B CA 1
ATOM 3048 C C . ASP B 1 104 ? 22.594 21.359 -0.597 1 90 104 ASP B C 1
ATOM 3050 O O . ASP B 1 104 ? 23.641 21.953 -0.381 1 90 104 ASP B O 1
ATOM 3054 N N . PHE B 1 105 ? 22.609 20.203 -1.059 1 89.44 105 PHE B N 1
ATOM 3055 C CA . PHE B 1 105 ? 23.812 19.594 -1.591 1 89.44 105 PHE B CA 1
ATOM 3056 C C . PHE B 1 105 ? 23.656 19.281 -3.074 1 89.44 105 PHE B C 1
ATOM 3058 O O . PHE B 1 105 ? 22.547 19.234 -3.588 1 89.44 105 PHE B O 1
ATOM 3065 N N . LYS B 1 106 ? 24.906 19.016 -3.676 1 86.94 106 LYS B N 1
ATOM 3066 C CA . LYS B 1 106 ? 24.922 18.734 -5.105 1 86.94 106 LYS B CA 1
ATOM 3067 C C . LYS B 1 106 ? 24.297 17.375 -5.398 1 86.94 106 LYS B C 1
ATOM 3069 O O . LYS B 1 106 ? 24.625 16.375 -4.742 1 86.94 106 LYS B O 1
ATOM 3074 N N . GLY B 1 107 ? 23.203 17.219 -6.062 1 89.12 107 GLY B N 1
ATOM 3075 C CA . GLY B 1 107 ? 22.562 15.977 -6.465 1 89.12 107 GLY B CA 1
ATOM 3076 C C . GLY B 1 107 ? 21.25 15.727 -5.758 1 89.12 107 GLY B C 1
ATOM 3077 O O . GLY B 1 107 ? 20.625 14.68 -5.945 1 89.12 107 GLY B O 1
ATOM 3078 N N . ARG B 1 108 ? 20.938 16.578 -4.895 1 90.12 108 ARG B N 1
ATOM 3079 C CA . ARG B 1 108 ? 19.719 16.438 -4.113 1 90.12 108 ARG B CA 1
ATOM 3080 C C . ARG B 1 108 ? 18.531 16.109 -5.012 1 90.12 108 ARG B C 1
ATOM 3082 O O . ARG B 1 108 ? 17.766 15.172 -4.738 1 90.12 108 ARG B O 1
ATOM 3089 N N . ASN B 1 109 ? 18.469 16.797 -6.113 1 87.62 109 ASN B N 1
ATOM 3090 C CA . ASN B 1 109 ? 17.359 16.578 -7.031 1 87.62 109 ASN B CA 1
ATOM 3091 C C . ASN B 1 109 ? 17.469 15.242 -7.75 1 87.62 109 ASN B C 1
ATOM 3093 O O . ASN B 1 109 ? 16.453 14.594 -8.023 1 87.62 109 ASN B O 1
ATOM 3097 N N . PHE B 1 110 ? 18.672 14.891 -7.953 1 87 110 PHE B N 1
ATOM 3098 C CA . PHE B 1 110 ? 18.906 13.602 -8.602 1 87 110 PHE B CA 1
ATOM 3099 C C . PHE B 1 110 ? 18.469 12.453 -7.699 1 87 110 PHE B C 1
ATOM 3101 O O . PHE B 1 110 ? 17.781 11.531 -8.148 1 87 110 PHE B O 1
ATOM 3108 N N . PHE B 1 111 ? 18.797 12.508 -6.445 1 88 111 PHE B N 1
ATOM 3109 C CA . PHE B 1 111 ? 18.453 11.453 -5.504 1 88 111 PHE B CA 1
ATOM 3110 C C . PHE B 1 111 ? 16.938 11.406 -5.281 1 88 111 PHE B C 1
ATOM 3112 O O . PHE B 1 111 ? 16.359 10.328 -5.168 1 88 111 PHE B O 1
ATOM 3119 N N . PHE B 1 112 ? 16.406 12.562 -5.262 1 87.88 112 PHE B N 1
ATOM 3120 C CA . PHE B 1 112 ? 14.953 12.594 -5.102 1 87.88 112 PHE B CA 1
ATOM 3121 C C . PHE B 1 112 ? 14.266 12 -6.324 1 87.88 112 PHE B C 1
ATOM 3123 O O . PHE B 1 112 ? 13.266 11.289 -6.191 1 87.88 112 PHE B O 1
ATOM 3130 N N . LEU B 1 113 ? 14.836 12.25 -7.473 1 83.75 113 LEU B N 1
ATOM 3131 C CA . LEU B 1 113 ? 14.297 11.672 -8.703 1 83.75 113 LEU B CA 1
ATOM 3132 C C . LEU B 1 113 ? 14.398 10.148 -8.68 1 83.75 113 LEU B C 1
ATOM 3134 O O . LEU B 1 113 ? 13.492 9.453 -9.133 1 83.75 113 LEU B O 1
ATOM 3138 N N . LEU B 1 114 ? 15.453 9.664 -8.117 1 85.69 114 LEU B N 1
ATOM 3139 C CA . LEU B 1 114 ? 15.625 8.219 -8.008 1 85.69 114 LEU B CA 1
ATOM 3140 C C . LEU B 1 114 ? 14.562 7.613 -7.094 1 85.69 114 LEU B C 1
ATOM 3142 O O . LEU B 1 114 ? 14.031 6.539 -7.383 1 85.69 114 LEU B O 1
ATOM 3146 N N . VAL B 1 115 ? 14.289 8.281 -6.008 1 87.25 115 VAL B N 1
ATOM 3147 C CA . VAL B 1 115 ? 13.258 7.832 -5.082 1 87.25 115 VAL B CA 1
ATOM 3148 C C . VAL B 1 115 ? 11.914 7.754 -5.809 1 87.25 115 VAL B C 1
ATOM 3150 O O . VAL B 1 115 ? 11.195 6.762 -5.691 1 87.25 115 VAL B O 1
ATOM 3153 N N . LEU B 1 116 ? 11.641 8.688 -6.645 1 83.19 116 LEU B N 1
ATOM 3154 C CA . LEU B 1 116 ? 10.383 8.75 -7.379 1 83.19 116 LEU B CA 1
ATOM 3155 C C . LEU B 1 116 ? 10.312 7.637 -8.422 1 83.19 116 LEU B C 1
ATOM 3157 O O . LEU B 1 116 ? 9.266 7.004 -8.586 1 83.19 116 LEU B O 1
ATOM 3161 N N . ILE B 1 117 ? 11.422 7.391 -9.086 1 83.69 117 ILE B N 1
ATOM 3162 C CA . ILE B 1 117 ? 11.461 6.363 -10.125 1 83.69 117 ILE B CA 1
ATOM 3163 C C . ILE B 1 117 ? 11.188 4.996 -9.5 1 83.69 117 ILE B C 1
ATOM 3165 O O . ILE B 1 117 ? 10.422 4.199 -10.055 1 83.69 117 ILE B O 1
ATOM 3169 N N . ILE B 1 118 ? 11.742 4.742 -8.344 1 84.5 118 ILE B N 1
ATOM 3170 C CA . ILE B 1 118 ? 11.539 3.465 -7.672 1 84.5 118 ILE B CA 1
ATOM 3171 C C . ILE B 1 118 ? 10.07 3.305 -7.297 1 84.5 118 ILE B C 1
ATOM 3173 O O . ILE B 1 118 ? 9.508 2.215 -7.414 1 84.5 118 ILE B O 1
ATOM 3177 N N . LEU B 1 119 ? 9.461 4.344 -6.871 1 80.31 119 LEU B N 1
ATOM 3178 C CA . LEU B 1 119 ? 8.055 4.34 -6.484 1 80.31 119 LEU B CA 1
ATOM 3179 C C . LEU B 1 119 ? 7.168 4.047 -7.688 1 80.31 119 LEU B C 1
ATOM 3181 O O . LEU B 1 119 ? 6.082 3.48 -7.539 1 80.31 119 LEU B O 1
ATOM 3185 N N . MET B 1 120 ? 7.676 4.297 -8.844 1 76.56 120 MET B N 1
ATOM 3186 C CA . MET B 1 120 ? 6.848 4.27 -10.047 1 76.56 120 MET B CA 1
ATOM 3187 C C . MET B 1 120 ? 6.93 2.908 -10.734 1 76.56 120 MET B C 1
ATOM 3189 O O . MET B 1 120 ? 6.02 2.525 -11.469 1 76.56 120 MET B O 1
ATOM 3193 N N . ILE B 1 121 ? 7.973 2.234 -10.617 1 79.56 121 ILE B N 1
ATOM 3194 C CA . ILE B 1 121 ? 8.148 0.924 -11.234 1 79.56 121 ILE B CA 1
ATOM 3195 C C . ILE B 1 121 ? 7.453 -0.141 -10.391 1 79.56 121 ILE B C 1
ATOM 3197 O O . ILE B 1 121 ? 7.645 -0.204 -9.18 1 79.56 121 ILE B O 1
ATOM 3201 N N . PRO B 1 122 ? 6.551 -0.938 -11.031 1 81.5 122 PRO B N 1
ATOM 3202 C CA . PRO B 1 122 ? 5.871 -2.014 -10.305 1 81.5 122 PRO B CA 1
ATOM 3203 C C . PRO B 1 122 ? 6.848 -2.967 -9.617 1 81.5 122 PRO B C 1
ATOM 3205 O O . PRO B 1 122 ? 7.852 -3.363 -10.219 1 81.5 122 PRO B O 1
ATOM 3208 N N . PHE B 1 123 ? 6.523 -3.279 -8.469 1 84.88 123 PHE B N 1
ATOM 3209 C CA . PHE B 1 123 ? 7.379 -4.16 -7.688 1 84.88 123 PHE B CA 1
ATOM 3210 C C . PHE B 1 123 ? 7.551 -5.508 -8.383 1 84.88 123 PHE B C 1
ATOM 3212 O O . PHE B 1 123 ? 8.625 -6.117 -8.312 1 84.88 123 PHE B O 1
ATOM 3219 N N . GLU B 1 124 ? 6.555 -5.977 -9.039 1 78.38 124 GLU B N 1
ATOM 3220 C CA . GLU B 1 124 ? 6.566 -7.281 -9.695 1 78.38 124 GLU B CA 1
ATOM 3221 C C . GLU B 1 124 ? 7.688 -7.371 -10.727 1 78.38 124 GLU B C 1
ATOM 3223 O O . GLU B 1 124 ? 8.172 -8.461 -11.031 1 78.38 124 GLU B O 1
ATOM 3228 N N . ILE B 1 125 ? 8.031 -6.227 -11.234 1 79.25 125 ILE B N 1
ATOM 3229 C CA . ILE B 1 125 ? 9.102 -6.191 -12.219 1 79.25 125 ILE B CA 1
ATOM 3230 C C . ILE B 1 125 ? 10.453 -6.098 -11.508 1 79.25 125 ILE B C 1
ATOM 3232 O O . ILE B 1 125 ? 11.422 -6.746 -11.906 1 79.25 125 ILE B O 1
ATOM 3236 N N . LEU B 1 126 ? 10.477 -5.363 -10.438 1 86.62 126 LEU B N 1
ATOM 3237 C CA . LEU B 1 126 ? 11.727 -5.148 -9.711 1 86.62 126 LEU B CA 1
ATOM 3238 C C . LEU B 1 126 ? 12.078 -6.367 -8.867 1 86.62 126 LEU B C 1
ATOM 3240 O O . LEU B 1 126 ? 13.234 -6.531 -8.461 1 86.62 126 LEU B O 1
ATOM 3244 N N . MET B 1 127 ? 11.062 -7.164 -8.648 1 86.75 127 MET B N 1
ATOM 3245 C CA . MET B 1 127 ? 11.273 -8.266 -7.715 1 86.75 127 MET B CA 1
ATOM 3246 C C . MET B 1 127 ? 12.266 -9.281 -8.289 1 86.75 127 MET B C 1
ATOM 3248 O O . MET B 1 127 ? 13.023 -9.898 -7.539 1 86.75 127 MET B O 1
ATOM 3252 N N . LEU B 1 128 ? 12.305 -9.391 -9.586 1 83.75 128 LEU B N 1
ATOM 3253 C CA . LEU B 1 128 ? 13.164 -10.406 -10.188 1 83.75 128 LEU B CA 1
ATOM 3254 C C . LEU B 1 128 ? 14.641 -10.047 -10.016 1 83.75 128 LEU B C 1
ATOM 3256 O O . LEU B 1 128 ? 15.414 -10.836 -9.477 1 83.75 128 LEU B O 1
ATOM 3260 N N . PRO B 1 129 ? 15.008 -8.844 -10.477 1 86.06 129 PRO B N 1
ATOM 3261 C CA . PRO B 1 129 ? 16.406 -8.484 -10.227 1 86.06 129 PRO B CA 1
ATOM 3262 C C . PRO B 1 129 ? 16.75 -8.445 -8.742 1 86.06 129 PRO B C 1
ATOM 3264 O O . PRO B 1 129 ? 17.875 -8.758 -8.359 1 86.06 129 PRO B O 1
ATOM 3267 N N . LEU B 1 130 ? 15.867 -8.086 -7.957 1 90.06 130 LEU B N 1
ATOM 3268 C CA . LEU B 1 130 ? 16.094 -8.078 -6.516 1 90.06 130 LEU B CA 1
ATOM 3269 C C . LEU B 1 130 ? 16.344 -9.492 -5.992 1 90.06 130 LEU B C 1
ATOM 3271 O O . LEU B 1 130 ? 17.203 -9.711 -5.141 1 90.06 130 LEU B O 1
ATOM 3275 N N . PHE B 1 131 ? 15.602 -10.414 -6.516 1 91.75 131 PHE B N 1
ATOM 3276 C CA . PHE B 1 131 ? 15.75 -11.805 -6.109 1 91.75 131 PHE B CA 1
ATOM 3277 C C . PHE B 1 131 ? 17.109 -12.344 -6.531 1 91.75 131 PHE B C 1
ATOM 3279 O O . PHE B 1 131 ? 17.781 -13.047 -5.766 1 91.75 131 PHE B O 1
ATOM 3286 N N . GLN B 1 132 ? 17.484 -11.984 -7.723 1 87.94 132 GLN B N 1
ATOM 3287 C CA . GLN B 1 132 ? 18.797 -12.398 -8.211 1 87.94 132 GLN B CA 1
ATOM 3288 C C . GLN B 1 132 ? 19.906 -11.828 -7.324 1 87.94 132 GLN B C 1
ATOM 3290 O O . GLN B 1 132 ? 20.906 -12.5 -7.074 1 87.94 132 GLN B O 1
ATOM 3295 N N . LEU B 1 133 ? 19.719 -10.625 -6.914 1 90.12 133 LEU B N 1
ATOM 3296 C CA . LEU B 1 133 ? 20.672 -10.008 -6.008 1 90.12 133 LEU B CA 1
ATOM 3297 C C . LEU B 1 133 ? 20.75 -10.773 -4.691 1 90.12 133 LEU B C 1
ATOM 3299 O O . LEU B 1 133 ? 21.844 -11.008 -4.16 1 90.12 133 LEU B O 1
ATOM 3303 N N . MET B 1 134 ? 19.594 -11.203 -4.145 1 93.56 134 MET B N 1
ATOM 3304 C CA . MET B 1 134 ? 19.562 -11.961 -2.896 1 93.56 134 MET B CA 1
ATOM 3305 C C . MET B 1 134 ? 20.266 -13.305 -3.061 1 93.56 134 MET B C 1
ATOM 3307 O O . MET B 1 134 ? 20.891 -13.797 -2.129 1 93.56 134 MET B O 1
ATOM 3311 N N . ILE B 1 135 ? 20.062 -13.898 -4.219 1 93.19 135 ILE B N 1
ATOM 3312 C CA . ILE B 1 135 ? 20.734 -15.156 -4.508 1 93.19 135 ILE B CA 1
ATOM 3313 C C . ILE B 1 135 ? 22.25 -14.938 -4.492 1 93.19 135 ILE B C 1
ATOM 3315 O O . ILE B 1 135 ? 22.984 -15.688 -3.846 1 93.19 135 ILE B O 1
ATOM 3319 N N . LYS B 1 136 ? 22.688 -13.875 -5.152 1 90 136 LYS B N 1
ATOM 3320 C CA . LYS B 1 136 ? 24.109 -13.578 -5.25 1 90 136 LYS B CA 1
ATOM 3321 C C . LYS B 1 136 ? 24.703 -13.305 -3.877 1 90 136 LYS B C 1
ATOM 3323 O O . LYS B 1 136 ? 25.859 -13.672 -3.605 1 90 136 LYS B O 1
ATOM 3328 N N . LEU B 1 137 ? 23.953 -12.711 -3.02 1 93.56 137 LEU B N 1
ATOM 3329 C CA . LEU B 1 137 ? 24.422 -12.359 -1.683 1 93.56 137 LEU B CA 1
ATOM 3330 C C . LEU B 1 137 ? 24.203 -13.523 -0.715 1 93.56 137 LEU B C 1
ATOM 3332 O O . LEU B 1 137 ? 24.531 -13.414 0.471 1 93.56 137 LEU B O 1
ATOM 3336 N N . GLN B 1 138 ? 23.578 -14.609 -1.179 1 96.56 138 GLN B N 1
ATOM 3337 C CA . GLN B 1 138 ? 23.312 -15.805 -0.39 1 96.56 138 GLN B CA 1
ATOM 3338 C C . GLN B 1 138 ? 22.422 -15.484 0.803 1 96.56 138 GLN B C 1
ATOM 3340 O O . GLN B 1 138 ? 22.656 -15.961 1.915 1 96.56 138 GLN B O 1
ATOM 3345 N N . LEU B 1 139 ? 21.422 -14.68 0.493 1 96.62 139 LEU B N 1
ATOM 3346 C CA . LEU B 1 139 ? 20.531 -14.266 1.568 1 96.62 139 LEU B CA 1
ATOM 3347 C C . LEU B 1 139 ? 19.172 -14.93 1.418 1 96.62 139 LEU B C 1
ATOM 3349 O O . LEU B 1 139 ? 18.266 -14.703 2.236 1 96.62 139 LEU B O 1
ATOM 3353 N N . VAL B 1 140 ? 19.062 -15.82 0.481 1 96.19 140 VAL B N 1
ATOM 3354 C CA . VAL B 1 140 ? 17.781 -16.484 0.277 1 96.19 140 VAL B CA 1
ATOM 3355 C C . VAL B 1 140 ? 17.469 -17.391 1.473 1 96.19 140 VAL B C 1
ATOM 3357 O O . VAL B 1 140 ? 18.359 -18.016 2.041 1 96.19 140 VAL B O 1
ATOM 3360 N N . ASN B 1 141 ? 16.188 -17.359 1.857 1 97.62 141 ASN B N 1
ATOM 3361 C CA . ASN B 1 141 ? 15.664 -18.109 2.99 1 97.62 141 ASN B CA 1
ATOM 3362 C C . ASN B 1 141 ? 16.203 -17.594 4.316 1 97.62 141 ASN B C 1
ATOM 3364 O O . ASN B 1 141 ? 16.609 -18.375 5.176 1 97.62 141 ASN B O 1
ATOM 3368 N N . THR B 1 142 ? 16.359 -16.281 4.34 1 97.75 142 THR B N 1
ATOM 3369 C CA . THR B 1 142 ? 16.688 -15.586 5.574 1 97.75 142 THR B CA 1
ATOM 3370 C C . THR B 1 142 ? 15.719 -14.43 5.816 1 97.75 142 THR B C 1
ATOM 3372 O O . THR B 1 142 ? 15.156 -13.883 4.871 1 97.75 142 THR B O 1
ATOM 3375 N N . TYR B 1 143 ? 15.586 -14.109 7.133 1 97.81 143 TYR B N 1
ATOM 3376 C CA . TYR B 1 143 ? 14.758 -12.953 7.457 1 97.81 143 TYR B CA 1
ATOM 3377 C C . TYR B 1 143 ? 15.398 -11.664 6.957 1 97.81 143 TYR B C 1
ATOM 3379 O O . TYR B 1 143 ? 14.695 -10.695 6.648 1 97.81 143 TYR B O 1
ATOM 3387 N N . THR B 1 144 ? 16.672 -11.695 6.785 1 96.5 144 THR B N 1
ATOM 3388 C CA . THR B 1 144 ? 17.391 -10.531 6.289 1 96.5 144 THR B CA 1
ATOM 3389 C C . THR B 1 144 ? 16.969 -10.195 4.863 1 96.5 144 THR B C 1
ATOM 3391 O O . THR B 1 144 ? 16.875 -9.016 4.5 1 96.5 144 THR B O 1
ATOM 3394 N N . ALA B 1 145 ? 16.703 -11.219 4.066 1 96.62 145 ALA B N 1
ATOM 3395 C CA . ALA B 1 145 ? 16.266 -11 2.693 1 96.62 145 ALA B CA 1
ATOM 3396 C C . ALA B 1 145 ? 14.906 -10.297 2.664 1 96.62 145 ALA B C 1
ATOM 3398 O O . ALA B 1 145 ? 14.633 -9.508 1.754 1 96.62 145 ALA B O 1
ATOM 3399 N N . VAL B 1 146 ? 14.117 -10.57 3.682 1 97 146 VAL B N 1
ATOM 3400 C CA . VAL B 1 146 ? 12.789 -9.977 3.766 1 97 146 VAL B CA 1
ATOM 3401 C C . VAL B 1 146 ? 12.898 -8.523 4.238 1 97 146 VAL B C 1
ATOM 3403 O O . VAL B 1 146 ? 12.234 -7.637 3.699 1 97 146 VAL B O 1
ATOM 3406 N N . ILE B 1 147 ? 13.773 -8.227 5.152 1 96.94 147 ILE B N 1
ATOM 3407 C CA . ILE B 1 147 ? 13.82 -6.969 5.887 1 96.94 147 ILE B CA 1
ATOM 3408 C C . ILE B 1 147 ? 14.625 -5.938 5.098 1 96.94 147 ILE B C 1
ATOM 3410 O O . ILE B 1 147 ? 14.227 -4.777 4.992 1 96.94 147 ILE B O 1
ATOM 3414 N N . LEU B 1 148 ? 15.641 -6.363 4.461 1 94.62 148 LEU B N 1
ATOM 3415 C CA . LEU B 1 148 ? 16.656 -5.477 3.902 1 94.62 148 LEU B CA 1
ATOM 3416 C C . LEU B 1 148 ? 16.047 -4.547 2.855 1 94.62 148 LEU B C 1
ATOM 3418 O O . LEU B 1 148 ? 16.25 -3.332 2.904 1 94.62 148 LEU B O 1
ATOM 3422 N N . PRO B 1 149 ? 15.273 -5.074 1.938 1 92.62 149 PRO B N 1
ATOM 3423 C CA . PRO B 1 149 ? 14.75 -4.191 0.895 1 92.62 149 PRO B CA 1
ATOM 3424 C C . PRO B 1 149 ? 13.727 -3.191 1.428 1 92.62 149 PRO B C 1
ATOM 3426 O O . PRO B 1 149 ? 13.422 -2.201 0.761 1 92.62 149 PRO B O 1
ATOM 3429 N N . ALA B 1 150 ? 13.219 -3.449 2.629 1 93.56 150 ALA B N 1
ATOM 3430 C CA . ALA B 1 150 ? 12.133 -2.635 3.164 1 93.56 150 ALA B CA 1
ATOM 3431 C C . ALA B 1 150 ? 12.664 -1.559 4.105 1 93.56 150 ALA B C 1
ATOM 3433 O O . ALA B 1 150 ? 11.906 -0.725 4.602 1 93.56 150 ALA B O 1
ATOM 3434 N N . ILE B 1 151 ? 13.961 -1.503 4.32 1 93.69 151 ILE B N 1
ATOM 3435 C CA . ILE B 1 151 ? 14.562 -0.602 5.297 1 93.69 151 ILE B CA 1
ATOM 3436 C C . ILE B 1 151 ? 14.391 0.845 4.84 1 93.69 151 ILE B C 1
ATOM 3438 O O . ILE B 1 151 ? 14.086 1.724 5.652 1 93.69 151 ILE B O 1
ATOM 3442 N N . VAL B 1 152 ? 14.625 1.067 3.572 1 91.25 152 VAL B N 1
ATOM 3443 C CA . VAL B 1 152 ? 14.359 2.383 3.002 1 91.25 152 VAL B CA 1
ATOM 3444 C C . VAL B 1 152 ? 13.211 2.291 2.002 1 91.25 152 VAL B C 1
ATOM 3446 O O . VAL B 1 152 ? 13.367 1.721 0.919 1 91.25 152 VAL B O 1
ATOM 3449 N N . ALA B 1 153 ? 12.133 2.762 2.406 1 91.69 153 ALA B N 1
ATOM 3450 C CA . ALA B 1 153 ? 10.93 2.699 1.581 1 91.69 153 ALA B CA 1
ATOM 3451 C C . ALA B 1 153 ? 10.719 4.004 0.819 1 91.69 153 ALA B C 1
ATOM 3453 O O . ALA B 1 153 ? 10.547 5.066 1.425 1 91.69 153 ALA B O 1
ATOM 3454 N N . PRO B 1 154 ? 10.672 3.916 -0.462 1 90.06 154 PRO B N 1
ATOM 3455 C CA . PRO B 1 154 ? 10.547 5.133 -1.265 1 90.06 154 PRO B CA 1
ATOM 3456 C C . PRO B 1 154 ? 9.312 5.957 -0.897 1 90.06 154 PRO B C 1
ATOM 3458 O O . PRO B 1 154 ? 9.375 7.188 -0.861 1 90.06 154 PRO B O 1
ATOM 3461 N N . ILE B 1 155 ? 8.242 5.309 -0.625 1 88.56 155 ILE B N 1
ATOM 3462 C CA . ILE B 1 155 ? 7.027 6.027 -0.261 1 88.56 155 ILE B CA 1
ATOM 3463 C C . ILE B 1 155 ? 7.246 6.781 1.046 1 88.56 155 ILE B C 1
ATOM 3465 O O . ILE B 1 155 ? 6.77 7.91 1.204 1 88.56 155 ILE B O 1
ATOM 3469 N N . ALA B 1 156 ? 7.91 6.18 1.979 1 92.75 156 ALA B N 1
ATOM 3470 C CA . ALA B 1 156 ? 8.195 6.832 3.254 1 92.75 156 ALA B CA 1
ATOM 3471 C C . ALA B 1 156 ? 9.156 8.008 3.062 1 92.75 156 ALA B C 1
ATOM 3473 O O . ALA B 1 156 ? 8.969 9.07 3.656 1 92.75 156 ALA B O 1
ATOM 3474 N N . VAL B 1 157 ? 10.148 7.805 2.234 1 92.56 157 VAL B N 1
ATOM 3475 C CA . VAL B 1 157 ? 11.094 8.875 1.956 1 92.56 157 VAL B CA 1
ATOM 3476 C C . VAL B 1 157 ? 10.359 10.078 1.364 1 92.56 157 VAL B C 1
ATOM 3478 O O . VAL B 1 157 ? 10.57 11.211 1.795 1 92.56 157 VAL B O 1
ATOM 3481 N N . PHE B 1 158 ? 9.609 9.75 0.445 1 87.81 158 PHE B N 1
ATOM 3482 C CA . PHE B 1 158 ? 8.836 10.805 -0.203 1 87.81 158 PHE B CA 1
ATOM 3483 C C . PHE B 1 158 ? 7.973 11.539 0.812 1 87.81 158 PHE B C 1
ATOM 3485 O O . PHE B 1 158 ? 7.934 12.773 0.823 1 87.81 158 PHE B O 1
ATOM 3492 N N . PHE B 1 159 ? 7.309 10.812 1.604 1 86.25 159 PHE B N 1
ATOM 3493 C CA . PHE B 1 159 ? 6.414 11.391 2.6 1 86.25 159 PHE B CA 1
ATOM 3494 C C . PHE B 1 159 ? 7.188 12.25 3.594 1 86.25 159 PHE B C 1
ATOM 3496 O O . PHE B 1 159 ? 6.777 13.367 3.908 1 86.25 159 PHE B O 1
ATOM 3503 N N . PHE B 1 160 ? 8.25 11.797 4.074 1 92 160 PHE B N 1
ATOM 3504 C CA . PHE B 1 160 ? 9.047 12.539 5.051 1 92 160 PHE B CA 1
ATOM 3505 C C . PHE B 1 160 ? 9.656 13.789 4.422 1 92 160 PHE B C 1
ATOM 3507 O O . PHE B 1 160 ? 9.781 14.82 5.078 1 92 160 PHE B O 1
ATOM 3514 N N . ARG B 1 161 ? 10.078 13.641 3.203 1 90.75 161 ARG B N 1
ATOM 3515 C CA . ARG B 1 161 ? 10.617 14.805 2.506 1 90.75 161 ARG B CA 1
ATOM 3516 C C . ARG B 1 161 ? 9.57 15.914 2.414 1 90.75 161 ARG B C 1
ATOM 3518 O O . ARG B 1 161 ? 9.859 17.078 2.709 1 90.75 161 ARG B O 1
ATOM 3525 N N . GLN B 1 162 ? 8.453 15.492 1.985 1 82 162 GLN B N 1
ATOM 3526 C CA . GLN B 1 162 ? 7.371 16.469 1.846 1 82 162 GLN B CA 1
ATOM 3527 C C . GLN B 1 162 ? 7.027 17.109 3.188 1 82 162 GLN B C 1
ATOM 3529 O O . GLN B 1 162 ? 6.797 18.312 3.264 1 82 162 GLN B O 1
ATOM 3534 N N . TYR B 1 163 ? 6.996 16.375 4.254 1 83.69 163 TYR B N 1
ATOM 3535 C CA . TYR B 1 163 ? 6.707 16.891 5.586 1 83.69 163 TYR B CA 1
ATOM 3536 C C . TYR B 1 163 ? 7.812 17.828 6.059 1 83.69 163 TYR B C 1
ATOM 3538 O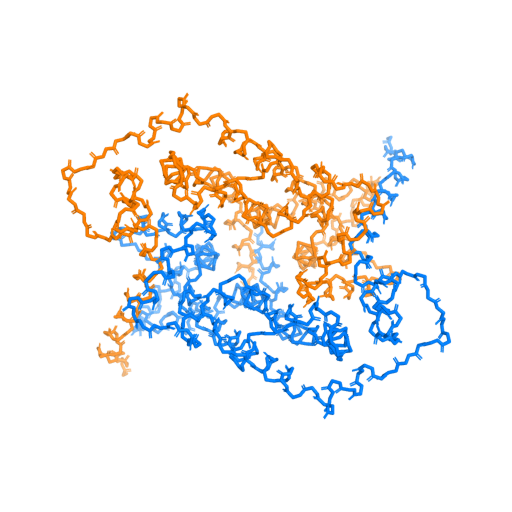 O . TYR B 1 163 ? 7.539 18.891 6.605 1 83.69 163 TYR B O 1
ATOM 3546 N N . ALA B 1 164 ? 8.992 17.484 5.805 1 90.75 164 ALA B N 1
ATOM 3547 C CA . ALA B 1 164 ? 10.148 18.219 6.312 1 90.75 164 ALA B CA 1
ATOM 3548 C C . ALA B 1 164 ? 10.305 19.562 5.605 1 90.75 164 ALA B C 1
ATOM 3550 O O . ALA B 1 164 ? 10.922 20.484 6.141 1 90.75 164 ALA B O 1
ATOM 3551 N N . LEU B 1 165 ? 9.82 19.625 4.43 1 86.38 165 LEU B N 1
ATOM 3552 C CA . LEU B 1 165 ? 9.859 20.891 3.705 1 86.38 165 LEU B CA 1
ATOM 3553 C C . LEU B 1 165 ? 9.109 21.984 4.469 1 86.38 165 LEU B C 1
ATOM 3555 O O . LEU B 1 165 ? 9.398 23.172 4.316 1 86.38 165 LEU B O 1
ATOM 3559 N N . GLY B 1 166 ? 8.211 21.547 5.336 1 82.25 166 GLY B N 1
ATOM 3560 C CA . GLY B 1 166 ? 7.41 22.484 6.086 1 82.25 166 GLY B CA 1
ATOM 3561 C C . GLY B 1 166 ? 7.988 22.812 7.449 1 82.25 166 GLY B C 1
ATOM 3562 O O . GLY B 1 166 ? 7.453 23.672 8.172 1 82.25 166 GLY B O 1
ATOM 3563 N N . LEU B 1 167 ? 9.102 22.25 7.777 1 86.62 167 LEU B N 1
ATOM 3564 C CA . LEU B 1 167 ? 9.703 22.484 9.086 1 86.62 167 LEU B CA 1
ATOM 3565 C C . LEU B 1 167 ? 10.477 23.797 9.109 1 86.62 167 LEU B C 1
ATOM 3567 O O . LEU B 1 167 ? 11.047 24.203 8.094 1 86.62 167 LEU B O 1
ATOM 3571 N N . PRO B 1 168 ? 10.398 24.469 10.242 1 91.12 168 PRO B N 1
ATOM 3572 C CA . PRO B 1 168 ? 11.156 25.719 10.352 1 91.12 168 PRO B CA 1
ATOM 3573 C C . PRO B 1 168 ? 12.664 25.5 10.336 1 91.12 168 PRO B C 1
ATOM 3575 O O . PRO B 1 168 ? 13.234 25.031 11.328 1 91.12 168 PRO B O 1
ATOM 3578 N N . LYS B 1 169 ? 13.32 25.969 9.344 1 91.25 169 LYS B N 1
ATOM 3579 C CA . LYS B 1 169 ? 14.758 25.797 9.172 1 91.25 169 LYS B CA 1
ATOM 3580 C C . LYS B 1 169 ? 15.539 26.656 10.172 1 91.25 169 LYS B C 1
ATOM 3582 O O . LYS B 1 169 ? 16.703 26.375 10.453 1 91.25 169 LYS B O 1
ATOM 3587 N N . GLU B 1 170 ? 14.859 27.594 10.672 1 93.81 170 GLU B N 1
ATOM 3588 C CA . GLU B 1 170 ? 15.484 28.484 11.641 1 93.81 170 GLU B CA 1
ATOM 3589 C C . GLU B 1 170 ? 15.922 27.719 12.891 1 93.81 170 GLU B C 1
ATOM 3591 O O . GLU B 1 170 ? 16.906 28.094 13.531 1 93.81 170 GLU B O 1
ATOM 3596 N N . LEU B 1 171 ? 15.211 26.703 13.18 1 93.62 171 LEU B N 1
ATOM 3597 C CA . LEU B 1 171 ? 15.555 25.891 14.344 1 93.62 171 LEU B CA 1
ATOM 3598 C C . LEU B 1 171 ? 16.891 25.188 14.133 1 93.62 171 LEU B C 1
ATOM 3600 O O . LEU B 1 171 ? 17.656 25 15.078 1 93.62 171 LEU B O 1
ATOM 3604 N N . MET B 1 172 ? 17.125 24.828 12.945 1 94.12 172 MET B N 1
ATOM 3605 C CA . MET B 1 172 ? 18.391 24.188 12.609 1 94.12 172 MET B CA 1
ATOM 3606 C C . MET B 1 172 ? 19.547 25.156 12.734 1 94.12 172 MET B C 1
ATOM 3608 O O . MET B 1 172 ? 20.594 24.812 13.305 1 94.12 172 MET B O 1
ATOM 3612 N N . ASP B 1 173 ? 19.328 26.312 12.25 1 94.38 17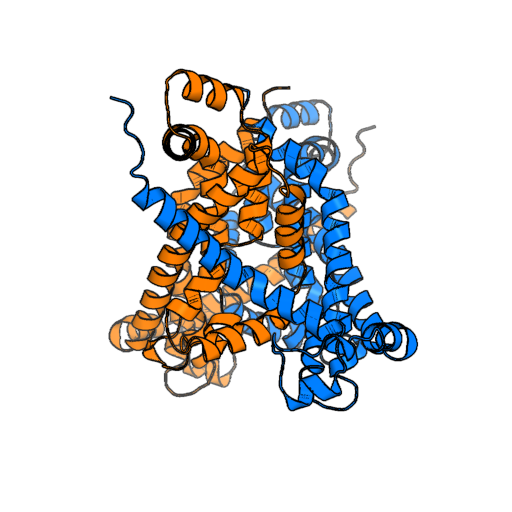3 ASP B N 1
ATOM 3613 C CA . ASP B 1 173 ? 20.375 27.344 12.305 1 94.38 173 ASP B CA 1
ATOM 3614 C C . ASP B 1 173 ? 20.688 27.719 13.75 1 94.38 173 ASP B C 1
ATOM 3616 O O . ASP B 1 173 ? 21.859 27.875 14.109 1 94.38 173 ASP B O 1
ATOM 3620 N N . ALA B 1 174 ? 19.641 27.828 14.508 1 95.62 174 ALA B N 1
ATOM 3621 C CA . ALA B 1 174 ? 19.812 28.156 15.922 1 95.62 174 ALA B CA 1
ATOM 3622 C C . ALA B 1 174 ? 20.594 27.062 16.641 1 95.62 174 ALA B C 1
ATOM 3624 O O . ALA B 1 174 ? 21.469 27.344 17.469 1 95.62 174 ALA B O 1
ATOM 3625 N N . ALA B 1 175 ? 20.266 25.891 16.344 1 94.94 175 ALA B N 1
ATOM 3626 C CA . ALA B 1 175 ? 20.938 24.766 16.984 1 94.94 175 ALA B CA 1
ATOM 3627 C C . ALA B 1 175 ? 22.406 24.688 16.562 1 94.94 175 ALA B C 1
ATOM 3629 O O . ALA B 1 175 ? 23.266 24.312 17.359 1 94.94 175 ALA B O 1
ATOM 3630 N N . ARG B 1 176 ? 22.641 25.062 15.344 1 93.56 176 ARG B N 1
ATOM 3631 C CA . ARG B 1 176 ? 24.016 25.109 14.852 1 93.56 176 ARG B CA 1
ATOM 3632 C C . ARG B 1 176 ? 24.828 26.156 15.617 1 93.56 176 ARG B C 1
ATOM 3634 O O . ARG B 1 176 ? 25.984 25.906 15.961 1 93.56 176 ARG B O 1
ATOM 3641 N N . ILE B 1 177 ? 24.203 27.188 15.797 1 95.25 177 ILE B N 1
ATOM 3642 C CA . ILE B 1 177 ? 24.844 28.266 16.531 1 95.25 177 ILE B CA 1
ATOM 3643 C C . ILE B 1 177 ? 25.156 27.812 17.953 1 95.25 177 ILE B C 1
ATOM 3645 O O . ILE B 1 177 ? 26.188 28.156 18.516 1 95.25 177 ILE B O 1
ATOM 3649 N N . ASP B 1 178 ? 24.328 26.984 18.578 1 94.44 178 ASP B N 1
ATOM 3650 C CA . ASP B 1 178 ? 24.516 26.453 19.922 1 94.44 178 ASP B CA 1
ATOM 3651 C C . ASP B 1 178 ? 25.547 25.328 19.938 1 94.44 178 ASP B C 1
ATOM 3653 O O . ASP B 1 178 ? 25.859 24.797 21 1 94.44 178 ASP B O 1
ATOM 3657 N N . GLY B 1 179 ? 26.016 24.953 18.766 1 92.12 179 GLY B N 1
ATOM 3658 C CA . GLY B 1 179 ? 27.094 23.984 18.672 1 92.12 179 GLY B CA 1
ATOM 3659 C C . GLY B 1 179 ? 26.609 22.547 18.531 1 92.12 179 GLY B C 1
ATOM 3660 O O . GLY B 1 179 ? 27.375 21.609 18.719 1 92.12 179 GLY B O 1
ATOM 3661 N N . CYS B 1 180 ? 25.359 22.422 18.25 1 92.12 180 CYS B N 1
ATOM 3662 C CA . CYS B 1 180 ? 24.828 21.062 18.062 1 92.12 180 CYS B CA 1
ATOM 3663 C C . CYS B 1 180 ? 25.312 20.469 16.766 1 92.12 180 CYS B C 1
ATOM 3665 O O . CYS B 1 180 ? 25.469 21.172 15.758 1 92.12 180 CYS B O 1
ATOM 3667 N N . THR B 1 181 ? 25.562 19.109 16.828 1 91.31 181 THR B N 1
ATOM 3668 C CA . THR B 1 181 ? 25.922 18.391 15.602 1 91.31 181 THR B CA 1
ATOM 3669 C C . THR B 1 181 ? 24.703 18.172 14.719 1 91.31 181 THR B C 1
ATOM 3671 O O . THR B 1 181 ? 23.562 18.297 15.18 1 91.31 181 THR B O 1
ATOM 3674 N N . GLU B 1 182 ? 24.953 17.875 13.422 1 90.25 182 GLU B N 1
ATOM 3675 C CA . GLU B 1 182 ? 23.844 17.641 12.5 1 90.25 182 GLU B CA 1
ATOM 3676 C C . GLU B 1 182 ? 23 16.453 12.938 1 90.25 182 GLU B C 1
ATOM 3678 O O . GLU B 1 182 ? 21.766 16.484 12.812 1 90.25 182 GLU B O 1
ATOM 3683 N N . TYR B 1 183 ? 23.625 15.445 13.438 1 89.12 183 TYR B N 1
ATOM 3684 C CA . TYR B 1 183 ? 22.891 14.305 13.953 1 89.12 183 TYR B CA 1
ATOM 3685 C C . TYR B 1 183 ? 22.094 14.68 15.203 1 89.12 183 TYR B C 1
ATOM 3687 O O . TYR B 1 183 ? 20.969 14.211 15.398 1 89.12 183 TYR B O 1
ATOM 3695 N N . GLY B 1 184 ? 22.719 15.508 16 1 91.19 184 GLY B N 1
ATOM 3696 C CA . GLY B 1 184 ? 22.016 16.016 17.156 1 91.19 184 GLY B CA 1
ATOM 3697 C C . GLY B 1 184 ? 20.781 16.812 16.812 1 91.19 184 GLY B C 1
ATOM 3698 O O . GLY B 1 184 ? 19.719 16.672 17.438 1 91.19 184 GLY B O 1
ATOM 3699 N N . ILE B 1 185 ? 20.984 17.688 15.812 1 94.88 185 ILE B N 1
ATOM 3700 C CA . ILE B 1 185 ? 19.859 18.516 15.352 1 94.88 185 ILE B CA 1
ATOM 3701 C C . ILE B 1 185 ? 18.734 17.609 14.852 1 94.88 185 ILE B C 1
ATOM 3703 O O . ILE B 1 185 ? 17.562 17.828 15.203 1 94.88 185 ILE B O 1
ATOM 3707 N N . PHE B 1 186 ? 19.062 16.578 14.117 1 94.75 186 PHE B N 1
ATOM 3708 C CA . PHE B 1 186 ? 18.047 15.68 13.578 1 94.75 186 PHE B CA 1
ATOM 3709 C C . PHE B 1 186 ? 17.328 14.945 14.703 1 94.75 186 PHE B C 1
ATOM 3711 O O . PHE B 1 186 ? 16.109 14.992 14.797 1 94.75 186 PHE B O 1
ATOM 3718 N N . PHE B 1 187 ? 18.047 14.352 15.609 1 94.31 187 PHE B N 1
ATOM 3719 C CA . PHE B 1 187 ? 17.453 13.438 16.578 1 94.31 187 PHE B CA 1
ATOM 3720 C C . PHE B 1 187 ? 16.797 14.211 17.719 1 94.31 187 PHE B C 1
ATOM 3722 O O . PHE B 1 187 ? 15.766 13.781 18.25 1 94.31 187 PHE B O 1
ATOM 3729 N N . LYS B 1 188 ? 17.234 15.398 18.031 1 94.38 188 LYS B N 1
ATOM 3730 C CA . LYS B 1 188 ? 16.766 16.078 19.219 1 94.38 188 LYS B CA 1
ATOM 3731 C C . LYS B 1 188 ? 15.742 17.156 18.875 1 94.38 188 LYS B C 1
ATOM 3733 O O . LYS B 1 188 ? 14.898 17.516 19.688 1 94.38 188 LYS B O 1
ATOM 3738 N N . ILE B 1 189 ? 15.789 17.641 17.656 1 95.06 189 ILE B N 1
ATOM 3739 C CA . ILE B 1 189 ? 14.961 18.797 17.328 1 95.06 189 ILE B CA 1
ATOM 3740 C C . ILE B 1 189 ? 14.008 18.453 16.188 1 95.06 189 ILE B C 1
ATOM 3742 O O . ILE B 1 189 ? 12.789 18.422 16.375 1 95.06 189 ILE B O 1
ATOM 3746 N N . MET B 1 190 ? 14.578 18.047 15.086 1 95.12 190 MET B N 1
ATOM 3747 C CA . MET B 1 190 ? 13.773 17.922 13.883 1 95.12 190 MET B CA 1
ATOM 3748 C C . MET B 1 190 ? 12.914 16.672 13.93 1 95.12 190 MET B C 1
ATOM 3750 O O . MET B 1 190 ? 11.727 16.703 13.578 1 95.12 190 MET B O 1
ATOM 3754 N N . LEU B 1 191 ? 13.453 15.555 14.398 1 95.12 191 LEU B N 1
ATOM 3755 C CA . LEU B 1 191 ? 12.734 14.289 14.422 1 95.12 191 LEU B CA 1
ATOM 3756 C C . LEU B 1 191 ? 11.516 14.375 15.328 1 95.12 191 LEU B C 1
ATOM 3758 O O . LEU B 1 191 ? 10.422 13.945 14.945 1 95.12 191 LEU B O 1
ATOM 3762 N N . PRO B 1 192 ? 11.664 14.953 16.469 1 92.44 192 PRO B N 1
ATOM 3763 C CA . PRO B 1 192 ? 10.484 15.117 17.312 1 92.44 192 PRO B CA 1
ATOM 3764 C C . PRO B 1 192 ? 9.406 15.977 16.656 1 92.44 192 PRO B C 1
ATOM 3766 O O . PRO B 1 192 ? 8.211 15.734 16.844 1 92.44 192 PRO B O 1
ATOM 3769 N N . LEU B 1 193 ? 9.828 16.969 15.898 1 88.44 193 LEU B N 1
ATOM 3770 C CA . LEU B 1 193 ? 8.875 17.828 15.195 1 88.44 193 LEU B CA 1
ATOM 3771 C C . LEU B 1 193 ? 8.148 17.047 14.109 1 88.44 193 LEU B C 1
ATOM 3773 O O . LEU B 1 193 ? 7.07 17.453 13.664 1 88.44 193 LEU B O 1
ATOM 3777 N N . MET B 1 194 ? 8.719 15.875 13.719 1 90.19 194 MET B N 1
ATOM 3778 C CA . MET B 1 194 ? 8.117 15.047 12.672 1 90.19 194 MET B CA 1
ATOM 3779 C C . MET B 1 194 ? 7.27 13.938 13.281 1 90.19 194 MET B C 1
ATOM 3781 O O . MET B 1 194 ? 6.93 12.969 12.602 1 90.19 194 MET B O 1
ATOM 3785 N N . GLY B 1 195 ? 6.926 14.07 14.5 1 87.81 195 GLY B N 1
ATOM 3786 C CA . GLY B 1 195 ? 6.168 13.078 15.25 1 87.81 195 GLY B CA 1
ATOM 3787 C C . GLY B 1 195 ? 4.914 12.617 14.531 1 87.81 195 GLY B C 1
ATOM 3788 O O . GLY B 1 195 ? 4.723 11.414 14.32 1 87.81 195 GLY B O 1
ATOM 3789 N N . PRO B 1 196 ? 4.102 13.5 14.07 1 80.44 196 PRO B N 1
ATOM 3790 C CA . PRO B 1 196 ? 2.869 13.125 13.383 1 80.44 196 PRO B CA 1
ATOM 3791 C C . PRO B 1 196 ? 3.133 12.32 12.109 1 80.44 196 PRO B C 1
ATOM 3793 O O . PRO B 1 196 ? 2.43 11.352 11.828 1 80.44 196 PRO B O 1
ATOM 3796 N N . SER B 1 197 ? 4.105 12.867 11.383 1 84.75 197 SER B N 1
ATOM 3797 C CA . SER B 1 197 ? 4.445 12.141 10.156 1 84.75 197 SER B CA 1
ATOM 3798 C C . SER B 1 197 ? 5.008 10.758 10.469 1 84.75 197 SER B C 1
ATOM 3800 O O . SER B 1 197 ? 4.754 9.805 9.734 1 84.75 197 SER B O 1
ATOM 3802 N N . LEU B 1 198 ? 5.742 10.648 11.594 1 91.56 198 LEU B N 1
ATOM 3803 C CA . LEU B 1 198 ? 6.277 9.359 12.016 1 91.56 198 LEU B CA 1
ATOM 3804 C C . LEU B 1 198 ? 5.148 8.406 12.398 1 91.56 198 LEU B C 1
ATOM 3806 O O . LEU B 1 198 ? 5.172 7.23 12.023 1 91.56 198 LEU B O 1
ATOM 3810 N N . ALA B 1 199 ? 4.215 8.922 13.062 1 86.19 199 ALA B N 1
ATOM 3811 C CA . ALA B 1 199 ? 3.082 8.094 13.484 1 86.19 199 ALA B CA 1
ATOM 3812 C C . ALA B 1 199 ? 2.293 7.598 12.281 1 86.19 199 ALA B C 1
ATOM 3814 O O . ALA B 1 199 ? 1.949 6.414 12.195 1 86.19 199 ALA B O 1
ATOM 3815 N N . ALA B 1 200 ? 2.051 8.492 11.367 1 82.62 200 ALA B N 1
ATOM 3816 C CA . ALA B 1 200 ? 1.305 8.133 10.164 1 82.62 200 ALA B CA 1
ATOM 3817 C C . ALA B 1 200 ? 2.043 7.066 9.359 1 82.62 200 ALA B C 1
ATOM 3819 O O . ALA B 1 200 ? 1.445 6.074 8.938 1 82.62 200 ALA B O 1
ATOM 3820 N N . MET B 1 201 ? 3.322 7.273 9.234 1 89.12 201 MET B N 1
ATOM 3821 C CA . MET B 1 201 ? 4.105 6.34 8.438 1 89.12 201 MET B CA 1
ATOM 3822 C C . MET B 1 201 ? 4.305 5.02 9.18 1 89.12 201 MET B C 1
ATOM 3824 O O . MET B 1 201 ? 4.461 3.969 8.555 1 89.12 201 MET B O 1
ATOM 3828 N N . ALA B 1 202 ? 4.332 5.121 10.492 1 91.31 202 ALA B N 1
ATOM 3829 C CA . ALA B 1 202 ? 4.41 3.885 11.266 1 91.31 202 ALA B CA 1
ATOM 3830 C C . ALA B 1 202 ? 3.209 2.986 10.992 1 91.31 202 ALA B C 1
ATOM 3832 O O . ALA B 1 202 ? 3.359 1.774 10.82 1 91.31 202 ALA B O 1
ATOM 3833 N N . ILE B 1 203 ? 2.084 3.557 10.914 1 85.94 203 ILE B N 1
ATOM 3834 C CA . ILE B 1 203 ? 0.863 2.803 10.656 1 85.94 203 ILE B CA 1
ATOM 3835 C C . ILE B 1 203 ? 0.891 2.24 9.234 1 85.94 203 ILE B C 1
ATOM 3837 O O . ILE B 1 203 ? 0.656 1.048 9.023 1 85.94 203 ILE B O 1
ATOM 3841 N N . LEU B 1 204 ? 1.227 3.1 8.312 1 87 204 LEU B N 1
ATOM 3842 C CA . LEU B 1 204 ? 1.212 2.684 6.918 1 87 204 LEU B CA 1
ATOM 3843 C C . LEU B 1 204 ? 2.254 1.601 6.66 1 87 204 LEU B C 1
ATOM 3845 O O . LEU B 1 204 ? 1.967 0.601 5.996 1 87 204 LEU B O 1
ATOM 3849 N N . GLN B 1 205 ? 3.447 1.796 7.145 1 92.44 205 GLN B N 1
ATOM 3850 C CA . GLN B 1 205 ? 4.504 0.808 6.961 1 92.44 205 GLN B CA 1
ATOM 3851 C C . GLN B 1 205 ? 4.199 -0.475 7.73 1 92.44 205 GLN B C 1
ATOM 3853 O O . GLN B 1 205 ? 4.555 -1.569 7.285 1 92.44 205 GLN B O 1
ATOM 3858 N N . GLY B 1 206 ? 3.658 -0.278 8.891 1 91.75 206 GLY B N 1
ATOM 3859 C CA . GLY B 1 206 ? 3.242 -1.447 9.648 1 91.75 206 GLY B CA 1
ATOM 3860 C C . GLY B 1 206 ? 2.217 -2.297 8.914 1 91.75 206 GLY B C 1
ATOM 3861 O O . GLY B 1 206 ? 2.352 -3.52 8.852 1 91.75 206 GLY B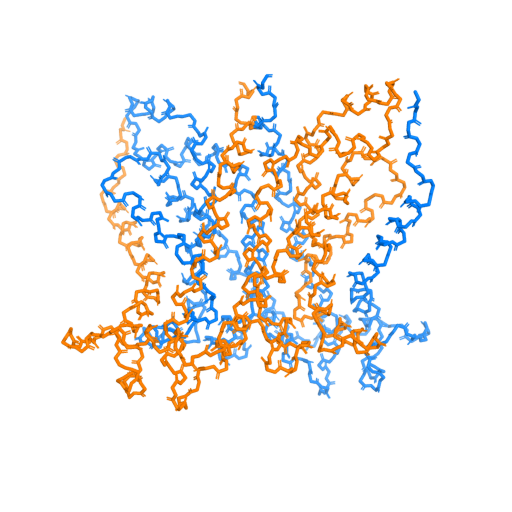 O 1
ATOM 3862 N N . LEU B 1 207 ? 1.249 -1.634 8.352 1 88.69 207 LEU B N 1
ATOM 3863 C CA . LEU B 1 207 ? 0.227 -2.328 7.574 1 88.69 207 LEU B CA 1
ATOM 3864 C C . LEU B 1 207 ? 0.842 -3.018 6.363 1 88.69 207 LEU B C 1
ATOM 3866 O O . LEU B 1 207 ? 0.52 -4.172 6.07 1 88.69 207 LEU B O 1
ATOM 3870 N N . ASN B 1 208 ? 1.688 -2.316 5.723 1 90.19 208 ASN B N 1
ATOM 3871 C CA . ASN B 1 208 ? 2.332 -2.867 4.535 1 90.19 208 ASN B CA 1
ATOM 3872 C C . ASN B 1 208 ? 3.172 -4.098 4.871 1 90.19 208 ASN B C 1
ATOM 3874 O O . ASN B 1 208 ? 3.115 -5.105 4.168 1 90.19 208 ASN B O 1
ATOM 3878 N N . SER B 1 209 ? 3.928 -4.008 5.898 1 94 209 SER B N 1
ATOM 3879 C CA . SER B 1 209 ? 4.777 -5.125 6.297 1 94 209 SER B CA 1
ATOM 3880 C C . SER B 1 209 ? 3.945 -6.309 6.77 1 94 209 SER B C 1
ATOM 3882 O O . SER B 1 209 ? 4.238 -7.457 6.426 1 94 209 SER B O 1
ATOM 3884 N N . TRP B 1 210 ? 2.934 -6.016 7.523 1 91.75 210 TRP B N 1
ATOM 3885 C CA . TRP B 1 210 ? 2.068 -7.055 8.07 1 91.75 210 TRP B CA 1
ATOM 3886 C C . TRP B 1 210 ? 1.377 -7.836 6.961 1 91.75 210 TRP B C 1
ATOM 3888 O O . TRP B 1 210 ? 1.218 -9.055 7.055 1 91.75 210 TRP B O 1
ATOM 3898 N N . ASN B 1 211 ? 1.062 -7.191 5.871 1 89.5 211 ASN B N 1
ATOM 3899 C CA . ASN B 1 211 ? 0.27 -7.785 4.801 1 89.5 211 ASN B CA 1
ATOM 3900 C C . ASN B 1 211 ? 1.146 -8.219 3.627 1 89.5 211 ASN B C 1
ATOM 3902 O O . ASN B 1 211 ? 0.649 -8.766 2.645 1 89.5 211 ASN B O 1
ATOM 3906 N N . ASN B 1 212 ? 2.395 -7.945 3.764 1 92.06 212 ASN B N 1
ATOM 3907 C CA . ASN B 1 212 ? 3.301 -8.273 2.666 1 92.06 212 ASN B CA 1
ATOM 3908 C C . ASN B 1 212 ? 3.289 -9.766 2.359 1 92.06 212 ASN B C 1
ATOM 3910 O O . ASN B 1 212 ? 3.553 -10.594 3.238 1 92.06 212 ASN B O 1
ATOM 3914 N N . PHE B 1 213 ? 3.041 -10.141 1.146 1 90.69 213 PHE B N 1
ATOM 3915 C CA . PHE B 1 213 ? 2.887 -11.539 0.767 1 90.69 213 PHE B CA 1
ATOM 3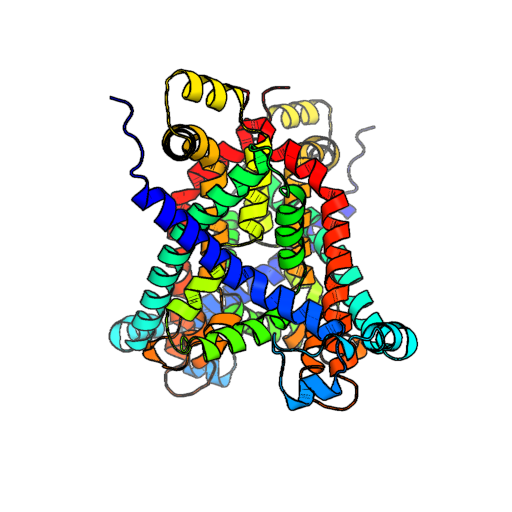916 C C . PHE B 1 213 ? 3.881 -11.922 -0.322 1 90.69 213 PHE B C 1
ATOM 3918 O O . PHE B 1 213 ? 4.633 -12.883 -0.174 1 90.69 213 PHE B O 1
ATOM 3925 N N . LEU B 1 214 ? 3.988 -11.109 -1.364 1 89.88 214 LEU B N 1
ATOM 3926 C CA . LEU B 1 214 ? 4.664 -11.508 -2.594 1 89.88 214 LEU B CA 1
ATOM 3927 C C . LEU B 1 214 ? 6.168 -11.641 -2.369 1 89.88 214 LEU B C 1
ATOM 3929 O O . LEU B 1 214 ? 6.758 -12.68 -2.689 1 89.88 214 LEU B O 1
ATOM 3933 N N . TRP B 1 215 ? 6.762 -10.695 -1.752 1 93.94 215 TRP B N 1
ATOM 3934 C CA . TRP B 1 215 ? 8.211 -10.719 -1.609 1 93.94 215 TRP B CA 1
ATOM 3935 C C . TRP B 1 215 ? 8.648 -11.82 -0.65 1 93.94 215 TRP B C 1
ATOM 3937 O O . TRP B 1 215 ? 9.5 -12.641 -0.986 1 93.94 215 TRP B O 1
ATOM 3947 N N . PRO B 1 216 ? 8.047 -11.875 0.53 1 96.44 216 PRO B N 1
ATOM 3948 C CA . PRO B 1 216 ? 8.43 -12.984 1.407 1 96.44 216 PRO B CA 1
ATOM 3949 C C . PRO B 1 216 ? 8.203 -14.352 0.762 1 96.44 216 PRO B C 1
ATOM 3951 O O . PRO B 1 216 ? 8.977 -15.281 0.99 1 96.44 216 PRO B O 1
ATOM 3954 N N . LEU B 1 217 ? 7.18 -14.477 -0.01 1 93.69 217 LEU B N 1
ATOM 3955 C CA . LEU B 1 217 ? 6.891 -15.734 -0.69 1 93.69 217 LEU B CA 1
ATOM 3956 C C . LEU B 1 217 ? 8.039 -16.125 -1.615 1 93.69 217 LEU B C 1
ATOM 3958 O O . LEU B 1 217 ? 8.352 -17.312 -1.753 1 93.69 217 LEU B O 1
ATOM 3962 N N . VAL B 1 218 ? 8.664 -15.164 -2.203 1 93.69 218 VAL B N 1
ATOM 3963 C CA . VAL B 1 218 ? 9.711 -15.406 -3.197 1 93.69 218 VAL B CA 1
ATOM 3964 C C . VAL B 1 218 ? 11.023 -15.734 -2.496 1 93.69 218 VAL B C 1
ATOM 3966 O O . VAL B 1 218 ? 11.797 -16.562 -2.971 1 93.69 218 VAL B O 1
ATOM 3969 N N . VAL B 1 219 ? 11.258 -15.203 -1.318 1 96.69 219 VAL B N 1
ATOM 3970 C CA . VAL B 1 219 ? 12.609 -15.281 -0.776 1 96.69 219 VAL B CA 1
ATOM 3971 C C . VAL B 1 219 ? 12.648 -16.297 0.365 1 96.69 219 VAL B C 1
ATOM 3973 O O . VAL B 1 219 ? 13.719 -16.766 0.749 1 96.69 219 VAL B O 1
ATOM 3976 N N . LEU B 1 220 ? 11.523 -16.625 0.959 1 97.25 220 LEU B N 1
ATOM 3977 C CA . LEU B 1 220 ? 11.492 -17.609 2.037 1 97.25 220 LEU B CA 1
ATOM 3978 C C . LEU B 1 220 ? 11.172 -19 1.497 1 97.25 220 LEU B C 1
ATOM 3980 O O . LEU B 1 220 ? 10.367 -19.141 0.57 1 97.25 220 LEU B O 1
ATOM 3984 N N . ARG B 1 221 ? 11.773 -20.078 2.166 1 95.12 221 ARG B N 1
ATOM 3985 C CA . ARG B 1 221 ? 11.586 -21.438 1.683 1 95.12 221 ARG B CA 1
ATOM 3986 C C . ARG B 1 221 ? 11.125 -22.359 2.807 1 95.12 221 ARG B C 1
ATOM 3988 O O . ARG B 1 221 ? 10.25 -23.219 2.602 1 95.12 221 ARG B O 1
ATOM 3995 N N . SER B 1 222 ? 11.609 -22.156 3.967 1 96.56 222 SER B N 1
ATOM 3996 C CA . SER B 1 222 ? 11.312 -23.031 5.09 1 96.56 222 SER B CA 1
ATOM 3997 C C . SER B 1 222 ? 9.961 -22.688 5.715 1 96.56 222 SER B C 1
ATOM 3999 O O . SER B 1 222 ? 9.68 -21.516 5.984 1 96.56 222 SER B O 1
ATOM 4001 N N . ASN B 1 223 ? 9.289 -23.703 6.004 1 94.81 223 ASN B N 1
ATOM 4002 C CA . ASN B 1 223 ? 7.938 -23.547 6.527 1 94.81 223 ASN B CA 1
ATOM 4003 C C . ASN B 1 223 ? 7.93 -22.781 7.848 1 94.81 223 ASN B C 1
ATOM 4005 O O . ASN B 1 223 ? 7.035 -21.969 8.102 1 94.81 223 ASN B O 1
ATOM 4009 N N . ASP B 1 224 ? 8.875 -23.016 8.617 1 95.88 224 ASP B N 1
ATOM 4010 C CA . ASP B 1 224 ? 8.914 -22.391 9.93 1 95.88 224 ASP B CA 1
ATOM 4011 C C . ASP B 1 224 ? 9.336 -20.922 9.828 1 95.88 224 ASP B C 1
ATOM 4013 O O . ASP B 1 224 ? 9.195 -20.156 10.789 1 95.88 224 ASP B O 1
ATOM 4017 N N . MET B 1 225 ? 9.758 -20.484 8.625 1 97.25 225 MET B N 1
ATOM 4018 C CA . MET B 1 225 ? 10.234 -19.109 8.453 1 97.25 225 MET B CA 1
ATOM 4019 C C . MET B 1 225 ? 9.164 -18.25 7.801 1 97.25 225 MET B C 1
ATOM 4021 O O . MET B 1 225 ? 9.344 -17.031 7.656 1 97.25 225 MET B O 1
ATOM 4025 N N . PHE B 1 226 ? 8.062 -18.828 7.535 1 96.94 226 PHE B N 1
ATOM 4026 C CA . PHE B 1 226 ? 7.031 -18.094 6.82 1 96.94 226 PHE B CA 1
ATOM 4027 C C . PHE B 1 226 ? 6.441 -16.984 7.695 1 96.94 226 PHE B C 1
ATOM 4029 O O . PHE B 1 226 ? 6.457 -17.094 8.922 1 96.94 226 PHE B O 1
ATOM 4036 N N . THR B 1 227 ? 6.02 -15.914 6.961 1 96.56 227 THR B N 1
ATOM 4037 C CA . THR B 1 227 ? 5.16 -14.93 7.609 1 96.56 227 THR B CA 1
ATOM 4038 C C . THR B 1 227 ? 3.717 -15.422 7.664 1 96.56 227 THR B C 1
ATOM 4040 O O . THR B 1 227 ? 3.377 -16.438 7.047 1 96.56 227 THR B O 1
ATOM 4043 N N . LEU B 1 228 ? 2.951 -14.719 8.414 1 94 228 LEU B N 1
ATOM 4044 C CA . LEU B 1 228 ? 1.578 -15.148 8.656 1 94 228 LEU B CA 1
ATOM 4045 C C . LEU B 1 228 ? 0.785 -15.203 7.355 1 94 228 LEU B C 1
ATOM 4047 O O . LEU B 1 228 ? 0.08 -16.172 7.09 1 94 228 LEU B O 1
ATOM 4051 N N . PRO B 1 229 ? 0.879 -14.18 6.453 1 92.06 229 PRO B N 1
ATOM 4052 C CA . PRO B 1 229 ? 0.127 -14.258 5.199 1 92.06 229 PRO B CA 1
ATOM 4053 C C . PRO B 1 229 ? 0.496 -15.484 4.367 1 92.06 229 PRO B C 1
ATOM 4055 O O . PRO B 1 229 ? -0.385 -16.156 3.814 1 92.06 229 PRO B O 1
ATOM 4058 N N . ILE B 1 230 ? 1.737 -15.828 4.324 1 93.12 230 ILE B N 1
ATOM 4059 C CA . ILE B 1 230 ? 2.18 -17 3.562 1 93.12 230 ILE B CA 1
ATOM 4060 C C . ILE B 1 230 ? 1.688 -18.266 4.238 1 93.12 230 ILE B C 1
ATOM 4062 O O . ILE B 1 230 ? 1.183 -19.172 3.572 1 93.12 230 ILE B O 1
ATOM 4066 N N . GLY B 1 231 ? 1.92 -18.328 5.516 1 93.62 231 GLY B N 1
ATOM 4067 C CA . GLY B 1 231 ? 1.437 -19.484 6.254 1 93.62 231 GLY B CA 1
ATOM 4068 C C . GLY B 1 231 ? -0.045 -19.734 6.055 1 93.62 231 GLY B C 1
ATOM 4069 O O . GLY B 1 231 ? -0.452 -20.875 5.781 1 93.62 231 GLY B O 1
ATOM 4070 N N . LEU B 1 232 ? -0.842 -18.719 6.156 1 90.56 232 LEU B N 1
ATOM 4071 C CA . LEU B 1 232 ? -2.283 -18.859 5.973 1 90.56 232 LEU B CA 1
ATOM 4072 C C . LEU B 1 232 ? -2.615 -19.297 4.551 1 90.56 232 LEU B C 1
ATOM 4074 O O . LEU B 1 232 ? -3.561 -20.062 4.34 1 90.56 232 LEU B O 1
ATOM 4078 N N . ALA B 1 233 ? -1.881 -18.844 3.629 1 87.69 233 ALA B N 1
ATOM 4079 C CA . ALA B 1 233 ? -2.107 -19.219 2.234 1 87.69 233 ALA B CA 1
ATOM 4080 C C . ALA B 1 233 ? -1.887 -20.703 2.016 1 87.69 233 ALA B C 1
ATOM 4082 O O . ALA B 1 233 ? -2.543 -21.328 1.172 1 87.69 233 ALA B O 1
ATOM 4083 N N . THR B 1 234 ? -0.958 -21.266 2.734 1 88.5 234 THR B N 1
ATOM 4084 C CA . THR B 1 234 ? -0.704 -22.688 2.605 1 88.5 234 THR B CA 1
ATOM 4085 C C . THR B 1 234 ? -1.893 -23.5 3.119 1 88.5 234 THR B C 1
ATOM 4087 O O . THR B 1 234 ? -2.021 -24.688 2.814 1 88.5 234 THR B O 1
ATOM 4090 N N . LEU B 1 235 ? -2.736 -22.844 3.871 1 87.81 235 LEU B N 1
ATOM 4091 C CA . LEU B 1 235 ? -3.857 -23.531 4.5 1 87.81 235 LEU B CA 1
ATOM 4092 C C . LEU B 1 235 ? -5.102 -23.453 3.621 1 87.81 235 LEU B C 1
ATOM 4094 O O . LEU B 1 235 ? -6.152 -24 3.979 1 87.81 235 LEU B O 1
ATOM 4098 N N . LEU B 1 236 ? -5.008 -22.828 2.492 1 81.88 236 LEU B N 1
ATOM 4099 C CA . LEU B 1 236 ? -6.137 -22.703 1.576 1 81.88 236 LEU B CA 1
ATOM 4100 C C . LEU B 1 236 ? -6.422 -24.031 0.875 1 81.88 236 LEU B C 1
ATOM 4102 O O . LEU B 1 236 ? -7.312 -24.109 0.029 1 81.88 236 LEU B O 1
ATOM 4106 N N . THR B 1 237 ? -5.809 -25.062 1.246 1 77.62 237 THR B N 1
ATOM 4107 C CA . THR B 1 237 ? -6.062 -26.406 0.721 1 77.62 237 THR B CA 1
ATOM 4108 C C . THR B 1 237 ? -6.871 -27.234 1.718 1 77.62 237 THR B C 1
ATOM 4110 O O . THR B 1 237 ? -6.68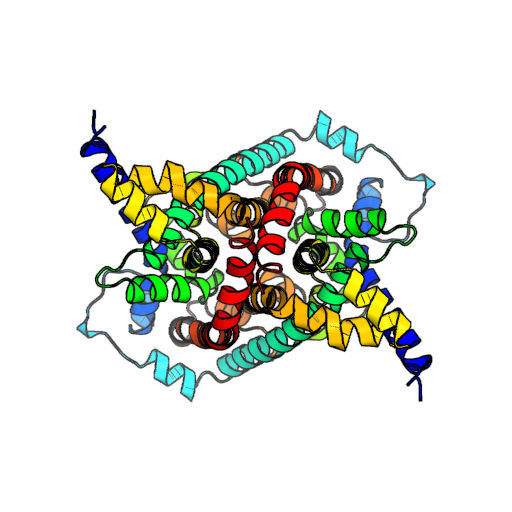4 -27.109 2.93 1 77.62 237 THR B O 1
ATOM 4113 N N . PRO B 1 238 ? -7.852 -27.922 1.149 1 72.38 238 PRO B N 1
ATOM 4114 C CA . PRO B 1 238 ? -8.773 -28.672 2.012 1 72.38 238 PRO B CA 1
ATOM 4115 C C . PRO B 1 238 ? -8.133 -29.938 2.605 1 72.38 238 PRO B C 1
ATOM 4117 O O . PRO B 1 238 ? -8.633 -31.047 2.4 1 72.38 238 PRO B O 1
ATOM 4120 N N . TYR B 1 239 ? -7.051 -29.719 3.1 1 75.88 239 TYR B N 1
ATOM 4121 C CA . TYR B 1 239 ? -6.395 -30.875 3.689 1 75.88 239 TYR B CA 1
ATOM 4122 C C . TYR B 1 239 ? -6.395 -30.781 5.211 1 75.88 239 TYR B C 1
ATOM 4124 O O . TYR B 1 239 ? -6.031 -29.75 5.781 1 75.88 239 TYR B O 1
ATOM 4132 N N . GLY B 1 240 ? -6.91 -31.875 5.734 1 76.38 240 GLY B N 1
ATOM 4133 C CA . GLY B 1 240 ? -6.836 -32 7.184 1 76.38 240 GLY B CA 1
ATOM 4134 C C . GLY B 1 240 ? -7.586 -30.906 7.91 1 76.38 240 GLY B C 1
ATOM 4135 O O . GLY B 1 240 ? -8.758 -30.641 7.625 1 76.38 240 GLY B O 1
ATOM 4136 N N . ASN B 1 241 ? -6.84 -30.328 8.875 1 81.19 241 ASN B N 1
ATOM 4137 C CA . ASN B 1 241 ? -7.422 -29.297 9.727 1 81.19 241 ASN B CA 1
ATOM 4138 C C . ASN B 1 241 ? -7.016 -27.891 9.266 1 81.19 241 ASN B C 1
ATOM 4140 O O . ASN B 1 241 ? -7.07 -26.953 10.047 1 81.19 241 ASN B O 1
ATOM 4144 N N . ASN B 1 242 ? -6.707 -27.844 8.023 1 83.88 242 ASN B N 1
ATOM 4145 C CA . ASN B 1 242 ? -6.211 -26.578 7.484 1 83.88 242 ASN B CA 1
ATOM 4146 C C . ASN B 1 242 ? -7.258 -25.484 7.586 1 83.88 242 ASN B C 1
ATOM 4148 O O . ASN B 1 242 ? -6.949 -24.359 8.008 1 83.88 242 ASN B O 1
ATOM 4152 N N . TYR B 1 243 ? -8.461 -25.891 7.398 1 82.88 243 TYR B N 1
ATOM 4153 C CA . TYR B 1 243 ? -9.5 -24.859 7.363 1 82.88 243 TYR B CA 1
ATOM 4154 C C . TYR B 1 243 ? -9.852 -24.391 8.773 1 82.88 243 TYR B C 1
ATOM 4156 O O . TYR B 1 243 ? -10.219 -23.234 8.977 1 82.88 243 TYR B O 1
ATOM 4164 N N . ASP B 1 244 ? -9.664 -25.297 9.703 1 84.56 244 ASP B N 1
ATOM 4165 C CA . ASP B 1 244 ? -9.875 -24.906 11.094 1 84.56 244 ASP B CA 1
ATOM 4166 C C . ASP B 1 244 ? -8.922 -23.781 11.5 1 84.56 244 ASP B C 1
ATOM 4168 O O . ASP B 1 244 ? -9.336 -22.797 12.102 1 84.56 244 ASP B O 1
ATOM 4172 N N . ILE B 1 245 ? -7.742 -23.984 11.047 1 87.19 245 ILE B N 1
ATOM 4173 C CA . ILE B 1 245 ? -6.699 -23.031 11.406 1 87.19 245 ILE B CA 1
ATOM 4174 C C . ILE B 1 245 ? -6.863 -21.766 10.578 1 87.19 245 ILE B C 1
ATOM 4176 O O . ILE B 1 245 ? -6.762 -20.656 11.109 1 87.19 245 ILE B O 1
ATOM 4180 N N . LEU B 1 246 ? -7.152 -21.922 9.336 1 87.19 246 LEU B N 1
ATOM 4181 C CA . LEU B 1 246 ? -7.254 -20.812 8.414 1 87.19 246 LEU B CA 1
ATOM 4182 C C . LEU B 1 246 ? -8.328 -19.828 8.867 1 87.19 246 LEU B C 1
ATOM 4184 O O . LEU B 1 246 ? -8.086 -18.609 8.93 1 87.19 246 LEU B O 1
ATOM 4188 N N . LEU B 1 247 ? -9.453 -20.297 9.203 1 84.62 247 LEU B N 1
ATOM 4189 C CA . LEU B 1 247 ? -10.594 -19.453 9.516 1 84.62 247 LEU B CA 1
ATOM 4190 C C . LEU B 1 247 ? -10.383 -18.719 10.836 1 84.62 247 LEU B C 1
ATOM 4192 O O . LEU B 1 247 ? -10.461 -17.484 10.891 1 84.62 247 LEU B O 1
ATOM 4196 N N . ALA B 1 248 ? -10.07 -19.484 11.844 1 87.44 248 ALA B N 1
ATOM 4197 C CA . ALA B 1 248 ? -9.812 -18.875 13.141 1 87.44 248 ALA B CA 1
ATOM 4198 C C . ALA B 1 248 ? -8.562 -18 13.094 1 87.44 248 ALA B C 1
ATOM 4200 O O . ALA B 1 248 ? -8.539 -16.906 13.672 1 87.44 248 ALA B O 1
ATOM 4201 N N . GLY B 1 249 ? -7.57 -18.484 12.438 1 90.62 249 GLY B N 1
ATOM 4202 C CA . GLY B 1 249 ? -6.328 -17.734 12.32 1 90.62 249 GLY B CA 1
ATOM 4203 C C . GLY B 1 249 ? -6.492 -16.422 11.586 1 90.62 249 GLY B C 1
ATOM 4204 O O . GLY B 1 249 ? -5.836 -15.438 11.914 1 90.62 249 GLY B O 1
ATOM 4205 N N . SER B 1 250 ? -7.336 -16.359 10.602 1 88 250 SER B N 1
ATOM 4206 C CA . SER B 1 250 ? -7.586 -15.148 9.836 1 88 250 SER B CA 1
ATOM 4207 C C . SER B 1 250 ? -8.234 -14.078 10.695 1 88 250 SER B C 1
ATOM 4209 O O . SER B 1 250 ? -7.918 -12.891 10.57 1 88 250 SER B O 1
ATOM 4211 N N . VAL B 1 251 ? -9.062 -14.516 11.539 1 86.38 251 VAL B N 1
ATOM 4212 C CA . VAL B 1 251 ? -9.719 -13.57 12.445 1 86.38 251 VAL B CA 1
ATOM 4213 C C . VAL B 1 251 ? -8.695 -13.016 13.438 1 86.38 251 VAL B C 1
ATOM 4215 O O . VAL B 1 251 ? -8.695 -11.812 13.727 1 86.38 251 VAL B O 1
ATOM 4218 N N . MET B 1 252 ? -7.793 -13.836 13.805 1 88.69 252 MET B N 1
ATOM 4219 C CA . MET B 1 252 ? -6.797 -13.438 14.797 1 88.69 252 MET B CA 1
ATOM 4220 C C . MET B 1 252 ? -5.797 -12.453 14.203 1 88.69 252 MET B C 1
ATOM 4222 O O . MET B 1 252 ? -5.09 -11.758 14.938 1 88.69 252 MET B O 1
ATOM 4226 N N . THR B 1 253 ? -5.758 -12.375 12.906 1 89.12 253 THR B N 1
ATOM 4227 C CA . THR B 1 253 ? -4.836 -11.453 12.25 1 89.12 253 THR B CA 1
ATOM 4228 C C . THR B 1 253 ? -5.207 -10 12.562 1 89.12 253 THR B C 1
ATOM 4230 O O . THR B 1 253 ? -4.402 -9.094 12.352 1 89.12 253 THR B O 1
ATOM 4233 N N . ILE B 1 254 ? -6.367 -9.789 13.094 1 85.31 254 ILE B N 1
ATOM 4234 C CA . ILE B 1 254 ? -6.887 -8.453 13.375 1 85.31 254 ILE B CA 1
ATOM 4235 C C . ILE B 1 254 ? -6.16 -7.852 14.57 1 85.31 254 ILE B C 1
ATOM 4237 O O . ILE B 1 254 ? -5.938 -6.641 14.633 1 85.31 254 ILE B O 1
ATOM 4241 N N . VAL B 1 255 ? -5.637 -8.609 15.422 1 85.5 255 VAL B N 1
ATOM 4242 C CA . VAL B 1 255 ? -5.188 -8.219 16.75 1 85.5 255 VAL B CA 1
ATOM 4243 C C . VAL B 1 255 ? -3.961 -7.324 16.641 1 85.5 255 VAL B C 1
ATOM 4245 O O . VAL B 1 255 ? -3.939 -6.219 17.188 1 85.5 255 VAL B O 1
ATOM 4248 N N . PRO B 1 256 ? -2.961 -7.66 15.859 1 86.44 256 PRO B N 1
ATOM 4249 C CA . PRO B 1 256 ? -1.759 -6.824 15.828 1 86.44 256 PRO B CA 1
ATOM 4250 C C . PRO B 1 256 ? -2.016 -5.445 15.227 1 86.44 256 PRO B C 1
ATOM 4252 O O . PRO B 1 256 ? -1.442 -4.449 15.68 1 86.44 256 PRO B O 1
ATOM 4255 N N . ILE B 1 257 ? -2.836 -5.41 14.305 1 81 257 ILE B N 1
ATOM 4256 C CA . ILE B 1 257 ? -3.1 -4.145 13.633 1 81 257 ILE B CA 1
ATOM 4257 C C . ILE B 1 257 ? -3.93 -3.238 14.539 1 81 257 ILE B C 1
ATOM 4259 O O . ILE B 1 257 ? -3.725 -2.021 14.57 1 81 257 ILE B O 1
ATOM 4263 N N . VAL B 1 258 ? -4.859 -3.875 15.297 1 79.75 258 VAL B N 1
ATOM 4264 C CA . VAL B 1 258 ? -5.633 -3.113 16.266 1 79.75 258 VAL B CA 1
ATOM 4265 C C . VAL B 1 258 ? -4.691 -2.492 17.297 1 79.75 258 VAL B C 1
ATOM 4267 O O . VAL B 1 258 ? -4.836 -1.319 17.656 1 79.75 258 VAL B O 1
ATOM 4270 N N . ILE B 1 259 ? -3.758 -3.244 17.672 1 83.56 259 ILE B N 1
ATOM 4271 C CA . ILE B 1 259 ? -2.783 -2.766 18.641 1 83.56 259 ILE B CA 1
ATOM 4272 C C . ILE B 1 259 ? -1.964 -1.628 18.031 1 83.56 259 ILE B C 1
ATOM 4274 O O . ILE B 1 259 ? -1.742 -0.601 18.688 1 83.56 259 ILE B O 1
ATOM 4278 N N . LEU B 1 260 ? -1.573 -1.788 16.844 1 82 260 LEU B N 1
ATOM 4279 C CA . LEU B 1 260 ? -0.815 -0.76 16.141 1 82 260 LEU B CA 1
ATOM 4280 C C . LEU B 1 260 ? -1.612 0.538 16.047 1 82 260 LEU B C 1
ATOM 4282 O O . LEU B 1 260 ? -1.071 1.621 16.281 1 82 260 LEU B O 1
ATOM 4286 N N . PHE B 1 261 ? -2.846 0.421 15.812 1 74.19 261 PHE B N 1
ATOM 4287 C CA . PHE B 1 261 ? -3.715 1.581 15.656 1 74.19 261 PHE B CA 1
ATOM 4288 C C . PHE B 1 261 ? -3.938 2.273 17 1 74.19 261 PHE B C 1
ATOM 4290 O O . PHE B 1 261 ? -3.908 3.504 17.078 1 74.19 261 PHE B O 1
ATOM 4297 N N . ILE B 1 262 ? -4.145 1.531 17.984 1 75.62 262 ILE B N 1
ATOM 4298 C CA . ILE B 1 262 ? -4.391 2.092 19.297 1 75.62 262 ILE B CA 1
ATOM 4299 C C . ILE B 1 262 ? -3.166 2.871 19.766 1 75.62 262 ILE B C 1
ATOM 4301 O O . ILE B 1 262 ? -3.293 3.943 20.359 1 75.62 262 ILE B O 1
ATOM 4305 N N . PHE B 1 263 ? -2.045 2.439 19.375 1 79.19 263 PHE B N 1
ATOM 4306 C CA . PHE B 1 263 ? -0.806 3.049 19.844 1 79.19 263 PHE B CA 1
ATOM 4307 C C . PHE B 1 263 ? -0.513 4.336 19.078 1 79.19 263 PHE B C 1
ATOM 4309 O O . PHE B 1 263 ? 0.018 5.293 19.641 1 79.19 263 PHE B O 1
ATOM 4316 N N . PHE B 1 264 ? -0.952 4.418 17.781 1 74.88 264 PHE B N 1
ATOM 4317 C CA . PHE B 1 264 ? -0.464 5.539 16.984 1 74.88 264 PHE B CA 1
ATOM 4318 C C . PHE B 1 264 ? -1.609 6.461 16.594 1 74.88 264 PHE B C 1
ATOM 4320 O O . PHE B 1 264 ? -1.382 7.539 16.031 1 74.88 264 PHE B O 1
ATOM 4327 N N . GLN B 1 265 ? -2.793 6.102 16.781 1 67.62 265 GLN B N 1
ATOM 4328 C CA . GLN B 1 265 ? -3.936 6.879 16.312 1 67.62 265 GLN B CA 1
ATOM 4329 C C . GLN B 1 265 ? -3.951 8.266 16.938 1 67.62 265 GLN B C 1
ATOM 4331 O O . GLN B 1 265 ? -4.453 9.219 16.344 1 67.62 265 GLN B O 1
ATOM 4336 N N . ARG B 1 266 ? -3.395 8.406 18.125 1 66.19 266 ARG B N 1
ATOM 4337 C CA . ARG B 1 266 ? -3.422 9.703 18.812 1 66.19 266 ARG B CA 1
ATOM 4338 C C . ARG B 1 266 ? -2.521 10.711 18.094 1 66.19 266 ARG B C 1
ATOM 4340 O O . ARG B 1 266 ? -2.754 11.914 18.172 1 66.19 266 ARG B O 1
ATOM 4347 N N . TYR B 1 267 ? -1.564 10.156 17.469 1 61.81 267 TYR B N 1
ATOM 4348 C CA . TYR B 1 267 ? -0.605 11.047 16.828 1 61.81 267 TYR B CA 1
ATOM 4349 C C . TYR B 1 267 ? -1.097 11.469 15.445 1 61.81 267 TYR B C 1
ATOM 4351 O O . TYR B 1 267 ? -0.625 12.461 14.891 1 61.81 267 TYR B O 1
ATOM 4359 N N . PHE B 1 268 ? -1.985 10.594 14.875 1 56.34 268 PHE B N 1
ATOM 4360 C CA . PHE B 1 268 ? -2.533 10.961 13.578 1 56.34 268 PHE B CA 1
ATOM 4361 C C . PHE B 1 268 ? -3.299 12.273 13.664 1 56.34 268 PHE B C 1
ATOM 4363 O O . PHE B 1 268 ? -3.254 13.094 12.742 1 56.34 268 PHE B O 1
ATOM 4370 N N . ILE B 1 269 ? -4.039 12.438 14.703 1 48.78 269 ILE B N 1
ATOM 4371 C CA . ILE B 1 269 ? -4.875 13.609 14.93 1 48.78 269 ILE B CA 1
ATOM 4372 C C . ILE B 1 269 ? -4 14.867 14.969 1 48.78 269 ILE B C 1
ATOM 4374 O O . ILE B 1 269 ? -4.348 15.891 14.375 1 48.78 269 ILE B O 1
ATOM 4378 N N . ALA B 1 270 ? -3.025 14.758 15.602 1 45.5 270 ALA B N 1
ATOM 4379 C CA . ALA B 1 270 ? -2.213 15.953 15.805 1 45.5 270 ALA B CA 1
ATOM 4380 C C . ALA B 1 270 ? -1.51 16.359 14.516 1 45.5 270 ALA B C 1
ATOM 4382 O O . ALA B 1 270 ? -1.331 17.562 14.25 1 45.5 270 ALA B O 1
ATOM 4383 N N . GLY B 1 271 ? -1.192 15.492 13.766 1 41.91 271 GLY B N 1
ATOM 4384 C CA . GLY B 1 271 ? -0.388 15.766 12.586 1 41.91 271 GLY B CA 1
ATOM 4385 C C . GLY B 1 271 ? -1.182 16.391 11.453 1 41.91 271 GLY B C 1
ATOM 4386 O O . GLY B 1 271 ? -0.66 17.234 10.719 1 41.91 271 GLY B O 1
ATOM 4387 N N . LEU B 1 272 ? -2.502 15.93 11.266 1 40.22 272 LEU B N 1
ATOM 4388 C CA . LEU B 1 272 ? -3.334 16.453 10.18 1 40.22 272 LEU B CA 1
ATOM 4389 C C . LEU B 1 272 ? -3.879 17.828 10.523 1 40.22 272 LEU B C 1
ATOM 4391 O O . LEU B 1 272 ? -4.113 18.656 9.633 1 40.22 272 LEU B O 1
ATOM 4395 N N . THR B 1 273 ? -4.348 18.172 11.773 1 37.41 273 THR B N 1
ATOM 4396 C CA . THR B 1 273 ? -4.953 19.406 12.234 1 37.41 273 THR B CA 1
ATOM 4397 C C . THR B 1 273 ? -3.936 20.547 12.227 1 37.41 273 THR B C 1
ATOM 4399 O O . THR B 1 273 ? -4.309 21.719 12.18 1 37.41 273 THR B O 1
ATOM 4402 N N . VAL B 1 274 ? -2.846 20.391 12.547 1 37.19 274 VAL B N 1
ATOM 4403 C CA . VAL B 1 274 ? -1.95 21.516 12.766 1 37.19 274 VAL B CA 1
ATOM 4404 C C . VAL B 1 274 ? -1.841 22.344 11.492 1 37.19 274 VAL B C 1
ATOM 4406 O O . VAL B 1 274 ? -1.626 23.562 11.547 1 37.19 274 VAL B O 1
ATOM 4409 N N . GLY B 1 275 ? -2.162 21.844 10.297 1 36.06 275 GLY B N 1
ATOM 4410 C CA . GLY B 1 275 ? -2.082 22.719 9.133 1 36.06 275 GLY B CA 1
ATOM 4411 C C . GLY B 1 275 ? -3.275 23.641 9 1 36.06 275 GLY B C 1
ATOM 4412 O O . GLY B 1 275 ? -3.297 24.516 8.133 1 36.06 275 GLY B O 1
ATOM 4413 N N . GLY B 1 276 ? -4.492 23.438 9.484 1 32.69 276 GLY B N 1
ATOM 4414 C CA . GLY B 1 276 ? -5.664 24.266 9.281 1 32.69 276 GLY B CA 1
ATOM 4415 C C . GLY B 1 276 ? -5.586 25.594 9.992 1 32.69 276 GLY B C 1
ATOM 4416 O O . GLY B 1 276 ? -6.426 26.469 9.781 1 32.69 276 GLY B O 1
ATOM 4417 N N . VAL B 1 277 ? -5.117 25.75 11.109 1 31.03 277 VAL B N 1
ATOM 4418 C CA . VAL B 1 277 ? -5.461 26.953 11.875 1 31.03 277 VAL B CA 1
ATOM 4419 C C . VAL B 1 277 ? -4.656 28.141 11.367 1 31.03 277 VAL B C 1
ATOM 4421 O O . VAL B 1 277 ? -4.867 29.281 11.805 1 31.03 277 VAL B O 1
ATOM 4424 N N . LYS B 1 278 ? -3.477 28.141 10.781 1 33.5 278 LYS B N 1
ATOM 4425 C CA . LYS B 1 278 ? -2.896 29.484 10.773 1 33.5 278 LYS B CA 1
ATOM 4426 C C . LYS B 1 278 ? -3.418 30.297 9.594 1 33.5 278 LYS B C 1
ATOM 4428 O O . LYS B 1 278 ? -2.91 31.391 9.312 1 33.5 278 LYS B O 1
ATOM 4433 N N . GLY B 1 279 ? -4.457 29.984 8.789 1 27.41 279 GLY B N 1
ATOM 4434 C CA . GLY B 1 279 ? -4.828 31.172 8.039 1 27.41 279 GLY B CA 1
ATOM 4435 C C . GLY B 1 279 ? -5.637 32.156 8.859 1 27.41 279 GLY B C 1
ATOM 4436 O O . GLY B 1 279 ? -6.219 31.797 9.883 1 27.41 279 GLY B O 1
#

Solvent-accessible surface area (backbone atoms only — not comparable to full-atom values): 29077 Å² total; per-residue (Å²): 132,72,76,66,75,54,67,64,58,55,50,51,51,49,50,52,48,49,51,53,48,46,64,63,44,44,28,53,52,43,45,58,54,49,25,26,37,56,44,70,56,36,71,72,68,41,94,57,84,79,70,64,80,84,51,56,42,63,59,23,54,52,41,42,77,72,70,34,64,66,55,55,43,12,46,50,43,31,50,54,51,22,50,52,30,32,54,42,18,53,53,47,9,39,52,52,8,35,47,60,40,70,53,91,57,96,54,44,67,57,53,53,48,51,38,50,49,58,64,28,35,46,60,83,65,40,46,52,51,44,48,53,48,32,54,74,67,66,30,60,59,38,71,61,57,57,40,57,70,47,26,60,34,42,67,51,19,52,50,31,19,47,44,40,58,51,53,70,62,63,59,53,53,53,38,45,72,74,55,47,46,73,67,48,42,40,66,70,50,51,48,61,74,38,44,25,61,48,29,46,47,42,50,52,46,33,52,47,49,56,54,50,41,70,65,49,60,71,42,48,74,54,79,81,69,28,35,38,55,51,50,46,57,71,24,76,41,96,49,88,63,22,46,31,37,34,35,31,49,48,60,55,46,30,53,65,46,52,51,51,43,69,72,31,51,70,35,39,45,57,34,48,33,24,18,68,60,60,116,133,72,76,67,74,55,67,64,56,53,50,51,50,51,51,50,46,50,51,51,48,45,63,61,44,43,28,54,53,43,45,58,54,49,25,27,36,55,44,70,56,35,70,72,67,42,95,57,85,78,71,65,79,84,52,57,43,62,59,24,54,52,40,40,77,73,68,33,64,66,55,54,44,13,45,49,43,31,50,53,51,23,51,53,30,32,56,42,18,53,54,50,9,40,52,52,8,35,45,61,38,70,53,90,56,95,53,45,67,56,54,52,48,51,38,52,49,58,64,27,36,47,60,84,65,39,45,54,51,44,47,52,50,32,54,74,68,67,31,60,56,38,72,60,55,56,40,58,69,45,28,58,34,44,66,50,20,52,51,32,19,49,46,38,58,50,50,70,62,64,58,54,54,52,39,46,71,75,55,49,46,74,66,48,40,40,66,70,50,51,47,61,74,38,42,24,63,49,30,46,48,44,51,54,45,32,51,49,48,55,52,51,43,68,65,50,58,71,40,46,74,54,78,79,69,28,36,38,55,51,50,48,58,69,24,74,43,96,50,89,63,23,46,30,37,35,33,30,49,49,60,56,45,31,52,63,47,51,52,51,43,68,72,29,51,70,35,38,45,57,34,47,32,22,19,67,60,60,116

Secondary structure (DSSP, 8-state):
------HHHHHHHHHHHHHHHHHHHHHHHHHHHHHTS-HHHHHHH-S-S---GGG--SHHHHHHHHT-HHHHHHHHHHHHHHHHHHHHHHHHHHHHHHHHHH---TTHHHHHHHHHHHHHS-HHHHHHHHHHHHHHTT-TTSHHHHHGGGSS-HHHHHHHHHHHTTS-HHHHHHHHHTT--HHHHIIIIIHHHTHHHHHHHHHHHHHHHHH--HHHHHH---GGG--HHHHHHHT-S-STTHHHHHHHHHHHTHHHHHHHHHHHHHHHHHHHHTTTTT-/------HHHHHHHHHHHHHHHHHHHHHHHHHHHHHTS-HHHHHHH-S-S---GGG--SHHHHHHHHT-HHHHHHHHHHHHHHHHHHHHHHHHHHHHHHHHHH---TTHHHHHHHHHHHHHS-HHHHHHHHHHHHHHTT-TTSHHHHHGGGSS-HHHHHHHHHHHTTS-THHHHHHHHTT--HHHHIIIIIHHHTHHHHHHHHHHHHHHHHH--HHHHHH---GGG--HHHHHHHT-S-STTHHHHHHHHHHHTHHHHHHHHHHHHHHHHHHHHTTTTT-

Radius of gyration: 24.82 Å; Cα contacts (8 Å, |Δi|>4): 730; chains: 2; bounding box: 69×63×59 Å

Organism: Halalkalibacterium halodurans (strain ATCC BAA-125 / DSM 18197 / FERM 7344 / JCM 9153 / C-125) (NCBI:txid272558)

Nearest PDB structures (foldseek):
  3puv-assembly1_G  TM=7.905E-01  e=5.235E-11  Escherichia coli K-12
  4tqv-assembly2_F  TM=8.602E-01  e=4.159E-10  Sphingomonas sp.
  2r6g-assembly1_G  TM=7.730E-01  e=1.934E-10  Escherichia coli K-12
  4jbw-assembly2_I  TM=8.051E-01  e=7.815E-10  Escherichia coli K-12
  8hpr-assembly1_B  TM=7.609E-01  e=1.750E-08  Mycolicibacterium smegmatis MC2 155

=== Feature glossary ===
The record interleaves many kinds of information about one protein. Here is each kind framed as the question it answers.

Q: What does the local fold look like, residue by residue?
A: The Foldseek 3Di string encodes local tertiary geometry as a 20-letter alphabet — one character per residue — derived from the relative positions of nearby Cα atoms. Unlike the amino-acid sequence, 3Di is a direct function of the 3D structure, so two proteins with the same fold have similar 3Di strings even at low sequence identity.

Q: Which residues are in helices, strands, or loops?
A: The SS8 string is DSSP's per-residue secondary-structure call. α-helix (H) means an i→i+4 H-bond ladder; β-strand (E) means the residue participates in a β-sheet; 3₁₀ (G) and π (I) are tighter and wider helices; T/S are turns/bends; '-' is loop.

Q: How big and how compact is the whole molecule?
A: Radius of gyration (Rg) is the root-mean-square distance of Cα atoms from their centroid — a single number for overall size and compactness. A globular domain of N residues has Rg ≈ 2.2·N^0.38 Å; an extended or disordered chain has a much larger Rg. The Cα contact count is the number of residue pairs whose Cα atoms are within 8 Å and are more than four positions apart in sequence — a standard proxy for tertiary packing density. The bounding box is the smallest axis-aligned box enclosing all Cα atoms.

Q: Where is each backbone atom in 3D?
A: Structure coordinates are given as an mmCIF _atom_site loop: one row per atom with element, residue name, chain id, sequence number, and x/y/z position in Å. Only the four main-chain atoms per residue are included here; side chains are omitted to keep the record compact.

Q: What is the amino-acid chain?
A: Primary structure: the covalent order of the twenty standard amino acids along the backbone. Two proteins with the same sequence will (almost always) fold to the same structure; two with 30% identity often share a fold but not the details.

Q: What if only a Cα trace is available?
A: Three-state secondary structure (P-SEA) collapses the eight DSSP classes into helix (a), strand (b), and coil (c). P-SEA assigns these from Cα geometry alone — distances and angles — without requiring backbone oxygens, so it works on any Cα trace.

Q: What family and function is it annotated with?
A: Database cross-references. InterPro integrates a dozen domain/family signature databases into unified entries with residue-range hits. GO terms attach function/process/location labels with evidence codes. CATH codes position the fold in a four-level structural taxonomy. Organism is the NCBI-taxonomy species name.

Q: How confident is the AlphaFold model at each residue?
A: pLDDT is the predicted lDDT-Cα score: AlphaFold's confidence that the local environment of each residue (all inter-atomic distances within 15 Å) is correctly placed. It is a per-residue number between 0 and 100, with higher meaning more reliable.

Q: How mobile is each atom in the crystal?
A: B-factor (Debye–Waller factor) reflects atomic displacement in the crystal lattice. It is an experimental observable (units Å²), not a prediction; low values mean the atom is pinned down, high values mean it moves or is heterogeneous across the crystal.

Q: Which residues are buried vs exposed?
A: SASA measures how much of the protein is reachable by solvent. It is computed by rolling a water-sized probe over the atomic surface and summing the exposed area (Å²). Per-residue SASA distinguishes core (buried, low SASA) from surface (exposed, high SASA) residues; total SASA is a whole-molecule size measure.

Q: What do the diagnostic plots show?
A: Plot images: a contact map (which residues are close in 3D, as an N×N binary image), a Ramachandran scatter (backbone torsion angles, revealing secondary-structure composition at a glance), and — for AlphaFold structures — a PAE heatmap (pairwise prediction confidence).

Q: What known structures does this most resemble?
A: The Foldseek neighbor list gives the closest experimentally determined structures in the PDB, ranked by structural alignment. TM-score near 1 means near-identical fold; near 0.3 means only rough topology match. This is how one finds what a novel AlphaFold prediction most resembles in the solved-structure universe.

Q: Are the domains correctly placed relative to each other?
A: Predicted aligned error is AlphaFold's pairwise confidence. Unlike pLDDT (per-residue), PAE is per-residue-pair and captures whether two parts of the structure are correctly placed relative to each other. Units are ångströms of expected positional error.

Q: What do the rendered images show?
A: Structure images are PyMOL renders from six orthogonal camera directions. Cartoon representation draws helices as coils and strands as arrows; sticks shows the backbone as bonds; surface shows the solvent-excluded envelope. Rainbow coloring maps sequence position to hue (blue→red, N→C); chain coloring assigns a distinct color per polypeptide.

Q: What are the backbone torsion angles?
A: φ (phi) and ψ (psi) are the two rotatable backbone dihedrals per residue: φ is the C(i-1)–N–Cα–C torsion, ψ is the N–Cα–C–N(i+1) torsion, both in degrees on (−180°, 180°]. α-helical residues cluster near (−60°, −45°); β-strand residues near (−120°, +130°). A Ramachandran plot is simply a scatter of (φ, ψ) for every residue.